Protein AF-0000000084999336 (afdb_homodimer)

Organism: Prochlorococcus marinus (strain NATL2A) (NCBI:txid59920)

Foldseek 3Di:
DADFDFAQFFAKWFQAKDKDWAAFFQQRDIKIKIKGTDLDFAEWEEEPVCLVPIGHFALVQWDDDPPWTWGHDPNAIETRQLQVLLLCQLSNHGGIYMYMYDHYDHCVQQFNQVVNVRSRVRGMDGHPHGHDDAQADPAKDKDDDVPKIKIWGAAQFEKEKFWEADQFQLQGIDIDIDRGGSVCCNVPQRVQGAEEEPVCVVVSVVVSRGNNDDVRRYWYGYRNDTPDDDGPDSNSHRSPVVSSLSSLLSNQHGHNTYMYIYNDDSVRSSVVSVVSNVSVD/DADFDFAQQFAKWFQAKDKDWAAFQQQRDIKIKIKGTDLDFAEWEEEPVCLPPIGHFALVQWDDDPPWTWGHDPNAIETRQQQVLLLCQLSRHGGIYMYMYDHYDHCVQQFNQVVNVRSRVRGMDGHPHGHDDAQADPAKDKDDDVVKIKIWGAAQFEKEKFWEADQFQLQGIDIDIDGGGSVCCNVPQRVQGAEEEPVCVVVSVVVSRGNNDDVRRYWYGYRNDTPDDDGPDSNSHRSPLVSSLSSLLSNQHGHNTYMYIYNDDSVRSSVVSVVSNVSSD

pLDDT: mean 95.52, std 4.16, range [70.25, 98.88]

Radius of gyration: 26.9 Å; Cα contacts (8 Å, |Δi|>4): 1404; chains: 2; bounding box: 49×78×59 Å

Secondary structure (DSSP, 8-state):
-----SSSSS-EEESS-EEEEEE-TTT--EEEEEEE--SSSEEEEEETTEEEEEEE--GGGEEEETTEEEEEETTEEEE--HHHHHHHHHHT--EEEEEEESSB---TTSSSHHHHHHHHHH-EEE-SSPPPPPPB-SS-EEEEETTEEEEEEE-SS-EEEEEEE-SSTTT-EEEEEEE--HHHHHHHTTTPPPEEEHHHHHHHHHTTS-TT--TTSSEEEETTEESSPPPSSTTHHHHHHHHHHHHHGGGT---BEEEEEES--HHHHHHHHHHHHHHH-/-----SSSSS-EEESS-EEEEEE-TTT--EEEEEEE--SSSEEEEEETTEEEEEEE--GGGEEEETTEEEEEETTEEEE--HHHHHHHHHHT--EEEEEEESSB---TTSSSHHHHHHHHHH-EEE-SSPPPPPPB-SS-EEEEETTEEEEEEE-SS-EEEEEEE-SSTTT-EEEEEEE--HHHHHHHTTTPPPEEEHHHHHHHHHTTS-TT--TTSSEEEETTEESSPPPSSTTHHHHHHHHHHHHHGGGT---BEEEEEES--HHHHHHHHHHHHHHH-

Sequence (562 aa):
MFSFPDDYEEGWTLQNEIKKDGIGLHTGLKCTVIIKPTELTGFHISFSSEPNKVTPIDISQVRNTPLCTTLDLNGKKVATVEHLLASLLGAGLTHAHIEITGSEIPLLDGSAIGWIEEIQNVGMINSITSPRPRPELKSPIFVSKGESVIFAIPSEKLKLVGLIDFPYKAIGQQMFSIELSPNNFVKEIAPARTFGFLDQLEELKKAGLIKGGALENALVCNGDSWVNPPLRFANEPVRHKLLDLIGDLAFVGLPKAQIFVYKGSHALHAEFAASLKKVLTMFSFPDDYEEGWTLQNEIKKDGIGLHTGLKCTVIIKPTELTGFHISFSSEPNKVTPIDISQVRNTPLCTTLDLNGKKVATVEHLLASLLGAGLTHAHIEITGSEIPLLDGSAIGWIEEIQNVGMINSITSPRPRPELKSPIFVSKGESVIFAIPSEKLKLVGLIDFPYKAIGQQMFSIELSPNNFVKEIAPARTFGFLDQLEELKKAGLIKGGALENALVCNGDSWVNPPLRFANEPVRHKLLDLIGDLAFVGLPKAQIFVYKGSHALHAEFAASLKKVLT

InterPro domains:
  IPR004463 UDP-3-O-acyl N-acetylglucosamine deacetylase [MF_00388] (9-281)
  IPR004463 UDP-3-O-acyl N-acetylglucosamine deacetylase [PF03331] (13-277)
  IPR004463 UDP-3-O-acyl N-acetylglucosamine deacetylase [PTHR33694] (13-278)
  IPR004463 UDP-3-O-acyl N-acetylglucosamine deacetylase [TIGR00325] (12-273)
  IPR011334 UDP-3-O-acyl N-acetylglucosamine deacetylase, C-terminal [G3DSA:3.30.1700.10] (136-280)
  IPR015870 UDP-3-O-acyl N-acetylglucosamine deacetylase, N-terminal [G3DSA:3.30.230.20] (10-130)
  IPR020568 Ribosomal protein uS5 domain 2-type superfamily [SSF54211] (12-125)
  IPR020568 Ribosomal protein uS5 domain 2-type superfamily [SSF54211] (140-277)

Solvent-accessible surface area (backbone atoms only — not comparable to full-atom values): 28536 Å² total; per-residue (Å²): 134,84,73,66,45,82,46,77,84,60,29,20,13,38,60,41,63,45,76,48,75,31,40,8,38,36,75,41,40,72,14,38,40,36,39,31,48,42,67,55,65,32,50,29,40,23,37,66,94,41,60,84,57,65,38,73,59,43,62,89,30,57,43,94,46,88,97,38,44,26,36,46,64,91,85,43,53,38,28,47,44,24,47,60,34,17,34,41,48,39,46,26,43,30,17,33,34,37,34,33,42,70,49,34,40,50,37,69,51,28,28,20,43,69,56,46,51,48,46,57,72,42,33,69,37,74,38,89,42,69,44,70,76,55,30,65,49,91,57,67,51,73,45,74,60,91,88,21,35,36,36,36,34,59,33,91,55,36,30,44,34,30,34,35,73,46,92,37,65,57,64,24,73,38,62,49,74,44,71,63,26,15,56,48,29,59,72,69,23,26,64,23,35,37,71,48,46,54,89,48,45,62,58,35,44,75,69,52,56,40,55,40,61,49,80,77,29,26,43,36,35,53,52,71,36,60,76,62,70,80,72,92,40,99,62,24,65,36,30,20,53,45,34,44,47,48,11,47,26,51,46,51,44,66,47,33,19,37,35,42,30,33,53,71,44,64,66,55,37,47,55,43,33,54,54,48,48,60,62,66,105,135,88,72,67,45,84,47,78,84,62,29,20,15,40,60,41,64,45,78,48,75,32,39,8,39,36,75,39,41,72,15,38,40,34,39,32,50,44,67,56,66,33,52,28,38,23,37,63,93,40,62,85,57,66,39,74,60,45,64,90,30,56,43,95,47,88,99,38,44,25,37,47,62,90,85,45,52,38,30,48,44,26,48,60,34,16,33,42,46,40,45,25,43,30,18,34,34,37,33,32,42,71,50,33,41,50,38,71,51,29,28,20,43,72,55,45,54,49,48,57,71,43,32,70,38,75,39,90,41,70,43,72,77,55,30,65,50,90,57,66,53,72,45,74,59,90,87,21,35,35,38,36,36,57,32,92,55,34,30,44,34,31,34,37,73,46,93,36,65,56,64,23,73,37,61,51,72,44,71,66,25,14,58,48,29,60,71,68,23,26,66,24,36,38,70,49,46,55,91,49,46,62,61,35,44,76,69,51,57,40,56,40,61,47,80,76,29,26,43,37,36,55,52,70,35,62,76,63,70,79,71,94,40,100,62,25,65,37,31,19,52,46,37,44,47,50,10,47,26,52,48,52,43,68,46,34,20,35,34,40,31,32,55,73,45,66,68,57,38,47,54,41,33,54,55,48,47,60,62,66,105

Nearest PDB structures (foldseek):
  6c9c-assembly1_A  TM=9.090E-01  e=6.883E-30  Pseudomonas aeruginosa UCBPP-PA14
  4mdt-assembly3_C  TM=9.390E-01  e=6.320E-29  Escherichia coli
  7cic-assembly2_B  TM=8.961E-01  e=7.320E-30  Pseudomonas aeruginosa PAO1
  6mo5-assembly1_A  TM=8.976E-01  e=2.359E-29  Pseudomonas aeruginosa PAO1
  7cie-assembly1_A  TM=9.020E-01  e=3.334E-28  Pseudomonas aeruginosa PAO1

Structure (mmCIF, N/CA/C/O backbone):
data_AF-0000000084999336-model_v1
#
loop_
_entity.id
_entity.type
_entity.pdbx_description
1 polymer 'UDP-3-O-acyl-N-acetylglucosamine deacetylase'
#
loop_
_atom_site.group_PDB
_atom_site.id
_atom_site.type_symbol
_atom_site.label_atom_id
_atom_site.label_alt_id
_atom_site.label_comp_id
_atom_site.label_asym_id
_atom_site.label_entity_id
_atom_site.label_seq_id
_atom_site.pdbx_PDB_ins_code
_atom_site.Cartn_x
_atom_site.Cartn_y
_atom_site.Cartn_z
_atom_site.occupancy
_atom_site.B_iso_or_equiv
_atom_site.auth_seq_id
_atom_site.auth_comp_id
_atom_site.auth_asym_id
_atom_site.auth_atom_id
_atom_site.pdbx_PDB_model_num
ATOM 1 N N . MET A 1 1 ? 25.688 -30.375 -12.758 1 76.38 1 MET A N 1
ATOM 2 C CA . MET A 1 1 ? 24.719 -29.891 -11.789 1 76.38 1 MET A CA 1
ATOM 3 C C . MET A 1 1 ? 23.672 -29 -12.461 1 76.38 1 MET A C 1
ATOM 5 O O . MET A 1 1 ? 24.016 -28.172 -13.305 1 76.38 1 MET A O 1
ATOM 9 N N . PHE A 1 2 ? 22.344 -29.188 -12.336 1 91.5 2 PHE A N 1
ATOM 10 C CA . PHE A 1 2 ? 21.266 -28.453 -12.977 1 91.5 2 PHE A CA 1
ATOM 11 C C . PHE A 1 2 ? 21.188 -27.031 -12.445 1 91.5 2 PHE A C 1
ATOM 13 O O . PHE A 1 2 ? 21.359 -26.797 -11.242 1 91.5 2 PHE A O 1
ATOM 20 N N . SER A 1 3 ? 21.125 -26.141 -13.383 1 94.12 3 SER A N 1
ATOM 21 C CA . SER A 1 3 ? 20.891 -24.75 -13 1 94.12 3 SER A CA 1
ATOM 22 C C . SER A 1 3 ? 19.797 -24.109 -13.844 1 94.12 3 SER A C 1
ATOM 24 O O . SER A 1 3 ? 19.719 -24.328 -15.055 1 94.12 3 SER A O 1
ATOM 26 N N . PHE A 1 4 ? 18.984 -23.453 -13.18 1 97.5 4 PHE A N 1
ATOM 27 C CA . PHE A 1 4 ? 17.969 -22.672 -13.891 1 97.5 4 PHE A CA 1
ATOM 28 C C . PHE A 1 4 ? 18.594 -21.469 -14.578 1 97.5 4 PHE A C 1
ATOM 30 O O . PHE A 1 4 ? 19.688 -21.031 -14.203 1 97.5 4 PHE A O 1
ATOM 37 N N . PRO A 1 5 ? 17.906 -20.938 -15.57 1 97.44 5 PRO A N 1
ATOM 38 C CA . PRO A 1 5 ? 18.422 -19.734 -16.234 1 97.44 5 PRO A CA 1
ATOM 39 C C . PRO A 1 5 ? 18.547 -18.547 -15.273 1 97.44 5 PRO A C 1
ATOM 41 O O . PRO A 1 5 ? 17.844 -18.484 -14.273 1 97.44 5 PRO A O 1
ATOM 44 N N . ASP A 1 6 ? 19.422 -17.609 -15.648 1 96.31 6 ASP A N 1
ATOM 45 C CA . ASP A 1 6 ? 19.656 -16.453 -14.805 1 96.31 6 ASP A CA 1
ATOM 46 C C . ASP A 1 6 ? 18.516 -15.445 -14.906 1 96.31 6 ASP A C 1
ATOM 48 O O . ASP A 1 6 ? 18.266 -14.68 -13.977 1 96.31 6 ASP A O 1
ATOM 52 N N . ASP A 1 7 ? 17.953 -15.406 -16.078 1 96.56 7 ASP A N 1
ATOM 53 C CA . ASP A 1 7 ? 16.875 -14.461 -16.359 1 96.56 7 ASP A CA 1
ATOM 54 C C . ASP A 1 7 ? 15.914 -15.023 -17.406 1 96.56 7 ASP A C 1
ATOM 56 O O . ASP A 1 7 ? 15.945 -16.219 -17.703 1 96.56 7 ASP A O 1
ATOM 60 N N . TYR A 1 8 ? 15.039 -14.227 -17.891 1 96.94 8 TYR A N 1
ATOM 61 C CA . TYR A 1 8 ? 13.984 -14.688 -18.797 1 96.94 8 TYR A CA 1
ATOM 62 C C . TYR A 1 8 ? 14.258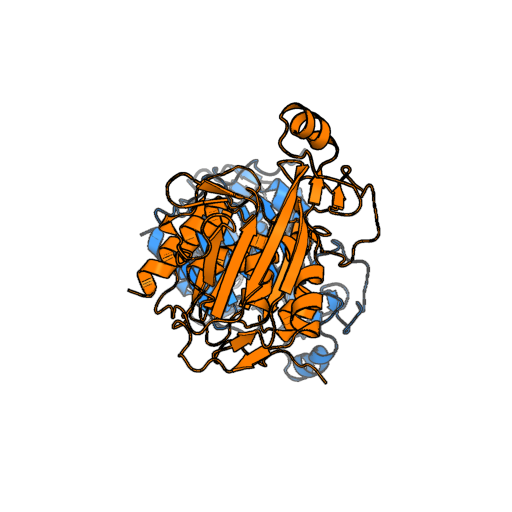 -14.227 -20.219 1 96.94 8 TYR A C 1
ATOM 64 O O . TYR A 1 8 ? 13.328 -14.078 -21.016 1 96.94 8 TYR A O 1
ATOM 72 N N . GLU A 1 9 ? 15.539 -14.023 -20.594 1 94.88 9 GLU A N 1
ATOM 73 C CA . GLU A 1 9 ? 15.852 -13.359 -21.859 1 94.88 9 GLU A CA 1
ATOM 74 C C . GLU A 1 9 ? 16.109 -14.375 -22.953 1 94.88 9 GLU A C 1
ATOM 76 O O . GLU A 1 9 ? 16 -14.062 -24.141 1 94.88 9 GLU A O 1
ATOM 81 N N . GLU A 1 10 ? 16.453 -15.578 -22.625 1 96.25 10 GLU A N 1
ATOM 82 C CA . GLU A 1 10 ? 16.812 -16.578 -23.625 1 96.25 10 GLU A CA 1
ATOM 83 C C . GLU A 1 10 ? 15.703 -17.609 -23.797 1 96.25 10 GLU A C 1
ATOM 85 O O . GLU A 1 10 ? 14.781 -17.688 -22.984 1 96.25 10 GLU A O 1
ATOM 90 N N . GLY A 1 11 ? 15.781 -18.312 -24.922 1 97.5 11 GLY A N 1
ATOM 91 C CA . GLY A 1 11 ? 14.828 -19.375 -25.203 1 97.5 11 GLY A CA 1
ATOM 92 C C . GLY A 1 11 ? 15.234 -20.719 -24.594 1 97.5 11 GLY A C 1
ATOM 93 O O . GLY A 1 11 ? 16.391 -21.125 -24.719 1 97.5 11 GLY A O 1
ATOM 94 N N . TRP A 1 12 ? 14.297 -21.375 -23.922 1 98.31 12 TRP A N 1
ATOM 95 C CA . TRP A 1 12 ? 14.562 -22.641 -23.266 1 98.31 12 TRP A CA 1
ATOM 96 C C . TRP A 1 12 ? 13.43 -23.641 -23.5 1 98.31 12 TRP A C 1
ATOM 98 O O . TRP A 1 12 ? 12.258 -23.25 -23.516 1 98.31 12 TRP A O 1
ATOM 108 N N . THR A 1 13 ? 13.703 -24.844 -23.719 1 98.62 13 THR A N 1
ATOM 109 C CA . THR A 1 13 ? 12.781 -25.969 -23.734 1 98.62 13 THR A CA 1
ATOM 110 C C . THR A 1 13 ? 13.297 -27.094 -22.828 1 98.62 13 THR A C 1
ATOM 112 O O . THR A 1 13 ? 14.375 -26.984 -22.25 1 98.62 13 THR A O 1
ATOM 115 N N . LEU A 1 14 ? 12.516 -28.125 -22.625 1 98.62 14 LEU A N 1
ATOM 116 C CA . LEU A 1 14 ? 12.922 -29.266 -21.812 1 98.62 14 LEU A CA 1
ATOM 117 C C . LEU A 1 14 ? 13.961 -30.109 -22.547 1 98.62 14 LEU A C 1
ATOM 119 O O . LEU A 1 14 ? 13.922 -30.219 -23.766 1 98.62 14 LEU A O 1
ATOM 123 N N . GLN A 1 15 ? 14.844 -30.641 -21.812 1 98.44 15 GLN A N 1
ATOM 124 C CA . GLN A 1 15 ? 15.789 -31.594 -22.375 1 98.44 15 GLN A CA 1
ATOM 125 C C . GLN A 1 15 ? 15.125 -32.938 -22.641 1 98.44 15 GLN A C 1
ATOM 127 O O . GLN A 1 15 ? 15.367 -33.562 -23.672 1 98.44 15 GLN A O 1
ATOM 132 N N . ASN A 1 16 ? 14.352 -33.406 -21.672 1 98.31 16 ASN A N 1
ATOM 133 C CA . ASN A 1 16 ? 13.562 -34.625 -21.797 1 98.31 16 ASN A CA 1
ATOM 134 C C . ASN A 1 16 ? 12.109 -34.406 -21.375 1 98.31 16 ASN A C 1
ATOM 136 O O . ASN A 1 16 ? 11.789 -33.375 -20.766 1 98.31 16 ASN A O 1
ATOM 140 N N . GLU A 1 17 ? 11.266 -35.281 -21.734 1 98.31 17 GLU A N 1
ATOM 141 C CA . GLU A 1 17 ? 9.844 -35.125 -21.422 1 98.31 17 GLU A CA 1
ATOM 142 C C . GLU A 1 17 ? 9.57 -35.344 -19.953 1 98.31 17 GLU A C 1
ATOM 144 O O . GLU A 1 17 ? 10.328 -36.062 -19.281 1 98.31 17 GLU A O 1
ATOM 149 N N . ILE A 1 18 ? 8.555 -34.781 -19.422 1 98.5 18 ILE A N 1
ATOM 150 C CA . ILE A 1 18 ? 8.008 -35 -18.094 1 98.5 18 ILE A CA 1
ATOM 151 C C . ILE A 1 18 ? 6.66 -35.688 -18.188 1 98.5 18 ILE A C 1
ATOM 153 O O . ILE A 1 18 ? 5.828 -35.344 -19.031 1 98.5 18 ILE A O 1
ATOM 157 N N . LYS A 1 19 ? 6.508 -36.656 -17.406 1 97.94 19 LYS A N 1
ATOM 158 C CA . LYS A 1 19 ? 5.207 -37.312 -17.266 1 97.94 19 LYS A CA 1
ATOM 159 C C . LYS A 1 19 ? 4.754 -37.312 -15.805 1 97.94 19 LYS A C 1
ATOM 161 O O . LYS A 1 19 ? 5.488 -37.75 -14.914 1 97.94 19 LYS A O 1
ATOM 166 N N . LYS A 1 20 ? 3.605 -36.812 -15.578 1 97.44 20 LYS A N 1
ATOM 167 C CA . LYS A 1 20 ? 3.08 -36.719 -14.219 1 97.44 20 LYS A CA 1
ATOM 168 C C . LYS A 1 20 ? 1.61 -37.125 -14.172 1 97.44 20 LYS A C 1
ATOM 170 O O . LYS A 1 20 ? 0.804 -36.656 -14.977 1 97.44 20 LYS A O 1
ATOM 175 N N . ASP A 1 21 ? 1.362 -37.969 -13.305 1 97 21 ASP A N 1
ATOM 176 C CA . ASP A 1 21 ? -0.008 -38.344 -12.961 1 97 21 ASP A CA 1
ATOM 177 C C . ASP A 1 21 ? -0.455 -37.656 -11.672 1 97 21 ASP A C 1
ATOM 179 O O . ASP A 1 21 ? 0.364 -37.375 -10.789 1 97 21 ASP A O 1
ATOM 183 N N . GLY A 1 22 ? -1.739 -37.406 -11.633 1 96.38 22 GLY A N 1
ATOM 184 C CA . GLY A 1 22 ? -2.277 -36.875 -10.406 1 96.38 22 GLY A CA 1
ATOM 185 C C . GLY A 1 22 ? -3.785 -36.688 -10.43 1 96.38 22 GLY A C 1
ATOM 186 O O . GLY A 1 22 ? -4.465 -37.312 -11.242 1 96.38 22 GLY A O 1
ATOM 187 N N . ILE A 1 23 ? -4.219 -35.969 -9.453 1 96.31 23 ILE A N 1
ATOM 188 C CA . ILE A 1 23 ? -5.652 -35.75 -9.289 1 96.31 23 ILE A CA 1
ATOM 189 C C . ILE A 1 23 ? -5.965 -34.25 -9.438 1 96.31 23 ILE A C 1
ATOM 191 O O . ILE A 1 23 ? -5.227 -33.406 -8.93 1 96.31 23 ILE A O 1
ATOM 195 N N . GLY A 1 24 ? -7.059 -34 -10.188 1 95.94 24 GLY A N 1
ATOM 196 C CA . GLY A 1 24 ? -7.512 -32.625 -10.273 1 95.94 24 GLY A CA 1
ATOM 197 C C . GLY A 1 24 ? -8.133 -32.125 -8.984 1 95.94 24 GLY A C 1
ATOM 198 O O . GLY A 1 24 ? -8.883 -32.844 -8.32 1 95.94 24 GLY A O 1
ATOM 199 N N . LEU A 1 25 ? -7.875 -30.953 -8.648 1 94.94 25 LEU A N 1
ATOM 200 C CA . LEU A 1 25 ? -8.391 -30.344 -7.422 1 94.94 25 LEU A CA 1
ATOM 201 C C . LEU A 1 25 ? -9.914 -30.297 -7.438 1 94.94 25 LEU A C 1
ATOM 203 O O . LEU A 1 25 ? -10.555 -30.672 -6.461 1 94.94 25 LEU A O 1
ATOM 207 N N . HIS A 1 26 ? -10.5 -29.844 -8.555 1 93.94 26 HIS A N 1
ATOM 208 C CA . HIS A 1 26 ? -11.93 -29.562 -8.602 1 93.94 26 HIS A CA 1
ATOM 209 C C . HIS A 1 26 ? -12.719 -30.797 -9.016 1 93.94 26 HIS A C 1
ATOM 211 O O . HIS A 1 26 ? -13.742 -31.125 -8.398 1 93.94 26 HIS A O 1
ATOM 217 N N . THR A 1 27 ? -12.203 -31.547 -9.969 1 92.44 27 THR A N 1
ATOM 218 C CA . THR A 1 27 ? -12.93 -32.688 -10.508 1 92.44 27 THR A CA 1
ATOM 219 C C . THR A 1 27 ? -12.727 -33.906 -9.633 1 92.44 27 THR A C 1
ATOM 221 O O . THR A 1 27 ? -13.578 -34.812 -9.602 1 92.44 27 THR A O 1
ATOM 224 N N . GLY A 1 28 ? -11.531 -33.938 -9.016 1 95.19 28 GLY A N 1
ATOM 225 C CA . GLY A 1 28 ? -11.18 -35.156 -8.273 1 95.19 28 GLY A CA 1
ATOM 226 C C . GLY A 1 28 ? -10.844 -36.344 -9.156 1 95.19 28 GLY A C 1
ATOM 227 O O . GLY A 1 28 ? -10.719 -37.469 -8.68 1 95.19 28 GLY A O 1
ATOM 228 N N . LEU A 1 29 ? -10.711 -36.062 -10.367 1 95.44 29 LEU A N 1
ATOM 229 C CA . LEU A 1 29 ? -10.461 -37.125 -11.32 1 95.44 29 LEU A CA 1
ATOM 230 C C . LEU A 1 29 ? -8.961 -37.281 -11.586 1 95.44 29 LEU A C 1
ATOM 232 O O . LEU A 1 29 ? -8.211 -36.312 -11.508 1 95.44 29 LEU A O 1
ATOM 236 N N . LYS A 1 30 ? -8.656 -38.438 -11.914 1 95.62 30 LYS A N 1
ATOM 237 C CA . LYS A 1 30 ? -7.281 -38.688 -12.328 1 95.62 30 LYS A CA 1
ATOM 238 C C . LYS A 1 30 ? -6.969 -38.031 -13.656 1 95.62 30 LYS A C 1
ATOM 240 O O . LYS A 1 30 ? -7.805 -38 -14.562 1 95.62 30 LYS A O 1
ATOM 245 N N . CYS A 1 31 ? -5.828 -37.531 -13.734 1 95.31 31 CYS A N 1
ATOM 246 C CA . CYS A 1 31 ? -5.348 -36.875 -14.945 1 95.31 31 CYS A CA 1
ATOM 247 C C . CYS A 1 31 ? -3.848 -37.094 -15.125 1 95.31 31 CYS A C 1
ATOM 249 O O . CYS A 1 31 ? -3.131 -37.312 -14.148 1 95.31 31 CYS A O 1
ATOM 251 N N . THR A 1 32 ? -3.471 -37.094 -16.344 1 97.5 32 THR A N 1
ATOM 252 C CA . THR A 1 32 ? -2.066 -37.25 -16.703 1 97.5 32 THR A CA 1
ATOM 253 C C . THR A 1 32 ? -1.606 -36.125 -17.609 1 97.5 32 THR A C 1
ATOM 255 O O . THR A 1 32 ? -2.326 -35.719 -18.531 1 97.5 32 THR A O 1
ATOM 258 N N . VAL A 1 33 ? -0.427 -35.656 -17.359 1 98.25 33 VAL A N 1
ATOM 259 C CA . VAL A 1 33 ? 0.171 -34.625 -18.188 1 98.25 33 VAL A CA 1
ATOM 260 C C . VAL A 1 33 ? 1.559 -35.062 -18.656 1 98.25 33 VAL A C 1
ATOM 262 O O . VAL A 1 33 ? 2.342 -35.594 -17.859 1 98.25 33 VAL A O 1
ATOM 265 N N . ILE A 1 34 ? 1.757 -34.938 -19.875 1 98.56 34 ILE A N 1
ATOM 266 C CA . ILE A 1 34 ? 3.084 -35.125 -20.469 1 98.56 34 ILE A CA 1
ATOM 267 C C . ILE A 1 34 ? 3.564 -33.781 -21.031 1 98.56 34 ILE A C 1
ATOM 269 O O . ILE A 1 34 ? 2.865 -33.156 -21.828 1 98.56 34 ILE A O 1
ATOM 273 N N . ILE A 1 35 ? 4.668 -33.344 -20.578 1 98.81 35 ILE A N 1
ATOM 274 C CA . ILE A 1 35 ? 5.273 -32.125 -21.094 1 98.81 35 ILE A CA 1
ATOM 275 C C . ILE A 1 35 ? 6.48 -32.469 -21.969 1 98.81 35 ILE A C 1
ATOM 277 O O . ILE A 1 35 ? 7.426 -33.125 -21.5 1 98.81 35 ILE A O 1
ATOM 281 N N . LYS A 1 36 ? 6.453 -32.031 -23.172 1 98.38 36 LYS A N 1
ATOM 282 C CA . LYS A 1 36 ? 7.457 -32.438 -24.156 1 98.38 36 LYS A CA 1
ATOM 283 C C . LYS A 1 36 ? 8.273 -31.234 -24.609 1 98.38 36 LYS A C 1
ATOM 285 O O . LYS A 1 36 ? 7.758 -30.109 -24.703 1 98.38 36 LYS A O 1
ATOM 290 N N . PRO A 1 37 ? 9.508 -31.516 -24.828 1 98.31 37 PRO A N 1
ATOM 291 C CA . PRO A 1 37 ? 10.242 -30.484 -25.547 1 98.31 37 PRO A CA 1
ATOM 292 C C . PRO A 1 37 ? 9.625 -30.156 -26.906 1 98.31 37 PRO A C 1
ATOM 294 O O . PRO A 1 37 ? 8.961 -31 -27.5 1 98.31 37 PRO A O 1
ATOM 297 N N . THR A 1 38 ? 9.82 -28.984 -27.375 1 97.69 38 THR A N 1
ATOM 298 C CA . THR A 1 38 ? 9.312 -28.562 -28.672 1 97.69 38 THR A CA 1
ATOM 299 C C . THR A 1 38 ? 10.102 -27.375 -29.203 1 97.69 38 THR A C 1
ATOM 301 O O . THR A 1 38 ? 10.797 -26.688 -28.438 1 97.69 38 THR A O 1
ATOM 304 N N . GLU A 1 39 ? 9.992 -27.156 -30.469 1 96.38 39 GLU A N 1
ATOM 305 C CA . GLU A 1 39 ? 10.586 -25.984 -31.109 1 96.38 39 GLU A CA 1
ATOM 306 C C . GLU A 1 39 ? 9.531 -24.906 -31.344 1 96.38 39 GLU A C 1
ATOM 308 O O . GLU A 1 39 ? 9.867 -23.797 -31.766 1 96.38 39 GLU A O 1
ATOM 313 N N . LEU A 1 40 ? 8.297 -25.25 -31.078 1 97.06 40 LEU A N 1
ATOM 314 C CA . LEU A 1 40 ? 7.238 -24.25 -31.219 1 97.06 40 LEU A CA 1
ATOM 315 C C . LEU A 1 40 ? 7.332 -23.203 -30.109 1 97.06 40 LEU A C 1
ATOM 317 O O . LEU A 1 40 ? 7.355 -23.547 -28.922 1 97.06 40 LEU A O 1
ATOM 321 N N . THR A 1 41 ? 7.426 -22 -30.531 1 96.88 41 THR A N 1
ATOM 322 C CA . THR A 1 41 ? 7.539 -20.891 -29.578 1 96.88 41 THR A CA 1
ATOM 323 C C . THR A 1 41 ? 6.285 -20.781 -28.719 1 96.88 41 THR A C 1
ATOM 325 O O . THR A 1 41 ? 5.164 -20.844 -29.234 1 96.88 41 THR A O 1
ATOM 328 N N . GLY A 1 42 ? 6.523 -20.672 -27.453 1 97.5 42 GLY A N 1
ATOM 329 C CA . GLY A 1 42 ? 5.414 -20.562 -26.516 1 97.5 42 GLY A CA 1
ATOM 330 C C . GLY A 1 42 ? 4.973 -21.891 -25.938 1 97.5 42 GLY A C 1
ATOM 331 O O . GLY A 1 42 ? 5.703 -22.891 -26.031 1 97.5 42 GLY A O 1
ATOM 332 N N . PHE A 1 43 ? 3.883 -21.891 -25.25 1 98.31 43 PHE A N 1
ATOM 333 C CA . PHE A 1 43 ? 3.301 -23.094 -24.672 1 98.31 43 PHE A CA 1
ATOM 334 C C . PHE A 1 43 ? 2.119 -23.578 -25.5 1 98.31 43 PHE A C 1
ATOM 336 O O . PHE A 1 43 ? 1.302 -22.781 -25.953 1 98.31 43 PHE A O 1
ATOM 343 N N . HIS A 1 44 ? 2.113 -24.828 -25.75 1 98.44 44 HIS A N 1
ATOM 344 C CA . HIS A 1 44 ? 1.103 -25.484 -26.578 1 98.44 44 HIS A CA 1
ATOM 345 C C . HIS A 1 44 ? 0.442 -26.641 -25.828 1 98.44 44 HIS A C 1
ATOM 347 O O . HIS A 1 44 ? 1.028 -27.203 -24.891 1 98.44 44 HIS A O 1
ATOM 353 N N . ILE A 1 45 ? -0.771 -26.969 -26.281 1 98.44 45 ILE A N 1
ATOM 354 C CA . ILE A 1 45 ? -1.496 -28.016 -25.562 1 98.44 45 ILE A CA 1
ATOM 355 C C . ILE A 1 45 ? -2.201 -28.938 -26.562 1 98.44 45 ILE A C 1
ATOM 357 O O . ILE A 1 45 ? -2.66 -28.484 -27.609 1 98.44 45 ILE A O 1
ATOM 361 N N . SER A 1 46 ? -2.184 -30.156 -26.344 1 97.88 46 SER A N 1
ATOM 362 C CA . SER A 1 46 ? -2.953 -31.172 -27.062 1 97.88 46 SER A CA 1
ATOM 363 C C . SER A 1 46 ? -3.549 -32.188 -26.109 1 97.88 46 SER A C 1
ATOM 365 O O . SER A 1 46 ? -3.176 -32.25 -24.938 1 97.88 46 SER A O 1
ATOM 367 N N . PHE A 1 47 ? -4.484 -32.906 -26.547 1 97.62 47 PHE A N 1
ATOM 368 C CA . PHE A 1 47 ? -5.055 -34 -25.812 1 97.62 47 PHE A CA 1
ATOM 369 C C . PHE A 1 47 ? -4.422 -35.344 -26.25 1 97.62 47 PHE A C 1
ATOM 371 O O . PHE A 1 47 ? -4.121 -35.531 -27.438 1 97.62 47 PHE A O 1
ATOM 378 N N . SER A 1 48 ? -4.277 -36.188 -25.344 1 95.94 48 SER A N 1
ATOM 379 C CA . SER A 1 48 ? -3.674 -37.5 -25.656 1 95.94 48 SER A CA 1
ATOM 380 C C . SER A 1 48 ? -4.484 -38.25 -26.703 1 95.94 48 SER A C 1
ATOM 382 O O . SER A 1 48 ? -3.93 -39.031 -27.469 1 95.94 48 SER A O 1
ATOM 384 N N . SER A 1 49 ? -5.75 -38.031 -26.75 1 93.94 49 SER A N 1
ATOM 385 C CA . SER A 1 49 ? -6.613 -38.625 -27.75 1 93.94 49 SER A CA 1
ATOM 386 C C . SER A 1 49 ? -6.379 -38.031 -29.125 1 93.94 49 SER A C 1
ATOM 388 O O . SER A 1 49 ? -6.742 -38.656 -30.141 1 93.94 49 SER A O 1
ATOM 390 N N . GLU A 1 50 ? -5.867 -36.844 -29.172 1 94.25 50 GLU A N 1
ATOM 391 C CA . GLU A 1 50 ? -5.52 -36.188 -30.406 1 94.25 50 GLU A CA 1
ATOM 392 C C . GLU A 1 50 ? -4.168 -35.469 -30.297 1 94.25 50 GLU A C 1
ATOM 394 O O . GLU A 1 50 ? -4.078 -34.25 -30.422 1 94.25 50 GLU A O 1
ATOM 399 N N . PRO A 1 51 ? -3.211 -36.188 -30.188 1 89.62 51 PRO A N 1
ATOM 400 C CA . PRO A 1 51 ? -1.897 -35.594 -29.859 1 89.62 51 PRO A CA 1
ATOM 401 C C . PRO A 1 51 ? -1.347 -34.719 -30.984 1 89.62 51 PRO A C 1
ATOM 403 O O . PRO A 1 51 ? -0.471 -33.906 -30.75 1 89.62 51 PRO A O 1
ATOM 406 N N . ASN A 1 52 ? -1.82 -34.938 -32.219 1 92.44 52 ASN A N 1
ATOM 407 C CA . ASN A 1 52 ? -1.311 -34.156 -33.344 1 92.44 52 ASN A CA 1
ATOM 408 C C . ASN A 1 52 ? -2.031 -32.812 -33.5 1 92.44 52 ASN A C 1
ATOM 410 O O . ASN A 1 52 ? -1.592 -31.953 -34.25 1 92.44 52 ASN A O 1
ATOM 414 N N . LYS A 1 53 ? -3.076 -32.688 -32.781 1 95.31 53 LYS A N 1
ATOM 415 C CA . LYS A 1 53 ? -3.777 -31.422 -32.75 1 95.31 53 LYS A CA 1
ATOM 416 C C . LYS A 1 53 ? -3.217 -30.5 -31.672 1 95.31 53 LYS A C 1
ATOM 418 O O . LYS A 1 53 ? -3.818 -30.344 -30.609 1 95.31 53 LYS A O 1
ATOM 423 N N . VAL A 1 54 ? -2.137 -29.922 -31.984 1 96 54 VAL A N 1
ATOM 424 C CA . VAL A 1 54 ? -1.4 -29.062 -31.062 1 96 54 VAL A CA 1
ATOM 425 C C . VAL A 1 54 ? -1.884 -27.609 -31.203 1 96 54 VAL A C 1
ATOM 427 O O . VAL A 1 54 ? -1.894 -27.062 -32.312 1 96 54 VAL A O 1
ATOM 430 N N . THR A 1 55 ? -2.332 -27.031 -30.141 1 96.94 55 THR A N 1
ATOM 431 C CA . THR A 1 55 ? -2.891 -25.688 -30.141 1 96.94 55 THR A CA 1
ATOM 432 C C . THR A 1 55 ? -2.07 -24.766 -29.234 1 96.94 55 THR A C 1
ATOM 434 O O . THR A 1 55 ? -1.753 -25.125 -28.094 1 96.94 55 THR A O 1
ATOM 437 N N . PRO A 1 56 ? -1.695 -23.609 -29.766 1 97 56 PRO A N 1
ATOM 438 C CA . PRO A 1 56 ? -1.05 -22.641 -28.875 1 97 56 PRO A CA 1
ATOM 439 C C . PRO A 1 56 ? -1.993 -22.109 -27.797 1 97 56 PRO A C 1
ATOM 441 O O . PRO A 1 56 ? -3.172 -21.875 -28.062 1 97 56 PRO A O 1
ATOM 444 N N . ILE A 1 57 ? -1.449 -22.016 -26.578 1 96.19 57 ILE A N 1
ATOM 445 C CA . ILE A 1 57 ? -2.252 -21.438 -25.516 1 96.19 57 ILE A CA 1
ATOM 446 C C . ILE A 1 57 ? -2.346 -19.922 -25.703 1 96.19 57 ILE A C 1
ATOM 448 O O . ILE A 1 57 ? -1.337 -19.266 -25.953 1 96.19 57 ILE A O 1
ATOM 452 N N . ASP A 1 58 ? -3.572 -19.453 -25.547 1 95.38 58 ASP A N 1
ATOM 453 C CA . ASP A 1 58 ? -3.834 -18.047 -25.797 1 95.38 58 ASP A CA 1
ATOM 454 C C . ASP A 1 58 ? -4.883 -17.5 -24.828 1 95.38 58 ASP A C 1
ATOM 456 O O . ASP A 1 58 ? -5.773 -18.234 -24.391 1 95.38 58 ASP A O 1
ATOM 460 N N . ILE A 1 59 ? -4.754 -16.219 -24.625 1 95.56 59 ILE A N 1
ATOM 461 C CA . ILE A 1 59 ? -5.645 -15.562 -23.672 1 95.56 59 ILE A CA 1
ATOM 462 C C . ILE A 1 59 ? -7.086 -15.656 -24.156 1 95.56 59 ILE A C 1
ATOM 464 O O . ILE A 1 59 ? -8.023 -15.672 -23.359 1 95.56 59 ILE A O 1
ATOM 468 N N . SER A 1 60 ? -7.32 -15.734 -25.484 1 94.88 60 SER A N 1
ATOM 469 C CA . SER A 1 60 ? -8.656 -15.812 -26.047 1 94.88 60 SER A CA 1
ATOM 470 C C . SER A 1 60 ? -9.367 -17.094 -25.641 1 94.88 60 SER A C 1
ATOM 472 O O . SER A 1 60 ? -10.586 -17.203 -25.766 1 94.88 60 SER A O 1
ATOM 474 N N . GLN A 1 61 ? -8.641 -18.078 -25.156 1 96.81 61 GLN A N 1
ATOM 475 C CA . GLN A 1 61 ? -9.195 -19.375 -24.797 1 96.81 61 GLN A CA 1
ATOM 476 C C . GLN A 1 61 ? -9.609 -19.422 -23.328 1 96.81 61 GLN A C 1
ATOM 478 O O . GLN A 1 61 ? -10.219 -20.391 -22.875 1 96.81 61 GLN A O 1
ATOM 483 N N . VAL A 1 62 ? -9.188 -18.359 -22.531 1 95.94 62 VAL A N 1
ATOM 484 C CA . VAL A 1 62 ? -9.422 -18.344 -21.094 1 95.94 62 VAL A CA 1
ATOM 485 C C . VAL A 1 62 ? -10.898 -18.062 -20.812 1 95.94 62 VAL A C 1
ATOM 487 O O . VAL A 1 62 ? -11.492 -17.156 -21.406 1 95.94 62 VAL A O 1
ATOM 490 N N . ARG A 1 63 ? -11.438 -18.938 -19.984 1 90.75 63 ARG A N 1
ATOM 491 C CA . ARG A 1 63 ? -12.828 -18.766 -19.562 1 90.75 63 ARG A CA 1
ATOM 492 C C . ARG A 1 63 ? -12.922 -18.484 -18.078 1 90.75 63 ARG A C 1
ATOM 494 O O . ARG A 1 63 ? -12.117 -18.984 -17.281 1 90.75 63 ARG A O 1
ATOM 501 N N . ASN A 1 64 ? -13.852 -17.594 -17.797 1 75.69 64 ASN A N 1
ATOM 502 C CA . ASN A 1 64 ? -14.078 -17.234 -16.406 1 75.69 64 ASN A CA 1
ATOM 503 C C . ASN A 1 64 ? -14.664 -18.391 -15.609 1 75.69 64 ASN A C 1
ATOM 505 O O . ASN A 1 64 ? -15.766 -18.859 -15.906 1 75.69 64 ASN A O 1
ATOM 509 N N . THR A 1 65 ? -13.891 -19.109 -14.883 1 74.5 65 THR A N 1
ATOM 510 C CA . THR A 1 65 ? -14.352 -20.125 -13.938 1 74.5 65 THR A CA 1
ATOM 511 C C . THR A 1 65 ? -13.953 -19.75 -12.516 1 74.5 65 THR A C 1
ATOM 513 O O . THR A 1 65 ? -12.938 -19.078 -12.305 1 74.5 65 THR A O 1
ATOM 516 N N . PRO A 1 66 ? -14.914 -20.094 -11.68 1 78.56 66 PRO A N 1
ATOM 517 C CA . PRO A 1 66 ? -14.555 -19.797 -10.289 1 78.56 66 PRO A CA 1
ATOM 518 C C . PRO A 1 66 ? -13.32 -20.562 -9.828 1 78.56 66 PRO A C 1
ATOM 520 O O . PRO A 1 66 ? -13.141 -21.719 -10.188 1 78.56 66 PRO A O 1
ATOM 523 N N . LEU A 1 67 ? -12.375 -20.016 -9.203 1 87.38 67 LEU A N 1
ATOM 524 C CA . LEU A 1 67 ? -11.375 -20.609 -8.32 1 87.38 67 LEU A CA 1
ATOM 525 C C . LEU A 1 67 ? -10.125 -20.984 -9.094 1 87.38 67 LEU A C 1
ATOM 527 O O . LEU A 1 67 ? -9.094 -21.312 -8.5 1 87.38 67 LEU A O 1
ATOM 531 N N . CYS A 1 68 ? -10.289 -21.078 -10.461 1 94.44 68 CYS A N 1
ATOM 532 C CA . CYS A 1 68 ? -9.109 -21.469 -11.227 1 94.44 68 CYS A CA 1
ATOM 533 C C . CYS A 1 68 ? -9.156 -20.875 -12.633 1 94.44 68 CYS A C 1
ATOM 535 O O . CYS A 1 68 ? -10.18 -20.328 -13.047 1 94.44 68 CYS A O 1
ATOM 537 N N . THR A 1 69 ? -8.109 -21.016 -13.344 1 97 69 THR A N 1
ATOM 538 C CA . THR A 1 69 ? -8.062 -20.656 -14.758 1 97 69 THR A CA 1
ATOM 539 C C . THR A 1 69 ? -8.344 -21.875 -15.633 1 97 69 THR A C 1
ATOM 541 O O . THR A 1 69 ? -7.711 -22.922 -15.469 1 97 69 THR A O 1
ATOM 544 N N . THR A 1 70 ? -9.312 -21.719 -16.484 1 97 70 THR A N 1
ATOM 545 C CA . THR A 1 70 ? -9.742 -22.797 -17.359 1 97 70 THR A CA 1
ATOM 546 C C . THR A 1 70 ? -9.609 -22.375 -18.828 1 97 70 THR A C 1
ATOM 548 O O . THR A 1 70 ? -9.961 -21.25 -19.188 1 97 70 THR A O 1
ATOM 551 N N . LEU A 1 71 ? -9.07 -23.297 -19.641 1 97.12 71 LEU A N 1
ATOM 552 C CA . LEU A 1 71 ? -8.977 -23.109 -21.078 1 97.12 71 LEU A CA 1
ATOM 553 C C . LEU A 1 71 ? -10.141 -23.781 -21.797 1 97.12 71 LEU A C 1
ATOM 555 O O . LEU A 1 71 ? -10.523 -24.906 -21.438 1 97.12 71 LEU A O 1
ATOM 559 N N . ASP A 1 72 ? -10.648 -23.125 -22.703 1 96.12 72 ASP A N 1
ATOM 560 C CA . ASP A 1 72 ? -11.586 -23.719 -23.656 1 96.12 72 ASP A CA 1
ATOM 561 C C . ASP A 1 72 ? -10.93 -23.938 -25.016 1 96.12 72 ASP A C 1
ATOM 563 O O . ASP A 1 72 ? -10.617 -22.969 -25.719 1 96.12 72 ASP A O 1
ATOM 567 N N . LEU A 1 73 ? -10.68 -25.156 -25.375 1 95.31 73 LEU A N 1
ATOM 568 C CA . LEU A 1 73 ? -10.016 -25.562 -26.609 1 95.31 73 LEU A CA 1
ATOM 569 C C . LEU A 1 73 ? -11.008 -26.219 -27.562 1 95.31 73 LEU A C 1
ATOM 571 O O . LEU A 1 73 ? -11.039 -27.438 -27.703 1 95.31 73 LEU A O 1
ATOM 575 N N . ASN A 1 74 ? -11.836 -25.312 -28.266 1 91.25 74 ASN A N 1
ATOM 576 C CA . ASN A 1 74 ? -12.852 -25.75 -29.219 1 91.25 74 ASN A CA 1
ATOM 577 C C . ASN A 1 74 ? -13.828 -26.734 -28.578 1 91.25 74 ASN A C 1
ATOM 579 O O . ASN A 1 74 ? -14.07 -27.812 -29.109 1 91.25 74 ASN A O 1
ATOM 583 N N . GLY A 1 75 ? -14.281 -26.375 -27.375 1 91.19 75 GLY A N 1
ATOM 584 C CA . GLY A 1 75 ? -15.312 -27.156 -26.719 1 91.19 75 GLY A CA 1
ATOM 585 C C . GLY A 1 75 ? -14.766 -28.062 -25.625 1 91.19 75 GLY A C 1
ATOM 586 O O . GLY A 1 75 ? -15.516 -28.547 -24.781 1 91.19 75 GLY A O 1
ATOM 587 N N . LYS A 1 76 ? -13.477 -28.391 -25.672 1 94.62 76 LYS A N 1
ATOM 588 C CA . LYS A 1 76 ? -12.844 -29.141 -24.594 1 94.62 76 LYS A CA 1
ATOM 589 C C . LYS A 1 76 ? -12.227 -28.203 -23.547 1 94.62 76 LYS A C 1
ATOM 591 O O . LYS A 1 76 ? -11.57 -27.219 -23.906 1 94.62 76 LYS A O 1
ATOM 596 N N . LYS A 1 77 ? -12.422 -28.609 -22.328 1 94.25 77 LYS A N 1
ATOM 597 C CA . LYS A 1 77 ? -11.953 -27.719 -21.266 1 94.25 77 LYS A CA 1
ATOM 598 C C . LYS A 1 77 ? -10.781 -28.344 -20.5 1 94.25 77 LYS A C 1
ATOM 600 O O . LYS A 1 77 ? -10.773 -29.547 -20.266 1 94.25 77 LYS A O 1
ATOM 605 N N . VAL A 1 78 ? -9.867 -27.547 -20.172 1 97 78 VAL A N 1
ATOM 606 C CA . VAL A 1 78 ? -8.758 -27.922 -19.297 1 97 78 VAL A CA 1
ATOM 607 C C . VAL A 1 78 ? -8.664 -26.922 -18.141 1 97 78 VAL A C 1
ATOM 609 O O . VAL A 1 78 ? -8.289 -25.766 -18.344 1 97 78 VAL A O 1
ATOM 612 N N . ALA A 1 79 ? -8.922 -27.453 -16.938 1 96.44 79 ALA A N 1
ATOM 613 C CA . ALA A 1 79 ? -9.016 -26.578 -15.773 1 96.44 79 ALA A CA 1
ATOM 614 C C . ALA A 1 79 ? -7.711 -26.578 -14.977 1 96.44 79 ALA A C 1
ATOM 616 O O . ALA A 1 79 ? -6.887 -27.484 -15.125 1 96.44 79 ALA A O 1
ATOM 617 N N . THR A 1 80 ? -7.496 -25.547 -14.141 1 97.25 80 THR A N 1
ATOM 618 C CA . THR A 1 80 ? -6.445 -25.406 -13.141 1 97.25 80 THR A CA 1
ATOM 619 C C . THR A 1 80 ? -5.066 -25.438 -13.797 1 97.25 80 THR A C 1
ATOM 621 O O . THR A 1 80 ? -4.16 -26.109 -13.312 1 97.25 80 THR A O 1
ATOM 624 N N . VAL A 1 81 ? -4.945 -24.641 -14.844 1 98.06 81 VAL A N 1
ATOM 625 C CA . VAL A 1 81 ? -3.711 -24.672 -15.625 1 98.06 81 VAL A CA 1
ATOM 626 C C . VAL A 1 81 ? -2.668 -23.766 -14.984 1 98.06 81 VAL A C 1
ATOM 628 O O . VAL A 1 81 ? -1.481 -23.844 -15.312 1 98.06 81 VAL A O 1
ATOM 631 N N . GLU A 1 82 ? -3.008 -22.953 -14.008 1 97.81 82 GLU A N 1
ATOM 632 C CA . GLU A 1 82 ? -2.191 -21.828 -13.562 1 97.81 82 GLU A CA 1
ATOM 633 C C . GLU A 1 82 ? -0.923 -22.312 -12.867 1 97.81 82 GLU A C 1
ATOM 635 O O . GLU A 1 82 ? 0.146 -21.719 -13.031 1 97.81 82 GLU A O 1
ATOM 640 N N . HIS A 1 83 ? -0.966 -23.375 -12.055 1 98.44 83 HIS A N 1
ATOM 641 C CA . HIS A 1 83 ? 0.228 -23.812 -11.336 1 98.44 83 HIS A CA 1
ATOM 642 C C . HIS A 1 83 ? 1.269 -24.391 -12.289 1 98.44 83 HIS A C 1
ATOM 644 O O . HIS A 1 83 ? 2.461 -24.109 -12.156 1 98.44 83 HIS A O 1
ATOM 650 N N . LEU A 1 84 ? 0.809 -25.203 -13.195 1 98.75 84 LEU A N 1
ATOM 651 C CA . LEU A 1 84 ? 1.724 -25.75 -14.188 1 98.75 84 LEU A CA 1
ATOM 652 C C . LEU A 1 84 ? 2.338 -24.641 -15.039 1 98.75 84 LEU A C 1
ATOM 654 O O . LEU A 1 84 ? 3.557 -24.594 -15.219 1 98.75 84 LEU A O 1
ATOM 658 N N . LEU A 1 85 ? 1.46 -23.75 -15.516 1 98.75 85 LEU A N 1
ATOM 659 C CA . LEU A 1 85 ? 1.95 -22.688 -16.375 1 98.75 85 LEU A CA 1
ATOM 660 C C . LEU A 1 85 ? 2.914 -21.781 -15.609 1 98.75 85 LEU A C 1
ATOM 662 O O . LEU A 1 85 ? 3.902 -21.297 -16.172 1 98.75 85 LEU A O 1
ATOM 666 N N . ALA A 1 86 ? 2.611 -21.547 -14.336 1 98.88 86 ALA A N 1
ATOM 667 C CA . ALA A 1 86 ? 3.531 -20.766 -13.5 1 98.88 86 ALA A CA 1
ATOM 668 C C . ALA A 1 86 ? 4.891 -21.469 -13.406 1 98.88 86 ALA A C 1
ATOM 670 O O . ALA A 1 86 ? 5.93 -20.812 -13.438 1 98.88 86 ALA A O 1
ATOM 671 N N . SER A 1 87 ? 4.898 -22.781 -13.234 1 98.88 87 SER A N 1
ATOM 672 C CA . SER A 1 87 ? 6.133 -23.547 -13.109 1 98.88 87 SER A CA 1
ATOM 673 C C . SER A 1 87 ? 6.984 -23.438 -14.367 1 98.88 87 SER A C 1
ATOM 675 O O . SER A 1 87 ? 8.195 -23.203 -14.289 1 98.88 87 SER A O 1
ATOM 677 N N . LEU A 1 88 ? 6.332 -23.578 -15.5 1 98.81 88 LEU A N 1
ATOM 678 C CA . LEU A 1 88 ? 7.055 -23.5 -16.766 1 98.81 88 LEU A CA 1
ATOM 679 C C . LEU A 1 88 ? 7.613 -22.094 -16.984 1 98.81 88 LEU A C 1
ATOM 681 O O . LEU A 1 88 ? 8.82 -21.922 -17.156 1 98.81 88 LEU A O 1
ATOM 685 N N . LEU A 1 89 ? 6.719 -21.156 -16.906 1 98.69 89 LEU A N 1
ATOM 686 C CA . LEU A 1 89 ? 7.102 -19.766 -17.172 1 98.69 89 LEU A CA 1
ATOM 687 C C . LEU A 1 89 ? 8.086 -19.266 -16.109 1 98.69 89 LEU A C 1
ATOM 689 O O . LEU A 1 89 ? 9.109 -18.672 -16.453 1 98.69 89 LEU A O 1
ATOM 693 N N . GLY A 1 90 ? 7.816 -19.531 -14.867 1 98.69 90 GLY A N 1
ATOM 694 C CA . GLY A 1 90 ? 8.648 -19.078 -13.766 1 98.69 90 GLY A CA 1
ATOM 695 C C . GLY A 1 90 ? 10.047 -19.672 -13.789 1 98.69 90 GLY A C 1
ATOM 696 O O . GLY A 1 90 ? 11.008 -19.016 -13.367 1 98.69 90 GLY A O 1
ATOM 697 N N . ALA A 1 91 ? 10.164 -20.922 -14.258 1 98.62 91 ALA A N 1
ATOM 698 C CA . ALA A 1 91 ? 11.453 -21.609 -14.32 1 98.62 91 ALA A CA 1
ATOM 699 C C . ALA A 1 91 ? 12.289 -21.125 -15.5 1 98.62 91 ALA A C 1
ATOM 701 O O . ALA A 1 91 ? 13.477 -21.438 -15.609 1 98.62 91 ALA A O 1
ATOM 702 N N . GLY A 1 92 ? 11.625 -20.406 -16.406 1 98.38 92 GLY A N 1
ATOM 703 C CA . GLY A 1 92 ? 12.359 -19.812 -17.516 1 98.38 92 GLY A CA 1
ATOM 704 C C . GLY A 1 92 ? 12.086 -20.5 -18.844 1 98.38 92 GLY A C 1
ATOM 705 O O . GLY A 1 92 ? 12.641 -20.125 -19.875 1 98.38 92 GLY A O 1
ATOM 706 N N . LEU A 1 93 ? 11.258 -21.516 -18.859 1 98.75 93 LEU A N 1
ATOM 707 C CA . LEU A 1 93 ? 10.93 -22.156 -20.125 1 98.75 93 LEU A CA 1
ATOM 708 C C . LEU A 1 93 ? 10.156 -21.219 -21.047 1 98.75 93 LEU A C 1
ATOM 710 O O . LEU A 1 93 ? 9.328 -20.438 -20.562 1 98.75 93 LEU A O 1
ATOM 714 N N . THR A 1 94 ? 10.406 -21.328 -22.328 1 98.38 94 THR A N 1
ATOM 715 C CA . THR A 1 94 ? 9.742 -20.5 -23.344 1 98.38 94 THR A CA 1
ATOM 716 C C . THR A 1 94 ? 9.039 -21.375 -24.375 1 98.38 94 THR A C 1
ATOM 718 O O . THR A 1 94 ? 8.219 -20.891 -25.156 1 98.38 94 THR A O 1
ATOM 721 N N . HIS A 1 95 ? 9.438 -22.656 -24.422 1 98.5 95 HIS A N 1
ATOM 722 C CA . HIS A 1 95 ? 8.914 -23.656 -25.344 1 98.5 95 HIS A CA 1
ATOM 723 C C . HIS A 1 95 ? 8.516 -24.938 -24.609 1 98.5 95 HIS A C 1
ATOM 725 O O . HIS A 1 95 ? 9.359 -25.578 -23.984 1 98.5 95 HIS A O 1
ATOM 731 N N . ALA A 1 96 ? 7.242 -25.297 -24.703 1 98.56 96 ALA A N 1
ATOM 732 C CA . ALA A 1 96 ? 6.793 -26.562 -24.125 1 98.56 96 ALA A CA 1
ATOM 733 C C . ALA A 1 96 ? 5.484 -27.016 -24.766 1 98.56 96 ALA A C 1
ATOM 735 O O . ALA A 1 96 ? 4.629 -26.188 -25.109 1 98.56 96 ALA A O 1
ATOM 736 N N . HIS A 1 97 ? 5.383 -28.203 -25 1 98.62 97 HIS A N 1
ATOM 737 C CA . HIS A 1 97 ? 4.152 -28.844 -25.453 1 98.62 97 HIS A CA 1
ATOM 738 C C . HIS A 1 97 ? 3.527 -29.703 -24.359 1 98.62 97 HIS A C 1
ATOM 740 O O . HIS A 1 97 ? 4.129 -30.672 -23.906 1 98.62 97 HIS A O 1
ATOM 746 N N . ILE A 1 98 ? 2.387 -29.328 -23.938 1 98.69 98 ILE A N 1
ATOM 747 C CA . ILE A 1 98 ? 1.661 -30 -22.875 1 98.69 98 ILE A CA 1
ATOM 748 C C . ILE A 1 98 ? 0.623 -30.938 -23.469 1 98.69 98 ILE A C 1
ATOM 750 O O . ILE A 1 98 ? -0.297 -30.516 -24.156 1 98.69 98 ILE A O 1
ATOM 754 N N . GLU A 1 99 ? 0.759 -32.156 -23.297 1 98.38 99 GLU A N 1
ATOM 755 C CA . GLU A 1 99 ? -0.234 -33.156 -23.672 1 98.38 99 GLU A CA 1
ATOM 756 C C . GLU A 1 99 ? -1.009 -33.656 -22.453 1 98.38 99 GLU A C 1
ATOM 758 O O . GLU A 1 99 ? -0.412 -34.094 -21.469 1 98.38 99 GLU A O 1
ATOM 763 N N . ILE A 1 100 ? -2.281 -33.625 -22.516 1 97.81 100 ILE A N 1
ATOM 764 C CA . ILE A 1 100 ? -3.049 -33.906 -21.312 1 97.81 100 ILE A CA 1
ATOM 765 C C . ILE A 1 100 ? -4.047 -35.031 -21.578 1 97.81 100 ILE A C 1
ATOM 767 O O . ILE A 1 100 ? -4.613 -35.125 -22.672 1 97.81 100 ILE A O 1
ATOM 771 N N . THR A 1 101 ? -4.223 -35.906 -20.625 1 96.56 101 THR A N 1
ATOM 772 C CA . THR A 1 101 ? -5.348 -36.812 -20.484 1 96.56 101 THR A CA 1
ATOM 773 C C . THR A 1 101 ? -6.266 -36.375 -19.344 1 96.56 101 THR A C 1
ATOM 775 O O . THR A 1 101 ? -5.848 -36.344 -18.188 1 96.56 101 THR A O 1
ATOM 778 N N . GLY A 1 102 ? -7.508 -36.031 -19.734 1 94.56 102 GLY A N 1
ATOM 779 C CA . GLY A 1 102 ? -8.438 -35.531 -18.734 1 94.56 102 GLY A CA 1
ATOM 780 C C . GLY A 1 102 ? -8.789 -34.062 -18.969 1 94.56 102 GLY A C 1
ATOM 781 O O . GLY A 1 102 ? -8.523 -33.5 -20.031 1 94.56 102 GLY A O 1
ATOM 782 N N . SER A 1 103 ? -9.453 -33.469 -17.938 1 95.31 103 SER A N 1
ATOM 783 C CA . SER A 1 103 ? -10 -32.125 -18.141 1 95.31 103 SER A CA 1
ATOM 784 C C . SER A 1 103 ? -9.438 -31.141 -17.109 1 95.31 103 SER A C 1
ATOM 786 O O . SER A 1 103 ? -9.914 -30.016 -17.016 1 95.31 103 SER A O 1
ATOM 788 N N . GLU A 1 104 ? -8.43 -31.609 -16.375 1 96.5 104 GLU A N 1
ATOM 789 C CA . GLU A 1 104 ? -7.816 -30.766 -15.352 1 96.5 104 GLU A CA 1
ATOM 790 C C . GLU A 1 104 ? -6.344 -31.125 -15.156 1 96.5 104 GLU A C 1
ATOM 792 O O . GLU A 1 104 ? -5.969 -32.281 -15.266 1 96.5 104 GLU A O 1
ATOM 797 N N . ILE A 1 105 ? -5.551 -30.141 -14.883 1 97.88 105 ILE A N 1
ATOM 798 C CA . ILE A 1 105 ? -4.141 -30.375 -14.602 1 97.88 105 ILE A CA 1
ATOM 799 C C . ILE A 1 105 ? -3.99 -30.953 -13.188 1 97.88 105 ILE A C 1
ATOM 801 O O . ILE A 1 105 ? -4.641 -30.484 -12.25 1 97.88 105 ILE A O 1
ATOM 805 N N . PRO A 1 106 ? -3.115 -31.984 -13.062 1 97.69 106 PRO A N 1
ATOM 806 C CA . PRO A 1 106 ? -2.891 -32.469 -11.703 1 97.69 106 PRO A CA 1
ATOM 807 C C . PRO A 1 106 ? -2.479 -31.375 -10.734 1 97.69 106 PRO A C 1
ATOM 809 O O . PRO A 1 106 ? -1.604 -30.562 -11.047 1 97.69 106 PRO A O 1
ATOM 812 N N . LEU A 1 107 ? -3.045 -31.406 -9.562 1 97.06 107 LEU A N 1
ATOM 813 C CA . LEU A 1 107 ? -2.77 -30.375 -8.586 1 97.06 107 LEU A CA 1
ATOM 814 C C . LEU A 1 107 ? -1.434 -30.609 -7.887 1 97.06 107 LEU A C 1
ATOM 816 O O . LEU A 1 107 ? -0.769 -29.672 -7.461 1 97.06 107 LEU A O 1
ATOM 820 N N . LEU A 1 108 ? -1.064 -31.953 -7.785 1 97.31 108 LEU A N 1
ATOM 821 C CA . LEU A 1 108 ? 0.115 -32.375 -7.035 1 97.31 108 LEU A CA 1
ATOM 822 C C . LEU A 1 108 ? 0.023 -31.906 -5.582 1 97.31 108 LEU A C 1
ATOM 824 O O . LEU A 1 108 ? -0.913 -32.281 -4.871 1 97.31 108 LEU A O 1
ATOM 828 N N . ASP A 1 109 ? 0.881 -31.156 -5.066 1 97.62 109 ASP A N 1
ATOM 829 C CA . ASP A 1 109 ? 0.776 -30.812 -3.652 1 97.62 109 ASP A CA 1
ATOM 830 C C . ASP A 1 109 ? 0.152 -29.422 -3.48 1 97.62 109 ASP A C 1
ATOM 832 O O . ASP A 1 109 ? 0.191 -28.844 -2.391 1 97.62 109 ASP A O 1
ATOM 836 N N . GLY A 1 110 ? -0.32 -28.828 -4.551 1 98.06 110 GLY A N 1
ATOM 837 C CA . GLY A 1 110 ? -0.994 -27.547 -4.492 1 98.06 110 GLY A CA 1
ATOM 838 C C . GLY A 1 110 ? -0.063 -26.375 -4.734 1 98.06 110 GLY A C 1
ATOM 839 O O . GLY A 1 110 ? -0.506 -25.219 -4.797 1 98.06 110 GLY A O 1
ATOM 840 N N . SER A 1 111 ? 1.232 -26.625 -4.867 1 98.62 111 SER A N 1
ATOM 841 C CA . SER A 1 111 ? 2.248 -25.641 -5.211 1 98.62 111 SER A CA 1
ATOM 842 C C . SER A 1 111 ? 2.859 -25.922 -6.578 1 98.62 111 SER A C 1
ATOM 844 O O . SER A 1 111 ? 2.273 -26.641 -7.387 1 98.62 111 SER A O 1
ATOM 846 N N . ALA A 1 112 ? 3.963 -25.281 -6.895 1 98.62 112 ALA A N 1
ATOM 847 C CA . ALA A 1 112 ? 4.66 -25.516 -8.164 1 98.62 112 ALA A CA 1
ATOM 848 C C . ALA A 1 112 ? 5.867 -26.422 -7.969 1 98.62 112 ALA A C 1
ATOM 850 O O . ALA A 1 112 ? 6.531 -26.797 -8.938 1 98.62 112 ALA A O 1
ATOM 851 N N . ILE A 1 113 ? 6.109 -26.891 -6.734 1 98.38 113 ILE A N 1
ATOM 852 C CA . ILE A 1 113 ? 7.355 -27.578 -6.418 1 98.38 113 ILE A CA 1
ATOM 853 C C . ILE A 1 113 ? 7.43 -28.891 -7.188 1 98.38 113 ILE A C 1
ATOM 855 O O . ILE A 1 113 ? 8.5 -29.281 -7.656 1 98.38 113 ILE A O 1
ATOM 859 N N . GLY A 1 114 ? 6.379 -29.609 -7.223 1 98 114 GLY A N 1
ATOM 860 C CA . GLY A 1 114 ? 6.387 -30.875 -7.938 1 98 114 GLY A CA 1
ATOM 861 C C . GLY A 1 114 ? 6.809 -30.75 -9.383 1 98 114 GLY A C 1
ATOM 862 O O . GLY A 1 114 ? 7.562 -31.578 -9.898 1 98 114 GLY A O 1
ATOM 863 N N . TRP A 1 115 ? 6.328 -29.719 -10.039 1 98.5 115 TRP A N 1
ATOM 864 C CA . TRP A 1 115 ? 6.699 -29.469 -11.43 1 98.5 115 TRP A CA 1
ATOM 865 C C . TRP A 1 115 ? 8.156 -29.016 -11.523 1 98.5 115 TRP A C 1
ATOM 867 O O . TRP A 1 115 ? 8.875 -29.438 -12.438 1 98.5 115 TRP A O 1
ATOM 877 N N . ILE A 1 116 ? 8.594 -28.188 -10.586 1 98.75 116 ILE A N 1
ATOM 878 C CA . ILE A 1 116 ? 9.961 -27.688 -10.57 1 98.75 116 ILE A CA 1
ATOM 879 C C . ILE A 1 116 ? 10.938 -28.859 -10.43 1 98.75 116 ILE A C 1
ATOM 881 O O . ILE A 1 116 ? 11.953 -28.906 -11.125 1 98.75 116 ILE A O 1
ATOM 885 N N . GLU A 1 117 ? 10.609 -29.75 -9.539 1 98.44 117 GLU A N 1
ATOM 886 C CA . GLU A 1 117 ? 11.445 -30.938 -9.344 1 98.44 117 GLU A CA 1
ATOM 887 C C . GLU A 1 117 ? 11.555 -31.75 -10.625 1 98.44 117 GLU A C 1
ATOM 889 O O . GLU A 1 117 ? 12.633 -32.25 -10.961 1 98.44 117 GLU A O 1
ATOM 894 N N . GLU A 1 118 ? 10.477 -31.922 -11.297 1 98.38 118 GLU A N 1
ATOM 895 C CA . GLU A 1 118 ? 10.492 -32.656 -12.555 1 98.38 118 GLU A CA 1
ATOM 896 C C . GLU A 1 118 ? 11.359 -31.938 -13.594 1 98.38 118 GLU A C 1
ATOM 898 O O . GLU A 1 118 ? 12.117 -32.594 -14.32 1 98.38 118 GLU A O 1
ATOM 903 N N . ILE A 1 119 ? 11.195 -30.641 -13.703 1 98.56 119 ILE A N 1
ATOM 904 C CA . ILE A 1 119 ? 11.992 -29.859 -14.641 1 98.56 119 ILE A CA 1
ATOM 905 C C . ILE A 1 119 ? 13.477 -30.031 -14.328 1 98.56 119 ILE A C 1
ATOM 907 O O . ILE A 1 119 ? 14.289 -30.234 -15.234 1 98.56 119 ILE A O 1
ATOM 911 N N . GLN A 1 120 ? 13.789 -29.969 -13.078 1 98.31 120 GLN A N 1
ATOM 912 C CA . GLN A 1 120 ? 15.172 -30.172 -12.648 1 98.31 120 GLN A CA 1
ATOM 913 C C . GLN A 1 120 ? 15.672 -31.562 -13.039 1 98.31 120 GLN A C 1
ATOM 915 O O . GLN A 1 120 ? 16.812 -31.719 -13.469 1 98.31 120 GLN A O 1
ATOM 920 N N . ASN A 1 121 ? 14.883 -32.531 -12.805 1 98.06 121 ASN A N 1
ATOM 921 C CA . ASN A 1 121 ? 15.25 -33.938 -13.07 1 98.06 121 ASN A CA 1
ATOM 922 C C . ASN A 1 121 ? 15.516 -34.156 -14.555 1 98.06 121 ASN A C 1
ATOM 924 O O . ASN A 1 121 ? 16.453 -34.844 -14.922 1 98.06 121 ASN A O 1
ATOM 928 N N . VAL A 1 122 ? 14.68 -33.625 -15.438 1 98.12 122 VAL A N 1
ATOM 929 C CA . VAL A 1 122 ? 14.773 -33.938 -16.859 1 98.12 122 VAL A CA 1
ATOM 930 C C . VAL A 1 122 ? 15.742 -32.969 -17.547 1 98.12 122 VAL A C 1
ATOM 932 O O . VAL A 1 122 ? 16.25 -33.25 -18.625 1 98.12 122 VAL A O 1
ATOM 935 N N . GLY A 1 123 ? 15.781 -31.734 -16.984 1 98.31 123 GLY A N 1
ATOM 936 C CA . GLY A 1 123 ? 16.734 -30.781 -17.5 1 98.31 123 GLY A CA 1
ATOM 937 C C . GLY A 1 123 ? 16.125 -29.812 -18.5 1 98.31 123 GLY A C 1
ATOM 938 O O . GLY A 1 123 ? 15.008 -30.031 -18.984 1 98.31 123 GLY A O 1
ATOM 939 N N . MET A 1 124 ? 16.859 -28.781 -18.828 1 98 124 MET A N 1
ATOM 940 C CA . MET A 1 124 ? 16.516 -27.75 -19.812 1 98 124 MET A CA 1
ATOM 941 C C . MET A 1 124 ? 17.656 -27.562 -20.812 1 98 124 MET A C 1
ATOM 943 O O . MET A 1 124 ? 18.828 -27.734 -20.484 1 98 124 MET A O 1
ATOM 947 N N . ILE A 1 125 ? 17.297 -27.219 -22 1 98.06 125 ILE A N 1
ATOM 948 C CA . ILE A 1 125 ? 18.281 -26.891 -23.031 1 98.06 125 ILE A CA 1
ATOM 949 C C . ILE A 1 125 ? 17.844 -25.656 -23.797 1 98.06 125 ILE A C 1
ATOM 951 O O . ILE A 1 125 ? 16.656 -25.328 -23.844 1 98.06 125 ILE A O 1
ATOM 955 N N . ASN A 1 126 ? 18.719 -24.953 -24.375 1 97.5 126 ASN A N 1
ATOM 956 C CA . ASN A 1 126 ? 18.375 -23.797 -25.203 1 97.5 126 ASN A CA 1
ATOM 957 C C . ASN A 1 126 ? 17.516 -24.219 -26.406 1 97.5 126 ASN A C 1
ATOM 959 O O . ASN A 1 126 ? 17.766 -25.25 -27.031 1 97.5 126 ASN A O 1
ATOM 963 N N . SER A 1 127 ? 16.516 -23.484 -26.641 1 95.12 127 SER A N 1
ATOM 964 C CA . SER A 1 127 ? 15.695 -23.719 -27.828 1 95.12 127 SER A CA 1
ATOM 965 C C . SER A 1 127 ? 16.375 -23.172 -29.078 1 95.12 127 SER A C 1
ATOM 967 O O . SER A 1 127 ? 17.078 -22.172 -29.031 1 95.12 127 SER A O 1
ATOM 969 N N . ILE A 1 128 ? 16.062 -23.766 -30.125 1 94.38 128 ILE A N 1
ATOM 970 C CA . ILE A 1 128 ? 16.641 -23.344 -31.406 1 94.38 128 ILE A CA 1
ATOM 971 C C . ILE A 1 128 ? 15.852 -22.156 -31.953 1 94.38 128 ILE A C 1
ATOM 973 O O . ILE A 1 128 ? 16.391 -21.344 -32.688 1 94.38 128 ILE A O 1
ATOM 977 N N . THR A 1 129 ? 14.602 -22.094 -31.578 1 96 129 THR A N 1
ATOM 978 C CA . THR A 1 129 ? 13.758 -20.984 -32.031 1 96 129 THR A CA 1
ATOM 979 C C . THR A 1 129 ? 13.688 -19.891 -30.953 1 96 129 THR A C 1
ATOM 981 O O . THR A 1 129 ? 13.844 -20.188 -29.766 1 96 129 THR A O 1
ATOM 984 N N . SER A 1 130 ? 13.508 -18.719 -31.422 1 94.88 130 SER A N 1
ATOM 985 C CA . SER A 1 130 ? 13.469 -17.578 -30.5 1 94.88 130 SER A CA 1
ATOM 986 C C . SER A 1 130 ? 12.211 -17.609 -29.641 1 94.88 130 SER A C 1
ATOM 988 O O . SER A 1 130 ? 11.141 -17.984 -30.109 1 94.88 130 SER A O 1
ATOM 990 N N . PRO A 1 131 ? 12.375 -17.219 -28.391 1 94.19 131 PRO A N 1
ATOM 991 C CA . PRO A 1 131 ? 11.172 -17.078 -27.562 1 94.19 131 PRO A CA 1
ATOM 992 C C . PRO A 1 131 ? 10.289 -15.906 -28 1 94.19 131 PRO A C 1
ATOM 994 O O . PRO A 1 131 ? 10.727 -15.062 -28.781 1 94.19 131 PRO A O 1
ATOM 997 N N . ARG A 1 132 ? 9.062 -16 -27.469 1 91.12 132 ARG A N 1
ATOM 998 C CA . ARG A 1 132 ? 8.195 -14.852 -27.688 1 91.12 132 ARG A CA 1
ATOM 999 C C . ARG A 1 132 ? 8.781 -13.586 -27.078 1 91.12 132 ARG A C 1
ATOM 1001 O O . ARG A 1 132 ? 9.359 -13.633 -25.984 1 91.12 132 ARG A O 1
ATOM 1008 N N . PRO A 1 133 ? 8.641 -12.445 -27.844 1 90.5 133 PRO A N 1
ATOM 1009 C CA . PRO A 1 133 ? 9.055 -11.195 -27.203 1 90.5 133 PRO A CA 1
ATOM 1010 C C . PRO A 1 133 ? 8.266 -10.891 -25.938 1 90.5 133 PRO A C 1
ATOM 1012 O O . PRO A 1 133 ? 7.066 -11.164 -25.859 1 90.5 133 PRO A O 1
ATOM 1015 N N . ARG A 1 134 ? 8.953 -10.359 -24.938 1 92.25 134 ARG A N 1
ATOM 1016 C CA . ARG A 1 134 ? 8.281 -9.93 -23.703 1 92.25 134 ARG A CA 1
ATOM 1017 C C . ARG A 1 134 ? 7.598 -8.586 -23.891 1 92.25 134 ARG A C 1
ATOM 1019 O O . ARG A 1 134 ? 8.148 -7.688 -24.547 1 92.25 134 ARG A O 1
ATOM 1026 N N . PRO A 1 135 ? 6.383 -8.508 -23.344 1 92.12 135 PRO A N 1
ATOM 1027 C CA . PRO A 1 135 ? 5.73 -7.203 -23.453 1 92.12 135 PRO A CA 1
ATOM 1028 C C . PRO A 1 135 ? 6.562 -6.078 -22.844 1 92.12 135 PRO A C 1
ATOM 1030 O O . PRO A 1 135 ? 7.051 -6.203 -21.719 1 92.12 135 PRO A O 1
ATOM 1033 N N . GLU A 1 136 ? 6.754 -5.055 -23.609 1 91.88 136 GLU A N 1
ATOM 1034 C CA . GLU A 1 136 ? 7.449 -3.861 -23.141 1 91.88 136 GLU A CA 1
ATOM 1035 C C . GLU A 1 136 ? 6.5 -2.67 -23.047 1 91.88 136 GLU A C 1
ATOM 1037 O O . GLU A 1 136 ? 5.977 -2.199 -24.062 1 91.88 136 GLU A O 1
ATOM 1042 N N . LEU A 1 137 ? 6.379 -2.188 -21.859 1 91.62 137 LEU A N 1
ATOM 1043 C CA . LEU A 1 137 ? 5.438 -1.099 -21.609 1 91.62 137 LEU A CA 1
ATOM 1044 C C . LEU A 1 137 ? 6.09 0.253 -21.891 1 91.62 137 LEU A C 1
ATOM 1046 O O . LEU A 1 137 ? 7.215 0.502 -21.453 1 91.62 137 LEU A O 1
ATOM 1050 N N . LYS A 1 138 ? 5.391 1.083 -22.672 1 88.75 138 LYS A N 1
ATOM 1051 C CA . LYS A 1 138 ? 5.812 2.469 -22.844 1 88.75 138 LYS A CA 1
ATOM 1052 C C . LYS A 1 138 ? 5.176 3.383 -21.812 1 88.75 138 LYS A C 1
ATOM 1054 O O . LYS A 1 138 ? 5.734 4.43 -21.469 1 88.75 138 LYS A O 1
ATOM 1059 N N . SER A 1 139 ? 4.051 3.002 -21.328 1 87.12 139 SER A N 1
ATOM 1060 C CA . SER A 1 139 ? 3.295 3.721 -20.312 1 87.12 139 SER A CA 1
ATOM 1061 C C . SER A 1 139 ? 2.605 2.756 -19.359 1 87.12 139 SER A C 1
ATOM 1063 O O . SER A 1 139 ? 2.451 1.571 -19.656 1 87.12 139 SER A O 1
ATOM 1065 N N . PRO A 1 140 ? 2.262 3.234 -18.203 1 87.75 140 PRO A N 1
ATOM 1066 C CA . PRO A 1 140 ? 1.597 2.357 -17.234 1 87.75 140 PRO A CA 1
ATOM 1067 C C . PRO A 1 140 ? 0.253 1.836 -17.734 1 87.75 140 PRO A C 1
ATOM 1069 O O . PRO A 1 140 ? -0.423 2.512 -18.516 1 87.75 140 PRO A O 1
ATOM 1072 N N . ILE A 1 141 ? -0.128 0.625 -17.344 1 91.06 141 ILE A N 1
ATOM 1073 C CA . ILE A 1 141 ? -1.46 0.081 -17.594 1 91.06 141 ILE A CA 1
ATOM 1074 C C . ILE A 1 141 ? -2.055 -0.432 -16.281 1 91.06 141 ILE A C 1
ATOM 1076 O O . ILE A 1 141 ? -1.321 -0.791 -15.352 1 91.06 141 ILE A O 1
ATOM 1080 N N . PHE A 1 142 ? -3.354 -0.377 -16.141 1 88.75 142 PHE A N 1
ATOM 1081 C CA . PHE A 1 142 ? -3.992 -0.906 -14.945 1 88.75 142 PHE A CA 1
ATOM 1082 C C . PHE A 1 142 ? -5.363 -1.485 -15.273 1 88.75 142 PHE A C 1
ATOM 1084 O O . PHE A 1 142 ? -5.977 -1.112 -16.281 1 88.75 142 PHE A O 1
ATOM 1091 N N . VAL A 1 143 ? -5.742 -2.457 -14.531 1 93.44 143 VAL A N 1
ATOM 1092 C CA . VAL A 1 143 ? -7.074 -3.059 -14.531 1 93.44 143 VAL A CA 1
ATOM 1093 C C . VAL A 1 143 ? -7.625 -3.094 -13.109 1 93.44 143 VAL A C 1
ATOM 1095 O O . VAL A 1 143 ? -6.902 -3.404 -12.164 1 93.44 143 VAL A O 1
ATOM 1098 N N . SER A 1 144 ? -8.859 -2.643 -12.914 1 90.62 144 SER A N 1
ATOM 1099 C CA . SER A 1 144 ? -9.492 -2.689 -11.602 1 90.62 144 SER A CA 1
ATOM 1100 C C . SER A 1 144 ? -10.859 -3.363 -11.664 1 90.62 144 SER A C 1
ATOM 1102 O O . SER A 1 144 ? -11.57 -3.236 -12.664 1 90.62 144 SER A O 1
ATOM 1104 N N . LYS A 1 145 ? -11.148 -4.172 -10.711 1 89.19 145 LYS A N 1
ATOM 1105 C CA . LYS A 1 145 ? -12.445 -4.797 -10.461 1 89.19 145 LYS A CA 1
ATOM 1106 C C . LYS A 1 145 ? -12.836 -4.684 -8.984 1 89.19 145 LYS A C 1
ATOM 1108 O O . LYS A 1 145 ? -12.391 -5.484 -8.156 1 89.19 145 LYS A O 1
ATOM 1113 N N . GLY A 1 146 ? -13.805 -3.729 -8.68 1 85.19 146 GLY A N 1
ATOM 1114 C CA . GLY A 1 146 ? -14.07 -3.453 -7.277 1 85.19 146 GLY A CA 1
ATOM 1115 C C . GLY A 1 146 ? -12.867 -2.908 -6.535 1 85.19 146 GLY A C 1
ATOM 1116 O O . GLY A 1 146 ? -12.281 -1.897 -6.938 1 85.19 146 GLY A O 1
ATOM 1117 N N . GLU A 1 147 ? -12.484 -3.723 -5.508 1 87.12 147 GLU A N 1
ATOM 1118 C CA . GLU A 1 147 ? -11.328 -3.307 -4.719 1 87.12 147 GLU A CA 1
ATOM 1119 C C . GLU A 1 147 ? -10.039 -3.902 -5.27 1 87.12 147 GLU A C 1
ATOM 1121 O O . GLU A 1 147 ? -8.938 -3.488 -4.887 1 87.12 147 GLU A O 1
ATOM 1126 N N . SER A 1 148 ? -10.172 -4.832 -6.141 1 93.38 148 SER A N 1
ATOM 1127 C CA . SER A 1 148 ? -9.008 -5.5 -6.711 1 93.38 148 SER A CA 1
ATOM 1128 C C . SER A 1 148 ? -8.375 -4.66 -7.82 1 93.38 148 SER A C 1
ATOM 1130 O O . SER A 1 148 ? -9.086 -4.043 -8.617 1 93.38 148 SER A O 1
ATOM 1132 N N . VAL A 1 149 ? -7.09 -4.699 -7.781 1 92.75 149 VAL A N 1
ATOM 1133 C CA . VAL A 1 149 ? -6.406 -3.869 -8.766 1 92.75 149 VAL A CA 1
ATOM 1134 C C . VAL A 1 149 ? -5.082 -4.523 -9.156 1 92.75 149 VAL A C 1
ATOM 1136 O O . VAL A 1 149 ? -4.406 -5.125 -8.32 1 92.75 149 VAL A O 1
ATOM 1139 N N . ILE A 1 150 ? -4.766 -4.375 -10.367 1 96.19 150 ILE A N 1
ATOM 1140 C CA . ILE A 1 150 ? -3.436 -4.715 -10.859 1 96.19 150 ILE A CA 1
ATOM 1141 C C . ILE A 1 150 ? -2.912 -3.586 -11.75 1 96.19 150 ILE A C 1
ATOM 1143 O O . ILE A 1 150 ? -3.646 -3.059 -12.586 1 96.19 150 ILE A O 1
ATOM 1147 N N . PHE A 1 151 ? -1.736 -3.236 -11.539 1 92.19 151 PHE A N 1
ATOM 1148 C CA . PHE A 1 151 ? -1.15 -2.189 -12.359 1 92.19 151 PHE A CA 1
ATOM 1149 C C . PHE A 1 151 ? 0.325 -2.467 -12.625 1 92.19 151 PHE A C 1
ATOM 1151 O O . PHE A 1 151 ? 1.012 -3.047 -11.781 1 92.19 151 PHE A O 1
ATOM 1158 N N . ALA A 1 152 ? 0.79 -2.039 -13.734 1 94.5 152 ALA A N 1
ATOM 1159 C CA . ALA A 1 152 ? 2.164 -2.248 -14.18 1 94.5 152 ALA A CA 1
ATOM 1160 C C . ALA A 1 152 ? 2.781 -0.946 -14.68 1 94.5 152 ALA A C 1
ATOM 1162 O O . ALA A 1 152 ? 2.135 -0.185 -15.406 1 94.5 152 ALA A O 1
ATOM 1163 N N . ILE A 1 153 ? 3.986 -0.74 -14.344 1 91.56 153 ILE A N 1
ATOM 1164 C CA . ILE A 1 153 ? 4.742 0.407 -14.836 1 91.56 153 ILE A CA 1
ATOM 1165 C C . ILE A 1 153 ? 6.016 -0.072 -15.531 1 91.56 153 ILE A C 1
ATOM 1167 O O . ILE A 1 153 ? 6.574 -1.111 -15.164 1 91.56 153 ILE A O 1
ATOM 1171 N N . PRO A 1 154 ? 6.441 0.732 -16.516 1 91.75 154 PRO A N 1
ATOM 1172 C CA . PRO A 1 154 ? 7.672 0.328 -17.188 1 91.75 154 PRO A CA 1
ATOM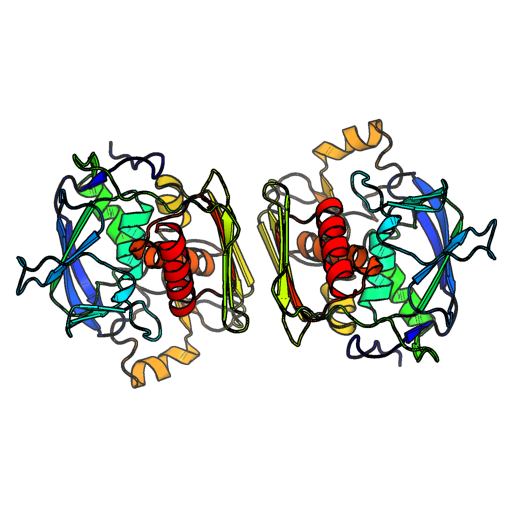 1173 C C . PRO A 1 154 ? 8.859 0.194 -16.234 1 91.75 154 PRO A C 1
ATOM 1175 O O . PRO A 1 154 ? 9.023 1.015 -15.336 1 91.75 154 PRO A O 1
ATOM 1178 N N . SER A 1 155 ? 9.547 -0.83 -16.422 1 91.56 155 SER A N 1
ATOM 1179 C CA . SER A 1 155 ? 10.75 -1.087 -15.633 1 91.56 155 SER A CA 1
ATOM 1180 C C . SER A 1 155 ? 11.719 -2 -16.375 1 91.56 155 SER A C 1
ATOM 1182 O O . SER A 1 155 ? 11.297 -2.857 -17.156 1 91.56 155 SER A O 1
ATOM 1184 N N . GLU A 1 156 ? 13.008 -1.806 -16.109 1 87.62 156 GLU A N 1
ATOM 1185 C CA . GLU A 1 156 ? 14.008 -2.676 -16.719 1 87.62 156 GLU A CA 1
ATOM 1186 C C . GLU A 1 156 ? 13.945 -4.082 -16.141 1 87.62 156 GLU A C 1
ATOM 1188 O O . GLU A 1 156 ? 14.102 -5.07 -16.859 1 87.62 156 GLU A O 1
ATOM 1193 N N . LYS A 1 157 ? 13.688 -4.082 -14.844 1 90.75 157 LYS A N 1
ATOM 1194 C CA . LYS A 1 157 ? 13.586 -5.367 -14.156 1 90.75 157 LYS A CA 1
ATOM 1195 C C . LYS A 1 157 ? 12.133 -5.73 -13.883 1 90.75 157 LYS A C 1
ATOM 1197 O O . LYS A 1 157 ? 11.297 -4.852 -13.672 1 90.75 157 LYS A O 1
ATOM 1202 N N . LEU A 1 158 ? 11.883 -7 -13.945 1 96.19 158 LEU A N 1
ATOM 1203 C CA . LEU A 1 158 ? 10.547 -7.477 -13.609 1 96.19 158 LEU A CA 1
ATOM 1204 C C . LEU A 1 158 ? 10.391 -7.609 -12.094 1 96.19 158 LEU A C 1
ATOM 1206 O O . LEU A 1 158 ? 11.039 -8.445 -11.469 1 96.19 158 LEU A O 1
ATOM 1210 N N . LYS A 1 159 ? 9.648 -6.836 -11.594 1 96.81 159 LYS A N 1
ATOM 1211 C CA . LYS A 1 159 ? 9.352 -6.875 -10.164 1 96.81 159 LYS A CA 1
ATOM 1212 C C . LYS A 1 159 ? 7.863 -7.102 -9.914 1 96.81 159 LYS A C 1
ATOM 1214 O O . LYS A 1 159 ? 7.02 -6.473 -10.562 1 96.81 159 LYS A O 1
ATOM 1219 N N . LEU A 1 160 ? 7.562 -7.992 -9.062 1 98.19 160 LEU A N 1
ATOM 1220 C CA . LEU A 1 160 ? 6.188 -8.273 -8.664 1 98.19 160 LEU A CA 1
ATOM 1221 C C . LEU A 1 160 ? 5.949 -7.879 -7.211 1 98.19 160 LEU A C 1
ATOM 1223 O O . LEU A 1 160 ? 6.77 -8.18 -6.34 1 98.19 160 LEU A O 1
ATOM 1227 N N . VAL A 1 161 ? 4.887 -7.223 -6.977 1 97.5 161 VAL A N 1
ATOM 1228 C CA . VAL A 1 161 ? 4.434 -6.902 -5.625 1 97.5 161 VAL A CA 1
ATOM 1229 C C . VAL A 1 161 ? 2.996 -7.379 -5.434 1 97.5 161 VAL A C 1
ATOM 1231 O O . VAL A 1 161 ? 2.072 -6.852 -6.059 1 97.5 161 VAL A O 1
ATOM 1234 N N . GLY A 1 162 ? 2.869 -8.352 -4.609 1 98.12 162 GLY A N 1
ATOM 1235 C CA . GLY A 1 162 ? 1.551 -8.883 -4.305 1 98.12 162 GLY A CA 1
ATOM 1236 C C . GLY A 1 162 ? 1.021 -8.438 -2.957 1 98.12 162 GLY A C 1
ATOM 1237 O O . GLY A 1 162 ? 1.771 -8.359 -1.982 1 98.12 162 GLY A O 1
ATOM 1238 N N . LEU A 1 163 ? -0.225 -8.094 -2.932 1 97.56 163 LEU A N 1
ATOM 1239 C CA . LEU A 1 163 ? -0.929 -7.695 -1.72 1 97.56 163 LEU A CA 1
ATOM 1240 C C . LEU A 1 163 ? -2.236 -8.461 -1.568 1 97.56 163 LEU A C 1
ATOM 1242 O O . LEU A 1 163 ? -3.029 -8.539 -2.51 1 97.56 163 LEU A O 1
ATOM 1246 N N . ILE A 1 164 ? -2.396 -8.992 -0.442 1 97.94 164 ILE A N 1
ATOM 1247 C CA . ILE A 1 164 ? -3.666 -9.664 -0.181 1 97.94 164 ILE A CA 1
ATOM 1248 C C . ILE A 1 164 ? -4.258 -9.156 1.132 1 97.94 164 ILE A C 1
ATOM 1250 O O . ILE A 1 164 ? -3.539 -8.617 1.977 1 97.94 164 ILE A O 1
ATOM 1254 N N . ASP A 1 165 ? -5.488 -9.266 1.296 1 96.38 165 ASP A N 1
ATOM 1255 C CA . ASP A 1 165 ? -6.27 -8.852 2.457 1 96.38 165 ASP A CA 1
ATOM 1256 C C . ASP A 1 165 ? -7.461 -9.781 2.676 1 96.38 165 ASP A C 1
ATOM 1258 O O . ASP A 1 165 ? -8.516 -9.594 2.068 1 96.38 165 ASP A O 1
ATOM 1262 N N . PHE A 1 166 ? -7.266 -10.781 3.465 1 96.75 166 PHE A N 1
ATOM 1263 C CA . PHE A 1 166 ? -8.328 -11.734 3.785 1 96.75 166 PHE A CA 1
ATOM 1264 C C . PHE A 1 166 ? -8.883 -11.469 5.176 1 96.75 166 PHE A C 1
ATOM 1266 O O . PHE A 1 166 ? -8.148 -11.086 6.086 1 96.75 166 PHE A O 1
ATOM 1273 N N . PRO A 1 167 ? -10.109 -11.711 5.312 1 95.12 167 PRO A N 1
ATOM 1274 C CA . PRO A 1 167 ? -10.711 -11.438 6.621 1 95.12 167 PRO A CA 1
ATOM 1275 C C . PRO A 1 167 ? -10.289 -12.445 7.688 1 95.12 167 PRO A C 1
ATOM 1277 O O . PRO A 1 167 ? -10.523 -12.219 8.875 1 95.12 167 PRO A O 1
ATOM 1280 N N . TYR A 1 168 ? -9.672 -13.578 7.324 1 96.62 168 TYR A N 1
ATOM 1281 C CA . TYR A 1 168 ? -9.188 -14.562 8.281 1 96.62 168 TYR A CA 1
ATOM 1282 C C . TYR A 1 168 ? -7.891 -14.094 8.938 1 96.62 168 TYR A C 1
ATOM 1284 O O . TYR A 1 168 ? -6.898 -13.836 8.25 1 96.62 168 TYR A O 1
ATOM 1292 N N . LYS A 1 169 ? -7.797 -14.016 10.195 1 95.94 169 LYS A N 1
ATOM 1293 C CA . LYS A 1 169 ? -6.676 -13.469 10.953 1 95.94 169 LYS A CA 1
ATOM 1294 C C . LYS A 1 169 ? -5.391 -14.25 10.672 1 95.94 169 LYS A C 1
ATOM 1296 O O . LYS A 1 169 ? -4.301 -13.68 10.672 1 95.94 169 LYS A O 1
ATOM 1301 N N . ALA A 1 170 ? -5.523 -15.648 10.391 1 96.81 170 ALA A N 1
ATOM 1302 C CA . ALA A 1 170 ? -4.359 -16.484 10.094 1 96.81 170 ALA A CA 1
ATOM 1303 C C . ALA A 1 170 ? -3.629 -15.984 8.852 1 96.81 170 ALA A C 1
ATOM 1305 O O . ALA A 1 170 ? -2.424 -16.203 8.703 1 96.81 170 ALA A O 1
ATOM 1306 N N . ILE A 1 171 ? -4.355 -15.258 7.941 1 97.5 171 ILE A N 1
ATOM 1307 C CA . ILE A 1 171 ? -3.775 -14.719 6.719 1 97.5 171 ILE A CA 1
ATOM 1308 C C . ILE A 1 171 ? -3.641 -13.203 6.836 1 97.5 171 ILE A C 1
ATOM 1310 O O . ILE A 1 171 ? -2.537 -12.656 6.738 1 97.5 171 ILE A O 1
ATOM 1314 N N . GLY A 1 172 ? -4.816 -12.602 7.145 1 96.06 172 GLY A N 1
ATOM 1315 C CA . GLY A 1 172 ? -4.824 -11.156 7.281 1 96.06 172 GLY A CA 1
ATOM 1316 C C . GLY A 1 172 ? -4.285 -10.438 6.055 1 96.06 172 GLY A C 1
ATOM 1317 O O . GLY A 1 172 ? -4.559 -10.836 4.922 1 96.06 172 GLY A O 1
ATOM 1318 N N . GLN A 1 173 ? -3.609 -9.227 6.336 1 96.31 173 GLN A N 1
ATOM 1319 C CA . GLN A 1 173 ? -2.951 -8.469 5.277 1 96.31 173 GLN A CA 1
ATOM 1320 C C . GLN A 1 173 ? -1.508 -8.922 5.086 1 96.31 173 GLN A C 1
ATOM 1322 O O . GLN A 1 173 ? -0.752 -9.031 6.055 1 96.31 173 GLN A O 1
ATOM 1327 N N . GLN A 1 174 ? -1.175 -9.305 3.84 1 97 174 GLN A N 1
ATOM 1328 C CA . GLN A 1 174 ? 0.188 -9.719 3.523 1 97 174 GLN A CA 1
ATOM 1329 C C . GLN A 1 174 ? 0.698 -9.016 2.268 1 97 174 GLN A C 1
ATOM 1331 O O . GLN A 1 174 ? -0.086 -8.672 1.379 1 97 174 GLN A O 1
ATOM 1336 N N . MET A 1 175 ? 1.965 -8.82 2.256 1 97.12 175 MET A N 1
ATOM 1337 C CA . MET A 1 175 ? 2.648 -8.344 1.058 1 97.12 175 MET A CA 1
ATOM 1338 C C . MET A 1 175 ? 3.91 -9.156 0.79 1 97.12 175 MET A C 1
ATOM 1340 O O . MET A 1 175 ? 4.516 -9.695 1.719 1 97.12 175 MET A O 1
ATOM 1344 N N . PHE A 1 176 ? 4.199 -9.375 -0.392 1 97.94 176 PHE A N 1
ATOM 1345 C CA . PHE A 1 176 ? 5.469 -9.961 -0.81 1 97.94 176 PHE A CA 1
ATOM 1346 C C . PHE A 1 176 ? 5.961 -9.32 -2.102 1 97.94 176 PHE A C 1
ATOM 1348 O O . PHE A 1 176 ? 5.199 -9.18 -3.061 1 97.94 176 PHE A O 1
ATOM 1355 N N . SER A 1 177 ? 7.133 -8.75 -2.107 1 96.75 177 SER A N 1
ATOM 1356 C CA . SER A 1 177 ? 7.785 -8.133 -3.262 1 96.75 177 SER A CA 1
ATOM 1357 C C . SER A 1 177 ? 9.016 -8.93 -3.691 1 96.75 177 SER A C 1
ATOM 1359 O O . SER A 1 177 ? 9.82 -9.336 -2.852 1 96.75 177 SER A O 1
ATOM 1361 N N . ILE A 1 178 ? 9.133 -9.156 -4.996 1 97.5 178 ILE A N 1
ATOM 1362 C CA . ILE A 1 178 ? 10.234 -9.992 -5.469 1 97.5 178 ILE A CA 1
ATOM 1363 C C . ILE A 1 178 ? 10.703 -9.492 -6.836 1 97.5 178 ILE A C 1
ATOM 1365 O O . ILE A 1 178 ? 9.891 -9.156 -7.695 1 97.5 178 ILE A O 1
ATOM 1369 N N . GLU A 1 179 ? 12.008 -9.289 -7.031 1 97.25 179 GLU A N 1
ATOM 1370 C CA . GLU A 1 179 ? 12.562 -9.25 -8.383 1 97.25 179 GLU A CA 1
ATOM 1371 C C . GLU A 1 179 ? 12.57 -10.633 -9.016 1 97.25 179 GLU A C 1
ATOM 1373 O O . GLU A 1 179 ? 13.359 -11.5 -8.625 1 97.25 179 GLU A O 1
ATOM 1378 N N . LEU A 1 180 ? 11.742 -10.836 -9.969 1 98.44 180 LEU A N 1
ATOM 1379 C CA . LEU A 1 180 ? 11.477 -12.18 -10.461 1 98.44 180 LEU A CA 1
ATOM 1380 C C . LEU A 1 180 ? 12.594 -12.648 -11.383 1 98.44 180 LEU A C 1
ATOM 1382 O O . LEU A 1 180 ? 13 -11.93 -12.297 1 98.44 180 LEU A O 1
ATOM 1386 N N . SER A 1 181 ? 13.156 -13.703 -11.148 1 98.44 181 SER A N 1
ATOM 1387 C CA . SER A 1 181 ? 14.07 -14.539 -11.93 1 98.44 181 SER A CA 1
ATOM 1388 C C . SER A 1 181 ? 13.742 -16.016 -11.766 1 98.44 181 SER A C 1
ATOM 1390 O O . SER A 1 181 ? 13.039 -16.406 -10.828 1 98.44 181 SER A O 1
ATOM 1392 N N . PRO A 1 182 ? 14.211 -16.781 -12.641 1 98.75 182 PRO A N 1
ATOM 1393 C CA . PRO A 1 182 ? 13.922 -18.203 -12.461 1 98.75 182 PRO A CA 1
ATOM 1394 C C . PRO A 1 182 ? 14.383 -18.734 -11.102 1 98.75 182 PRO A C 1
ATOM 1396 O O . PRO A 1 182 ? 13.641 -19.453 -10.438 1 98.75 182 PRO A O 1
ATOM 1399 N N . ASN A 1 183 ? 15.539 -18.312 -10.672 1 98.56 183 ASN A N 1
ATOM 1400 C CA . ASN A 1 183 ? 16.047 -18.766 -9.383 1 98.56 183 ASN A CA 1
ATOM 1401 C C . ASN A 1 183 ? 15.195 -18.266 -8.227 1 98.56 183 ASN A C 1
ATOM 1403 O O . ASN A 1 183 ? 14.867 -19.016 -7.309 1 98.56 183 ASN A O 1
ATOM 1407 N N . ASN A 1 184 ? 14.836 -16.984 -8.266 1 98.69 184 ASN A N 1
ATOM 1408 C CA . ASN A 1 184 ? 14 -16.422 -7.207 1 98.69 184 ASN A CA 1
ATOM 1409 C C . ASN A 1 184 ? 12.617 -17.062 -7.199 1 98.69 184 ASN A C 1
ATOM 1411 O O . ASN A 1 184 ? 12.023 -17.25 -6.133 1 98.69 184 ASN A O 1
ATOM 1415 N N . PHE A 1 185 ? 12.094 -17.328 -8.438 1 98.88 185 PHE A N 1
ATOM 1416 C CA . PHE A 1 185 ? 10.805 -18 -8.516 1 98.88 185 PHE A CA 1
ATOM 1417 C C . PHE A 1 185 ? 10.859 -19.359 -7.812 1 98.88 185 PHE A C 1
ATOM 1419 O O . PHE A 1 185 ? 10.008 -19.656 -6.969 1 98.88 185 PHE A O 1
ATOM 1426 N N . VAL A 1 186 ? 11.836 -20.141 -8.102 1 98.81 186 VAL A N 1
ATOM 1427 C CA . VAL A 1 186 ? 11.961 -21.5 -7.605 1 98.81 186 VAL A CA 1
ATOM 1428 C C . VAL A 1 186 ? 12.117 -21.5 -6.086 1 98.81 186 VAL A C 1
ATOM 1430 O O . VAL A 1 186 ? 11.516 -22.312 -5.391 1 98.81 186 VAL A O 1
ATOM 1433 N N . LYS A 1 187 ? 12.805 -20.531 -5.645 1 98.62 187 LYS A N 1
ATOM 1434 C CA . LYS A 1 187 ? 13.148 -20.516 -4.223 1 98.62 187 LYS A CA 1
ATOM 1435 C C . LYS A 1 187 ? 12.047 -19.859 -3.398 1 98.62 187 LYS A C 1
ATOM 1437 O O . LYS A 1 187 ? 11.734 -20.312 -2.297 1 98.62 187 LYS A O 1
ATOM 1442 N N . GLU A 1 188 ? 11.406 -18.828 -3.965 1 98.75 188 GLU A N 1
ATOM 1443 C CA . GLU A 1 188 ? 10.641 -17.922 -3.111 1 98.75 188 GLU A CA 1
ATOM 1444 C C . GLU A 1 188 ? 9.148 -18.016 -3.416 1 98.75 188 GLU A C 1
ATOM 1446 O O . GLU A 1 188 ? 8.32 -17.516 -2.652 1 98.75 188 GLU A O 1
ATOM 1451 N N . ILE A 1 189 ? 8.734 -18.672 -4.539 1 98.88 189 ILE A N 1
ATOM 1452 C CA . ILE A 1 189 ? 7.328 -18.656 -4.941 1 98.88 189 ILE A CA 1
ATOM 1453 C C . ILE A 1 189 ? 6.848 -20.078 -5.18 1 98.88 189 ILE A C 1
ATOM 1455 O O . ILE A 1 189 ? 5.809 -20.484 -4.648 1 98.88 189 ILE A O 1
ATOM 1459 N N . ALA A 1 190 ? 7.613 -20.906 -5.805 1 98.88 190 ALA A N 1
ATOM 1460 C CA . ALA A 1 190 ? 7.207 -22.219 -6.281 1 98.88 190 ALA A CA 1
ATOM 1461 C C . ALA A 1 190 ? 6.727 -23.094 -5.129 1 98.88 190 ALA A C 1
ATOM 1463 O O . ALA A 1 190 ? 5.77 -23.859 -5.277 1 98.88 190 ALA A O 1
ATOM 1464 N N . PRO A 1 191 ? 7.262 -22.953 -3.934 1 98.81 191 PRO A N 1
ATOM 1465 C CA . PRO A 1 191 ? 6.844 -23.859 -2.861 1 98.81 191 PRO A CA 1
ATOM 1466 C C . PRO A 1 191 ? 5.504 -23.453 -2.246 1 98.81 191 PRO A C 1
ATOM 1468 O O . PRO A 1 191 ? 4.934 -24.219 -1.458 1 98.81 191 PRO A O 1
ATOM 1471 N N . ALA A 1 192 ? 5.008 -22.297 -2.576 1 98.81 192 ALA A N 1
ATOM 1472 C CA . ALA A 1 192 ? 3.809 -21.797 -1.913 1 98.81 192 ALA A CA 1
ATOM 1473 C C . ALA A 1 192 ? 2.572 -22.562 -2.352 1 98.81 192 ALA A C 1
ATOM 1475 O O . ALA A 1 192 ? 2.213 -22.562 -3.533 1 98.81 192 ALA A O 1
ATOM 1476 N N . ARG A 1 193 ? 1.88 -23.266 -1.471 1 98.75 193 ARG A N 1
ATOM 1477 C CA . ARG A 1 193 ? 0.712 -24.094 -1.739 1 98.75 193 ARG A CA 1
ATOM 1478 C C . ARG A 1 193 ? -0.546 -23.25 -1.879 1 98.75 193 ARG A C 1
ATOM 1480 O O . ARG A 1 193 ? -0.641 -22.172 -1.288 1 98.75 193 ARG A O 1
ATOM 1487 N N . THR A 1 194 ? -1.49 -23.781 -2.627 1 98.38 194 THR A N 1
ATOM 1488 C CA . THR A 1 194 ? -2.822 -23.188 -2.643 1 98.38 194 THR A CA 1
ATOM 1489 C C . THR A 1 194 ? -3.488 -23.312 -1.276 1 98.38 194 THR A C 1
ATOM 1491 O O . THR A 1 194 ? -2.99 -24.031 -0.403 1 98.38 194 THR A O 1
ATOM 1494 N N . PHE A 1 195 ? -4.629 -22.516 -1.027 1 97.56 195 PHE A N 1
ATOM 1495 C CA . PHE A 1 195 ? -5.25 -22.547 0.292 1 97.56 195 PHE A CA 1
ATOM 1496 C C . PHE A 1 195 ? -6.75 -22.297 0.188 1 97.56 195 PHE A C 1
ATOM 1498 O O . PHE A 1 195 ? -7.227 -21.766 -0.818 1 97.56 195 PHE A O 1
ATOM 1505 N N . GLY A 1 196 ? -7.418 -22.812 1.08 1 96 196 GLY A N 1
ATOM 1506 C CA . GLY A 1 196 ? -8.852 -22.625 1.22 1 96 196 GLY A CA 1
ATOM 1507 C C . GLY A 1 196 ? -9.281 -22.359 2.65 1 96 196 GLY A C 1
ATOM 1508 O O . GLY A 1 196 ? -8.445 -22.297 3.553 1 96 196 GLY A O 1
ATOM 1509 N N . PHE A 1 197 ? -10.57 -22.203 2.816 1 96.62 197 PHE A N 1
ATOM 1510 C CA . PHE A 1 197 ? -11.141 -21.828 4.105 1 96.62 197 PHE A CA 1
ATOM 1511 C C . PHE A 1 197 ? -12.055 -22.922 4.629 1 96.62 197 PHE A C 1
ATOM 1513 O O . PHE A 1 197 ? -12.984 -23.344 3.941 1 96.62 197 PHE A O 1
ATOM 1520 N N . LEU A 1 198 ? -11.812 -23.297 5.816 1 96.25 198 LEU A N 1
ATOM 1521 C CA . LEU A 1 198 ? -12.516 -24.422 6.414 1 96.25 198 LEU A CA 1
ATOM 1522 C C . LEU A 1 198 ? -14.023 -24.219 6.375 1 96.25 198 LEU A C 1
ATOM 1524 O O . LEU A 1 198 ? -14.773 -25.141 6.07 1 96.25 198 LEU A O 1
ATOM 1528 N N . ASP A 1 199 ? -14.438 -23.047 6.629 1 95.44 199 ASP A N 1
ATOM 1529 C CA . ASP A 1 199 ? -15.867 -22.75 6.734 1 95.44 199 ASP A CA 1
ATOM 1530 C C . ASP A 1 199 ? -16.531 -22.766 5.355 1 95.44 199 ASP A C 1
ATOM 1532 O O . ASP A 1 199 ? -17.766 -22.781 5.254 1 95.44 199 ASP A O 1
ATOM 1536 N N . GLN A 1 200 ? -15.727 -22.734 4.344 1 92.38 200 GLN A N 1
ATOM 1537 C CA . GLN A 1 200 ? -16.281 -22.75 2.99 1 92.38 200 GLN A CA 1
ATOM 1538 C C . GLN A 1 200 ? -16.188 -24.141 2.373 1 92.38 200 GLN A C 1
ATOM 1540 O O . GLN A 1 200 ? -16.812 -24.422 1.346 1 92.38 200 GLN A O 1
ATOM 1545 N N . LEU A 1 201 ? -15.469 -25.031 3.014 1 90.25 201 LEU A N 1
ATOM 1546 C CA . LEU A 1 201 ? -15.133 -26.328 2.424 1 90.25 201 LEU A CA 1
ATOM 1547 C C . LEU A 1 201 ? -16.391 -27.172 2.242 1 90.25 201 LEU A C 1
ATOM 1549 O O . LEU A 1 201 ? -16.547 -27.844 1.221 1 90.25 201 LEU A O 1
ATOM 1553 N N . GLU A 1 202 ? -17.266 -27.109 3.236 1 87.81 202 GLU A N 1
ATOM 1554 C CA . GLU A 1 202 ? -18.484 -27.922 3.156 1 87.81 202 GLU A CA 1
ATOM 1555 C C . GLU A 1 202 ? -19.328 -27.516 1.958 1 87.81 202 GLU A C 1
ATOM 1557 O O . GLU A 1 202 ? -19.797 -28.359 1.2 1 87.81 202 GLU A O 1
ATOM 1562 N N . GLU A 1 203 ? -19.484 -26.266 1.824 1 90.88 203 GLU A N 1
ATOM 1563 C CA . GLU A 1 203 ? -20.266 -25.766 0.707 1 90.88 203 GLU A CA 1
ATOM 1564 C C . GLU A 1 203 ? -19.609 -26.094 -0.63 1 90.88 203 GLU A C 1
ATOM 1566 O O . GLU A 1 203 ? -20.297 -26.484 -1.583 1 90.88 203 GLU A O 1
ATOM 1571 N N . LEU A 1 204 ? -18.359 -25.969 -0.72 1 89.88 204 LEU A N 1
ATOM 1572 C CA . LEU A 1 204 ? -17.625 -26.266 -1.945 1 89.88 204 LEU A CA 1
ATOM 1573 C C . LEU A 1 204 ? -17.688 -27.75 -2.275 1 89.88 204 LEU A C 1
ATOM 1575 O O . LEU A 1 204 ? -17.812 -28.125 -3.443 1 89.88 204 LEU A O 1
ATOM 1579 N N . LYS A 1 205 ? -17.641 -28.5 -1.254 1 88.19 205 LYS A N 1
ATOM 1580 C CA . LYS A 1 205 ? -17.75 -29.953 -1.438 1 88.19 205 LYS A CA 1
ATOM 1581 C C . LYS A 1 205 ? -19.125 -30.344 -1.948 1 88.19 205 LYS A C 1
ATOM 1583 O O . LYS A 1 205 ? -19.25 -31.141 -2.883 1 88.19 205 LYS A O 1
ATOM 1588 N N . LYS A 1 206 ? -20.141 -29.766 -1.382 1 90.75 206 LYS A N 1
ATOM 1589 C CA . LYS A 1 206 ? -21.516 -30.047 -1.79 1 90.75 206 LYS A CA 1
ATOM 1590 C C . LYS A 1 206 ? -21.75 -29.641 -3.242 1 90.75 206 LYS A C 1
ATOM 1592 O O . LYS A 1 206 ? -22.453 -30.328 -3.977 1 90.75 206 LYS A O 1
ATOM 1597 N N . ALA A 1 207 ? -21.078 -28.609 -3.566 1 90.19 207 ALA A N 1
ATOM 1598 C CA . ALA A 1 207 ? -21.219 -28.109 -4.93 1 90.19 207 ALA A CA 1
ATOM 1599 C C . ALA A 1 207 ? -20.328 -28.859 -5.898 1 90.19 207 ALA A C 1
ATOM 1601 O O . ALA A 1 207 ? -20.375 -28.641 -7.109 1 90.19 207 ALA A O 1
ATOM 1602 N N . GLY A 1 208 ? -19.516 -29.781 -5.395 1 88.06 208 GLY A N 1
ATOM 1603 C CA . GLY A 1 208 ? -18.625 -30.594 -6.215 1 88.06 208 GLY A CA 1
ATOM 1604 C C . GLY A 1 208 ? -17.453 -29.812 -6.789 1 88.06 208 GLY A C 1
ATOM 1605 O O . GLY A 1 208 ? -16.922 -30.156 -7.844 1 88.06 208 GLY A O 1
ATOM 1606 N N . LEU A 1 209 ? -17.016 -28.719 -6.113 1 88.31 209 LEU A N 1
ATOM 1607 C CA . LEU A 1 209 ? -16.016 -27.797 -6.664 1 88.31 209 LEU A CA 1
ATOM 1608 C C . LEU A 1 209 ? -14.633 -28.109 -6.098 1 88.31 209 LEU A C 1
ATOM 1610 O O . LEU A 1 209 ? -13.633 -27.562 -6.574 1 88.31 209 LEU A O 1
ATOM 1614 N N . ILE A 1 210 ? -14.539 -29 -5.125 1 91.75 210 ILE A N 1
ATOM 1615 C CA . ILE A 1 210 ? -13.25 -29.344 -4.531 1 91.75 210 ILE A CA 1
ATOM 1616 C C . ILE A 1 210 ? -13.188 -30.844 -4.262 1 91.75 210 ILE A C 1
ATOM 1618 O O . ILE A 1 210 ? -12.844 -31.266 -3.154 1 91.75 210 ILE A O 1
ATOM 1622 N N . LYS A 1 211 ? -13.375 -31.609 -5.27 1 92.56 211 LYS A N 1
ATOM 1623 C CA . LYS A 1 211 ? -13.477 -33.062 -5.125 1 92.56 211 LYS A CA 1
ATOM 1624 C C . LYS A 1 211 ? -12.102 -33.688 -4.902 1 92.56 211 LYS A C 1
ATOM 1626 O O . LYS A 1 211 ? -12 -34.781 -4.316 1 92.56 211 LYS A O 1
ATOM 1631 N N . GLY A 1 212 ? -11.117 -33 -5.32 1 93.75 212 GLY A N 1
ATOM 1632 C CA . GLY A 1 212 ? -9.773 -33.562 -5.191 1 93.75 212 GLY A CA 1
ATOM 1633 C C . GLY A 1 212 ? -8.953 -32.875 -4.113 1 93.75 212 GLY A C 1
ATOM 1634 O O . GLY A 1 212 ? -7.766 -33.188 -3.957 1 93.75 212 GLY A O 1
ATOM 1635 N N . GLY A 1 213 ? -9.57 -32.031 -3.373 1 93 213 GLY A N 1
ATOM 1636 C CA . GLY A 1 213 ? -8.875 -31.328 -2.314 1 93 213 GLY A CA 1
ATOM 1637 C C . GLY A 1 213 ? -8.609 -32.188 -1.091 1 93 213 GLY A C 1
ATOM 1638 O O . GLY A 1 213 ? -9.445 -33 -0.705 1 93 213 GLY A O 1
ATOM 1639 N N . ALA A 1 214 ? -7.406 -31.969 -0.515 1 92.12 214 ALA A N 1
ATOM 1640 C CA . ALA A 1 214 ? -6.996 -32.656 0.705 1 92.12 214 ALA A CA 1
ATOM 1641 C C . ALA A 1 214 ? -5.996 -31.828 1.5 1 92.12 214 ALA A C 1
ATOM 1643 O O . ALA A 1 214 ? -5.453 -30.844 0.987 1 92.12 214 ALA A O 1
ATOM 1644 N N . LEU A 1 215 ? -5.66 -32.219 2.715 1 94.12 215 LEU A N 1
ATOM 1645 C CA . LEU A 1 215 ? -4.75 -31.469 3.584 1 94.12 215 LEU A CA 1
ATOM 1646 C C . LEU A 1 215 ? -3.312 -31.594 3.086 1 94.12 215 LEU A C 1
ATOM 1648 O O . LEU A 1 215 ? -2.455 -30.781 3.459 1 94.12 215 LEU A O 1
ATOM 1652 N N . GLU A 1 216 ? -3.092 -32.531 2.193 1 94.19 216 GLU A N 1
ATOM 1653 C CA . GLU A 1 216 ? -1.751 -32.75 1.653 1 94.19 216 GLU A CA 1
ATOM 1654 C C . GLU A 1 216 ? -1.488 -31.828 0.462 1 94.19 216 GLU A C 1
ATOM 1656 O O . GLU A 1 216 ? -0.336 -31.609 0.083 1 94.19 216 GLU A O 1
ATOM 1661 N N . ASN A 1 217 ? -2.611 -31.297 -0.057 1 96.44 217 ASN A N 1
ATOM 1662 C CA . ASN A 1 217 ? -2.375 -30.578 -1.301 1 96.44 217 ASN A CA 1
ATOM 1663 C C . ASN A 1 217 ? -2.93 -29.156 -1.235 1 96.44 217 ASN A C 1
ATOM 1665 O O . ASN A 1 217 ? -3.088 -28.5 -2.266 1 96.44 217 ASN A O 1
ATOM 1669 N N . ALA A 1 218 ? -3.238 -28.734 -0.091 1 97.06 218 ALA A N 1
ATOM 1670 C CA . ALA A 1 218 ? -3.682 -27.359 0.122 1 97.06 218 ALA A CA 1
ATOM 1671 C C . ALA A 1 218 ? -3.59 -26.969 1.596 1 97.06 218 ALA A C 1
ATOM 1673 O O . ALA A 1 218 ? -3.814 -27.812 2.477 1 97.06 218 ALA A O 1
ATOM 1674 N N . LEU A 1 219 ? -3.307 -25.703 1.848 1 97.88 219 LEU A N 1
ATOM 1675 C CA . LEU A 1 219 ? -3.465 -25.156 3.193 1 97.88 219 LEU A CA 1
ATOM 1676 C C . LEU A 1 219 ? -4.93 -24.859 3.492 1 97.88 219 LEU A C 1
ATOM 1678 O O . LEU A 1 219 ? -5.648 -24.344 2.637 1 97.88 219 LEU A O 1
ATOM 1682 N N . VAL A 1 220 ? -5.285 -25.25 4.699 1 97.81 220 VAL A N 1
ATOM 1683 C CA . VAL A 1 220 ? -6.66 -24.969 5.102 1 97.81 220 VAL A CA 1
ATOM 1684 C C . VAL A 1 220 ? -6.668 -24.016 6.289 1 97.81 220 VAL A C 1
ATOM 1686 O O . VAL A 1 220 ? -6.125 -24.328 7.352 1 97.81 220 VAL A O 1
ATOM 1689 N N . CYS A 1 221 ? -7.277 -22.859 6.047 1 97.94 221 CYS A N 1
ATOM 1690 C CA . CYS A 1 221 ? -7.352 -21.812 7.062 1 97.94 221 CYS A CA 1
ATOM 1691 C C . CYS A 1 221 ? -8.594 -21.984 7.926 1 97.94 221 CYS A C 1
ATOM 1693 O O . CYS A 1 221 ? -9.695 -22.203 7.406 1 97.94 221 CYS A O 1
ATOM 1695 N N . ASN A 1 222 ? -8.453 -21.922 9.227 1 96.88 222 ASN A N 1
ATOM 1696 C CA . ASN A 1 222 ? -9.547 -21.984 10.188 1 96.88 222 ASN A CA 1
ATOM 1697 C C . ASN A 1 222 ? -9.602 -20.734 11.062 1 96.88 222 ASN A C 1
ATOM 1699 O O . ASN A 1 222 ? -9.352 -20.797 12.266 1 96.88 222 ASN A O 1
ATOM 1703 N N . GLY A 1 223 ? -10.016 -19.641 10.383 1 95.81 223 GLY A N 1
ATOM 1704 C CA . GLY A 1 223 ? -10.148 -18.375 11.094 1 95.81 223 GLY A CA 1
ATOM 1705 C C . GLY A 1 223 ? -8.812 -17.797 11.523 1 95.81 223 GLY A C 1
ATOM 1706 O O . GLY A 1 223 ? -8.117 -17.172 10.727 1 95.81 223 GLY A O 1
ATOM 1707 N N . ASP A 1 224 ? -8.391 -18.062 12.797 1 96.25 224 ASP A N 1
ATOM 1708 C CA . ASP A 1 224 ? -7.191 -17.438 13.352 1 96.25 224 ASP A CA 1
ATOM 1709 C C . ASP A 1 224 ? -6 -18.391 13.281 1 96.25 224 ASP A C 1
ATOM 1711 O O . ASP A 1 224 ? -4.891 -18.047 13.688 1 96.25 224 ASP A O 1
ATOM 1715 N N . SER A 1 225 ? -6.297 -19.578 12.719 1 97.62 225 SER A N 1
ATOM 1716 C CA . SER A 1 225 ? -5.254 -20.594 12.703 1 97.62 225 SER A CA 1
ATOM 1717 C C . SER A 1 225 ? -5.301 -21.422 11.422 1 97.62 225 SER A C 1
ATOM 1719 O O . SER A 1 225 ? -6.148 -21.188 10.562 1 97.62 225 SER A O 1
ATOM 1721 N N . TRP A 1 226 ? -4.348 -22.25 11.273 1 97.88 226 TRP A N 1
ATOM 1722 C CA . TRP A 1 226 ? -4.289 -23.203 10.172 1 97.88 226 TRP A CA 1
ATOM 1723 C C . TRP A 1 226 ? -4.633 -24.609 10.641 1 97.88 226 TRP A C 1
ATOM 1725 O O . TRP A 1 226 ? -4.207 -25.031 11.719 1 97.88 226 TRP A O 1
ATOM 1735 N N . VAL A 1 227 ? -5.316 -25.359 9.844 1 97.69 227 VAL A N 1
ATOM 1736 C CA . VAL A 1 227 ? -5.68 -26.734 10.156 1 97.69 227 VAL A CA 1
ATOM 1737 C C . VAL A 1 227 ? -4.457 -27.641 10.039 1 97.69 227 VAL A C 1
ATOM 1739 O O . VAL A 1 227 ? -4.285 -28.578 10.828 1 97.69 227 VAL A O 1
ATOM 1742 N N . ASN A 1 228 ? -3.562 -27.312 9.086 1 97.19 228 ASN A N 1
ATOM 1743 C CA . ASN A 1 228 ? -2.449 -28.219 8.82 1 97.19 228 ASN A CA 1
ATOM 1744 C C . ASN A 1 228 ? -1.128 -27.469 8.703 1 97.19 228 ASN A C 1
ATOM 1746 O O . ASN A 1 228 ? -0.482 -27.5 7.656 1 97.19 228 ASN A O 1
ATOM 1750 N N . PRO A 1 229 ? -0.672 -26.828 9.758 1 95.62 229 PRO A N 1
ATOM 1751 C CA . PRO A 1 229 ? 0.68 -26.266 9.789 1 95.62 229 PRO A CA 1
ATOM 1752 C C . PRO A 1 229 ? 1.767 -27.344 9.727 1 95.62 229 PRO A C 1
ATOM 1754 O O . PRO A 1 229 ? 1.478 -28.531 9.898 1 95.62 229 PRO A O 1
ATOM 1757 N N . PRO A 1 230 ? 3.061 -27.047 9.391 1 97.5 230 PRO A N 1
ATOM 1758 C CA . PRO A 1 230 ? 3.586 -25.688 9.258 1 97.5 230 PRO A CA 1
ATOM 1759 C C . PRO A 1 230 ? 3.447 -25.141 7.844 1 97.5 230 PRO A C 1
ATOM 1761 O O . PRO A 1 230 ? 3.316 -25.906 6.887 1 97.5 230 PRO A O 1
ATOM 1764 N N . LEU A 1 231 ? 3.441 -23.828 7.742 1 98.19 231 LEU A N 1
ATOM 1765 C CA . LEU A 1 231 ? 3.584 -23.156 6.453 1 98.19 231 LEU A CA 1
ATOM 1766 C C . LEU A 1 231 ? 5.02 -23.25 5.949 1 98.19 231 LEU A C 1
ATOM 1768 O O . LEU A 1 231 ? 5.953 -23.406 6.742 1 98.19 231 LEU A O 1
ATOM 1772 N N . ARG A 1 232 ? 5.121 -23.25 4.684 1 98.31 232 ARG A N 1
ATOM 1773 C CA . ARG A 1 232 ? 6.457 -23.266 4.094 1 98.31 232 ARG A CA 1
ATOM 1774 C C . ARG A 1 232 ? 7.07 -21.875 4.09 1 98.31 232 ARG A C 1
ATOM 1776 O O . ARG A 1 232 ? 8.289 -21.719 4.012 1 98.31 232 ARG A O 1
ATOM 1783 N N . PHE A 1 233 ? 6.27 -20.781 4.059 1 98.12 233 PHE A N 1
ATOM 1784 C CA . PHE A 1 233 ? 6.59 -19.375 4.277 1 98.12 233 PHE A CA 1
ATOM 1785 C C . PHE A 1 233 ? 5.625 -18.766 5.281 1 98.12 233 PHE A C 1
ATOM 1787 O O . PHE A 1 233 ? 4.445 -19.109 5.312 1 98.12 233 PHE A O 1
ATOM 1794 N N . ALA A 1 234 ? 6.109 -17.844 6.086 1 95.38 234 ALA A N 1
ATOM 1795 C CA . ALA A 1 234 ? 5.211 -17.141 7 1 95.38 234 ALA A CA 1
ATOM 1796 C C . ALA A 1 234 ? 4.078 -16.469 6.238 1 95.38 234 ALA A C 1
ATOM 1798 O O . ALA A 1 234 ? 2.938 -16.438 6.707 1 95.38 234 ALA A O 1
ATOM 1799 N N . ASN A 1 235 ? 4.418 -15.969 5.051 1 97.69 235 ASN A N 1
ATOM 1800 C CA . ASN A 1 235 ? 3.426 -15.328 4.199 1 97.69 235 ASN A CA 1
ATOM 1801 C C . ASN A 1 235 ? 3.137 -16.156 2.951 1 97.69 235 ASN A C 1
ATOM 1803 O O . ASN A 1 235 ? 3.092 -15.625 1.841 1 97.69 235 ASN A O 1
ATOM 1807 N N . GLU A 1 236 ? 2.949 -17.484 3.121 1 98.75 236 GLU A N 1
ATOM 1808 C CA . GLU A 1 236 ? 2.768 -18.453 2.041 1 98.75 236 GLU A CA 1
ATOM 1809 C C . GLU A 1 236 ? 1.568 -18.078 1.17 1 98.75 236 GLU A C 1
ATOM 1811 O O . GLU A 1 236 ? 1.631 -18.188 -0.057 1 98.75 236 GLU A O 1
ATOM 1816 N N . PRO A 1 237 ? 0.433 -17.5 1.733 1 98.75 237 PRO A N 1
ATOM 1817 C CA . PRO A 1 237 ? -0.74 -17.219 0.904 1 98.75 237 PRO A CA 1
ATOM 1818 C C . PRO A 1 237 ? -0.466 -16.156 -0.162 1 98.75 237 PRO A C 1
ATOM 1820 O O . PRO A 1 237 ? -0.86 -16.328 -1.318 1 98.75 237 PRO A O 1
ATOM 1823 N N . VAL A 1 238 ? 0.245 -15.109 0.183 1 98.75 238 VAL A N 1
ATOM 1824 C CA . VAL A 1 238 ? 0.48 -14.055 -0.804 1 98.75 238 VAL A CA 1
ATOM 1825 C C . VAL A 1 238 ? 1.468 -14.555 -1.858 1 98.75 238 VAL A C 1
ATOM 1827 O O . VAL A 1 238 ? 1.365 -14.188 -3.033 1 98.75 238 VAL A O 1
ATOM 1830 N N . ARG A 1 239 ? 2.438 -15.383 -1.486 1 98.88 239 ARG A N 1
ATOM 1831 C CA . ARG A 1 239 ? 3.361 -15.969 -2.449 1 98.88 239 ARG A CA 1
ATOM 1832 C C . ARG A 1 239 ? 2.623 -16.859 -3.441 1 98.88 239 ARG A C 1
ATOM 1834 O O . ARG A 1 239 ? 2.932 -16.859 -4.633 1 98.88 239 ARG A O 1
ATOM 1841 N N . HIS A 1 240 ? 1.612 -17.578 -2.936 1 98.88 240 HIS A N 1
ATOM 1842 C CA . HIS A 1 240 ? 0.822 -18.406 -3.83 1 98.88 240 HIS A CA 1
ATOM 1843 C C . HIS A 1 240 ? -0.004 -17.562 -4.793 1 98.88 240 HIS A C 1
ATOM 1845 O O . HIS A 1 240 ? -0.2 -17.953 -5.949 1 98.88 240 HIS A O 1
ATOM 1851 N N . LYS A 1 241 ? -0.526 -16.469 -4.281 1 98.75 241 LYS A N 1
ATOM 1852 C CA . LYS A 1 241 ? -1.288 -15.602 -5.18 1 98.75 241 LYS A CA 1
ATOM 1853 C C . LYS A 1 241 ? -0.398 -15.023 -6.273 1 98.75 241 LYS A C 1
ATOM 1855 O O . LYS A 1 241 ? -0.85 -14.812 -7.402 1 98.75 241 LYS A O 1
ATOM 1860 N N . LEU A 1 242 ? 0.9 -14.805 -5.969 1 98.81 242 LE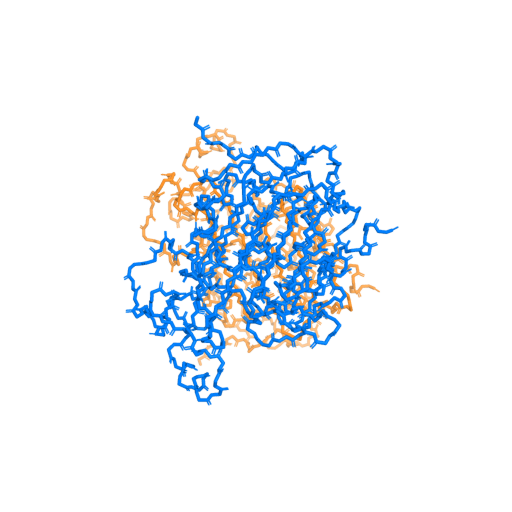U A N 1
ATOM 1861 C CA . LEU A 1 242 ? 1.837 -14.391 -7.008 1 98.81 242 LEU A CA 1
ATOM 1862 C C . LEU A 1 242 ? 2.115 -15.539 -7.969 1 98.81 242 LEU A C 1
ATOM 1864 O O . LEU A 1 242 ? 2.309 -15.32 -9.172 1 98.81 242 LEU A O 1
ATOM 1868 N N . LEU A 1 243 ? 2.148 -16.781 -7.402 1 98.88 243 LEU A N 1
ATOM 1869 C CA . LEU A 1 243 ? 2.26 -17.969 -8.25 1 98.88 243 LEU A CA 1
ATOM 1870 C C . LEU A 1 243 ? 1.127 -18 -9.273 1 98.88 243 LEU A C 1
ATOM 1872 O O . LEU A 1 243 ? 1.365 -18.219 -10.461 1 98.88 243 LEU A O 1
ATOM 1876 N N . ASP A 1 244 ? -0.096 -17.734 -8.789 1 98.5 244 ASP A N 1
ATOM 1877 C CA . ASP A 1 244 ? -1.266 -17.703 -9.656 1 98.5 244 ASP A CA 1
ATOM 1878 C C . ASP A 1 244 ? -1.111 -16.625 -10.734 1 98.5 244 ASP A C 1
ATOM 1880 O O . ASP A 1 244 ? -1.426 -16.859 -11.906 1 98.5 244 ASP A O 1
ATOM 1884 N N . LEU A 1 245 ? -0.604 -15.5 -10.359 1 98.5 245 LEU A N 1
ATOM 1885 C CA . LEU A 1 245 ? -0.418 -14.406 -11.312 1 98.5 245 LEU A CA 1
ATOM 1886 C C . LEU A 1 245 ? 0.575 -14.797 -12.398 1 98.5 245 LEU A C 1
ATOM 1888 O O . LEU A 1 245 ? 0.318 -14.578 -13.586 1 98.5 245 LEU A O 1
ATOM 1892 N N . ILE A 1 246 ? 1.682 -15.359 -11.992 1 98.75 246 ILE A N 1
ATOM 1893 C CA . ILE A 1 246 ? 2.703 -15.766 -12.945 1 98.75 246 ILE A CA 1
ATOM 1894 C C . ILE A 1 246 ? 2.117 -16.781 -13.93 1 98.75 246 ILE A C 1
ATOM 1896 O O . ILE A 1 246 ? 2.342 -16.688 -15.141 1 98.75 246 ILE A O 1
ATOM 1900 N N . GLY A 1 247 ? 1.336 -17.703 -13.43 1 98.5 247 GLY A N 1
ATOM 1901 C CA . GLY A 1 247 ? 0.675 -18.672 -14.289 1 98.5 247 GLY A CA 1
ATOM 1902 C C . GLY A 1 247 ? -0.297 -18.047 -15.266 1 98.5 247 GLY A C 1
ATOM 1903 O O . GLY A 1 247 ? -0.354 -18.438 -16.438 1 98.5 247 GLY A O 1
ATOM 1904 N N . ASP A 1 248 ? -1.007 -17.078 -14.758 1 97.56 248 ASP A N 1
ATOM 1905 C CA . ASP A 1 248 ? -2.012 -16.422 -15.594 1 97.56 248 ASP A CA 1
ATOM 1906 C C . ASP A 1 248 ? -1.358 -15.508 -16.625 1 97.56 248 ASP A C 1
ATOM 1908 O O . ASP A 1 248 ? -1.98 -15.164 -17.641 1 97.56 248 ASP A O 1
ATOM 1912 N N . LEU A 1 249 ? -0.161 -15.18 -16.469 1 97.38 249 LEU A N 1
ATOM 1913 C CA . LEU A 1 249 ? 0.539 -14.328 -17.422 1 97.38 249 LEU A CA 1
ATOM 1914 C C . LEU A 1 249 ? 1.188 -15.164 -18.516 1 97.38 249 LEU A C 1
ATOM 1916 O O . LEU A 1 249 ? 1.69 -14.625 -19.516 1 97.38 249 LEU A O 1
ATOM 1920 N N . ALA A 1 250 ? 1.13 -16.469 -18.344 1 96.94 250 ALA A N 1
ATOM 1921 C CA . ALA A 1 250 ? 1.754 -17.359 -19.312 1 96.94 250 ALA A CA 1
ATOM 1922 C C . ALA A 1 250 ? 1.117 -17.203 -20.688 1 96.94 250 ALA A C 1
ATOM 1924 O O . ALA A 1 250 ? 1.748 -17.5 -21.703 1 96.94 250 ALA A O 1
ATOM 1925 N N . PHE A 1 251 ? -0.045 -16.688 -20.766 1 95.06 251 PHE A N 1
ATOM 1926 C CA . PHE A 1 251 ? -0.778 -16.516 -22.016 1 95.06 251 PHE A CA 1
ATOM 1927 C C . PHE A 1 251 ? -0.187 -15.391 -22.844 1 95.06 251 PHE A C 1
ATOM 1929 O O . PHE A 1 251 ? -0.386 -15.336 -24.062 1 95.06 251 PHE A O 1
ATOM 1936 N N . VAL A 1 252 ? 0.536 -14.539 -22.188 1 94.88 252 VAL A N 1
ATOM 1937 C CA . VAL A 1 252 ? 1.034 -13.375 -22.906 1 94.88 252 VAL A CA 1
ATOM 1938 C C . VAL A 1 252 ? 2.525 -13.195 -22.641 1 94.88 252 VAL A C 1
ATOM 1940 O O . VAL A 1 252 ? 3.215 -12.477 -23.359 1 94.88 252 VAL A O 1
ATOM 1943 N N . GLY A 1 253 ? 3.014 -13.898 -21.641 1 95.06 253 GLY A N 1
ATOM 1944 C CA . GLY A 1 253 ? 4.414 -13.766 -21.266 1 95.06 253 GLY A CA 1
ATOM 1945 C C . GLY A 1 253 ? 4.645 -12.742 -20.172 1 95.06 253 GLY A C 1
ATOM 1946 O O . GLY A 1 253 ? 3.738 -11.977 -19.828 1 95.06 253 GLY A O 1
ATOM 1947 N N . LEU A 1 254 ? 5.844 -12.734 -19.594 1 96.69 254 LEU A N 1
ATOM 1948 C CA . LEU A 1 254 ? 6.23 -11.828 -18.531 1 96.69 254 LEU A CA 1
ATOM 1949 C C . LEU A 1 254 ? 6.688 -10.484 -19.094 1 96.69 254 LEU A C 1
ATOM 1951 O O . LEU A 1 254 ? 7.59 -10.43 -19.922 1 96.69 254 LEU A O 1
ATOM 1955 N N . PRO A 1 255 ? 6.129 -9.477 -18.672 1 95.81 255 PRO A N 1
ATOM 1956 C CA . PRO A 1 255 ? 6.516 -8.164 -19.188 1 95.81 255 PRO A CA 1
ATOM 1957 C C . PRO A 1 255 ? 7.77 -7.609 -18.516 1 95.81 255 PRO A C 1
ATOM 1959 O O . PRO A 1 255 ? 8.188 -8.109 -17.469 1 95.81 255 PRO A O 1
ATOM 1962 N N . LYS A 1 256 ? 8.406 -6.648 -19.172 1 93.81 256 LYS A N 1
ATOM 1963 C CA . LYS A 1 256 ? 9.406 -5.805 -18.531 1 93.81 256 LYS A CA 1
ATOM 1964 C C . LYS A 1 256 ? 8.75 -4.664 -17.75 1 93.81 256 LYS A C 1
ATOM 1966 O O . LYS A 1 256 ? 8.594 -3.562 -18.281 1 93.81 256 LYS A O 1
ATOM 1971 N N . ALA A 1 257 ? 8.406 -4.934 -16.5 1 95.81 257 ALA A N 1
ATOM 1972 C CA . ALA A 1 257 ? 7.59 -3.994 -15.742 1 95.81 257 ALA A CA 1
ATOM 1973 C C . ALA A 1 257 ? 7.68 -4.277 -14.242 1 95.81 257 ALA A C 1
ATOM 1975 O O . ALA A 1 257 ? 8.133 -5.352 -13.836 1 95.81 257 ALA A O 1
ATOM 1976 N N . GLN A 1 258 ? 7.402 -3.295 -13.469 1 95.38 258 GLN A N 1
ATOM 1977 C CA . GLN A 1 258 ? 7.012 -3.49 -12.078 1 95.38 258 GLN A CA 1
ATOM 1978 C C . GLN A 1 258 ? 5.496 -3.643 -11.945 1 95.38 258 GLN A C 1
ATOM 1980 O O . GLN A 1 258 ? 4.742 -2.754 -12.344 1 95.38 258 GLN A O 1
ATOM 1985 N N . ILE A 1 259 ? 5.074 -4.762 -11.461 1 97 259 ILE A N 1
ATOM 1986 C CA . ILE A 1 259 ? 3.65 -5.078 -11.406 1 97 259 ILE A CA 1
ATOM 1987 C C . ILE A 1 259 ? 3.184 -5.086 -9.953 1 97 259 ILE A C 1
ATOM 1989 O O . ILE A 1 259 ? 3.812 -5.711 -9.094 1 97 259 ILE A O 1
ATOM 1993 N N . PHE A 1 260 ? 2.111 -4.391 -9.609 1 95.94 260 PHE A N 1
ATOM 1994 C CA . PHE A 1 260 ? 1.423 -4.402 -8.328 1 95.94 260 PHE A CA 1
ATOM 1995 C C . PHE A 1 260 ? 0.056 -5.066 -8.453 1 95.94 260 PHE A C 1
ATOM 1997 O O . PHE A 1 260 ? -0.728 -4.727 -9.336 1 95.94 260 PHE A O 1
ATOM 2004 N N . VAL A 1 261 ? -0.174 -6.039 -7.648 1 97.62 261 VAL A N 1
ATOM 2005 C CA . VAL A 1 261 ? -1.477 -6.695 -7.684 1 97.62 261 VAL A CA 1
ATOM 2006 C C . VAL A 1 261 ? -2.072 -6.742 -6.277 1 97.62 261 VAL A C 1
ATOM 2008 O O . VAL A 1 261 ? -1.445 -7.258 -5.352 1 97.62 261 VAL A O 1
ATOM 2011 N N . TYR A 1 262 ? -3.188 -6.066 -6.047 1 96 262 TYR A N 1
ATOM 2012 C CA . TYR A 1 262 ? -3.955 -6.035 -4.805 1 96 262 TYR A CA 1
ATOM 2013 C C . TYR A 1 262 ? -5.223 -6.871 -4.93 1 96 262 TYR A C 1
ATOM 2015 O O . TYR A 1 262 ? -6.074 -6.594 -5.777 1 96 262 TYR A O 1
ATOM 2023 N N . LYS A 1 263 ? -5.344 -7.918 -4.035 1 96.44 263 LYS A N 1
ATOM 2024 C CA . LYS A 1 263 ? -6.508 -8.805 -4.035 1 96.44 263 LYS A CA 1
ATOM 2025 C C . LYS A 1 263 ? -6.75 -9.398 -5.418 1 96.44 263 LYS A C 1
ATOM 2027 O O . LYS A 1 263 ? -7.863 -9.328 -5.941 1 96.44 263 LYS A O 1
ATOM 2032 N N . GLY A 1 264 ? -5.668 -9.977 -5.957 1 95.62 264 GLY A N 1
ATOM 2033 C CA . GLY A 1 264 ? -5.699 -10.547 -7.293 1 95.62 264 GLY A CA 1
ATOM 2034 C C . GLY A 1 264 ? -6.652 -11.727 -7.418 1 95.62 264 GLY A C 1
ATOM 2035 O O . GLY A 1 264 ? -6.883 -12.445 -6.445 1 95.62 264 GLY A O 1
ATOM 2036 N N . SER A 1 265 ? -7.152 -11.93 -8.578 1 95.88 265 SER A N 1
ATOM 2037 C CA . SER A 1 265 ? -7.984 -13.062 -8.977 1 95.88 265 SER A CA 1
ATOM 2038 C C . SER A 1 265 ? -7.684 -13.492 -10.406 1 95.88 265 SER A C 1
ATOM 2040 O O . SER A 1 265 ? -7.109 -12.727 -11.188 1 95.88 265 SER A O 1
ATOM 2042 N N . HIS A 1 266 ? -8.047 -14.625 -10.695 1 96.69 266 HIS A N 1
ATOM 2043 C CA . HIS A 1 266 ? -7.828 -15.094 -12.062 1 96.69 266 HIS A CA 1
ATOM 2044 C C . HIS A 1 266 ? -8.555 -14.211 -13.07 1 96.69 266 HIS A C 1
ATOM 2046 O O . HIS A 1 266 ? -8.039 -13.945 -14.164 1 96.69 266 HIS A O 1
ATOM 2052 N N . ALA A 1 267 ? -9.742 -13.805 -12.68 1 95 267 ALA A N 1
ATOM 2053 C CA . ALA A 1 267 ? -10.484 -12.914 -13.578 1 95 267 ALA A CA 1
ATOM 2054 C C . ALA A 1 267 ? -9.742 -11.602 -13.781 1 95 267 ALA A C 1
ATOM 2056 O O . ALA A 1 267 ? -9.625 -11.109 -14.906 1 95 267 ALA A O 1
ATOM 2057 N N . LEU A 1 268 ? -9.25 -11.039 -12.773 1 96 268 LEU A N 1
ATOM 2058 C CA . LEU A 1 268 ? -8.461 -9.812 -12.859 1 96 268 LEU A CA 1
ATOM 2059 C C . LEU A 1 268 ? -7.199 -10.031 -13.688 1 96 268 LEU A C 1
ATOM 2061 O O . LEU A 1 268 ? -6.863 -9.211 -14.539 1 96 268 LEU A O 1
ATOM 2065 N N . HIS A 1 269 ? -6.535 -11.117 -13.438 1 96.88 269 HIS A N 1
ATOM 2066 C CA . HIS A 1 269 ? -5.312 -11.453 -14.164 1 96.88 269 HIS A CA 1
ATOM 2067 C C . HIS A 1 269 ? -5.574 -11.578 -15.656 1 96.88 269 HIS A C 1
ATOM 2069 O O . HIS A 1 269 ? -4.773 -11.109 -16.469 1 96.88 269 HIS A O 1
ATOM 2075 N N . ALA A 1 270 ? -6.676 -12.25 -15.977 1 95.81 270 ALA A N 1
ATOM 2076 C CA . ALA A 1 270 ? -7.008 -12.453 -17.391 1 95.81 270 ALA A CA 1
ATOM 2077 C C . ALA A 1 270 ? -7.211 -11.109 -18.094 1 95.81 270 ALA A C 1
ATOM 2079 O O . ALA A 1 270 ? -6.719 -10.914 -19.203 1 95.81 270 ALA A O 1
ATOM 2080 N N . GLU A 1 271 ? -7.895 -10.227 -17.469 1 95.38 271 GLU A N 1
ATOM 2081 C CA . GLU A 1 271 ? -8.109 -8.914 -18.062 1 95.38 271 GLU A CA 1
ATOM 2082 C C . GLU A 1 271 ? -6.797 -8.148 -18.203 1 95.38 271 GLU A C 1
ATOM 2084 O O . GLU A 1 271 ? -6.574 -7.465 -19.203 1 95.38 271 GLU A O 1
ATOM 2089 N N . PHE A 1 272 ? -6.035 -8.242 -17.25 1 96.31 272 PHE A N 1
ATOM 2090 C CA . PHE A 1 272 ? -4.723 -7.605 -17.297 1 96.31 272 PHE A CA 1
ATOM 2091 C C . PHE A 1 272 ? -3.881 -8.188 -18.422 1 96.31 272 PHE A C 1
ATOM 2093 O O . PHE A 1 272 ? -3.262 -7.445 -19.188 1 96.31 272 PHE A O 1
ATOM 2100 N N . ALA A 1 273 ? -3.871 -9.539 -18.5 1 96.19 273 ALA A N 1
ATOM 2101 C CA . ALA A 1 273 ? -3.141 -10.203 -19.578 1 96.19 273 ALA A CA 1
ATOM 2102 C C . ALA A 1 273 ? -3.639 -9.742 -20.938 1 96.19 273 ALA A C 1
ATOM 2104 O O . ALA A 1 273 ? -2.844 -9.523 -21.859 1 96.19 273 ALA A O 1
ATOM 2105 N N . ALA A 1 274 ? -4.914 -9.641 -21.062 1 94.44 274 ALA A N 1
ATOM 2106 C CA . ALA A 1 274 ? -5.48 -9.148 -22.312 1 94.44 274 ALA A CA 1
ATOM 2107 C C . ALA A 1 274 ? -4.988 -7.738 -22.625 1 94.44 274 ALA A C 1
ATOM 2109 O O . ALA A 1 274 ? -4.68 -7.426 -23.781 1 94.44 274 ALA A O 1
ATOM 2110 N N . SER A 1 275 ? -4.898 -6.91 -21.672 1 94.38 275 SER A N 1
ATOM 2111 C CA . SER A 1 275 ? -4.387 -5.555 -21.844 1 94.38 275 SER A CA 1
ATOM 2112 C C . SER A 1 275 ? -2.918 -5.566 -22.25 1 94.38 275 SER A C 1
ATOM 2114 O O . SER A 1 275 ? -2.496 -4.762 -23.078 1 94.38 275 SER A O 1
ATOM 2116 N N . LEU A 1 276 ? -2.168 -6.457 -21.641 1 94.62 276 LEU A N 1
ATOM 2117 C CA . LEU A 1 276 ? -0.757 -6.59 -21.984 1 94.62 276 LEU A CA 1
ATOM 2118 C C . LEU A 1 276 ? -0.593 -7.043 -23.438 1 94.62 276 LEU A C 1
ATOM 2120 O O . LEU A 1 276 ? 0.325 -6.602 -24.125 1 94.62 276 LEU A O 1
ATOM 2124 N N . LYS A 1 277 ? -1.463 -7.984 -23.828 1 93.56 277 LYS A N 1
ATOM 2125 C CA . LYS A 1 277 ? -1.406 -8.484 -25.188 1 93.56 277 LYS A CA 1
ATOM 2126 C C . LYS A 1 277 ? -1.557 -7.348 -26.203 1 93.56 277 LYS A C 1
ATOM 2128 O O . LYS A 1 277 ? -0.909 -7.352 -27.25 1 93.56 277 LYS A O 1
ATOM 2133 N N . LYS A 1 278 ? -2.367 -6.32 -25.859 1 90.38 278 LYS A N 1
ATOM 2134 C CA . LYS A 1 278 ? -2.596 -5.18 -26.734 1 90.38 278 LYS A CA 1
ATOM 2135 C C . LYS A 1 278 ? -1.327 -4.344 -26.891 1 90.38 278 LYS A C 1
ATOM 2137 O O . LYS A 1 278 ? -1.143 -3.672 -27.906 1 90.38 278 LYS A O 1
ATOM 2142 N N . VAL A 1 279 ? -0.5 -4.414 -25.938 1 84.06 279 VAL A N 1
ATOM 2143 C CA . VAL A 1 279 ? 0.75 -3.662 -25.969 1 84.06 279 VAL A CA 1
ATOM 2144 C C . VAL A 1 279 ? 1.741 -4.344 -26.906 1 84.06 279 VAL A C 1
ATOM 2146 O O . VAL A 1 279 ? 2.654 -3.701 -27.438 1 84.06 279 VAL A O 1
ATOM 2149 N N . LEU A 1 280 ? 1.729 -5.652 -27.047 1 80.38 280 LEU A N 1
ATOM 2150 C CA . LEU A 1 280 ? 2.59 -6.426 -27.938 1 80.38 280 LEU A CA 1
ATOM 2151 C C . LEU A 1 280 ? 2.248 -6.156 -29.391 1 80.38 280 LEU A C 1
ATOM 2153 O O . LEU A 1 280 ? 3.09 -6.34 -30.281 1 80.38 280 LEU A O 1
ATOM 2157 N N . THR A 1 281 ? 1.012 -5.715 -29.688 1 70.25 281 THR A N 1
ATOM 2158 C CA . THR A 1 281 ? 0.58 -5.484 -31.062 1 70.25 281 THR A CA 1
ATOM 2159 C C . THR A 1 281 ? 0.727 -4.012 -31.438 1 70.25 281 THR A C 1
ATOM 2161 O O . THR A 1 281 ? 1.081 -3.688 -32.562 1 70.25 281 THR A O 1
ATOM 2164 N N . MET B 1 1 ? -19.391 13.914 26.141 1 74.38 1 MET B N 1
ATOM 2165 C CA . MET B 1 1 ? -18.25 13.086 25.75 1 74.38 1 MET B CA 1
ATOM 2166 C C . MET B 1 1 ? -17.766 13.438 24.344 1 74.38 1 MET B C 1
ATOM 2168 O O . MET B 1 1 ? -18.578 13.633 23.438 1 74.38 1 MET B O 1
ATOM 2172 N N . PHE B 1 2 ? -16.453 13.773 24.078 1 91.88 2 PHE B N 1
ATOM 2173 C CA . PHE B 1 2 ? -15.898 14.18 22.797 1 91.88 2 PHE B CA 1
ATOM 2174 C C . PHE B 1 2 ? -15.945 13.031 21.797 1 91.88 2 PHE B C 1
ATOM 2176 O O . PHE B 1 2 ? -15.688 11.883 22.141 1 91.88 2 PHE B O 1
ATOM 2183 N N . SER B 1 3 ? -16.453 13.367 20.625 1 94.19 3 SER B N 1
ATOM 2184 C CA . SER B 1 3 ? -16.406 12.398 19.531 1 94.19 3 SER B CA 1
ATOM 2185 C C . SER B 1 3 ? -15.891 13.039 18.234 1 94.19 3 SER B C 1
ATOM 2187 O O . SER B 1 3 ? -16.25 14.172 17.922 1 94.19 3 SER B O 1
ATOM 2189 N N . PHE B 1 4 ? -15.016 12.383 17.641 1 97.75 4 PHE B N 1
ATOM 2190 C CA . PHE B 1 4 ? -14.57 12.828 16.328 1 97.75 4 PHE B CA 1
ATOM 2191 C C . PHE B 1 4 ? -15.672 12.648 15.289 1 97.75 4 PHE B C 1
ATOM 2193 O O . PHE B 1 4 ? -16.594 11.859 15.484 1 97.75 4 PHE B O 1
ATOM 2200 N N . PRO B 1 5 ? -15.578 13.383 14.211 1 97.38 5 PRO B N 1
ATOM 2201 C CA . PRO B 1 5 ? -16.562 13.211 13.141 1 97.38 5 PRO B CA 1
ATOM 2202 C C . PRO B 1 5 ? -16.578 11.789 12.578 1 97.38 5 PRO B C 1
ATOM 2204 O O . PRO B 1 5 ? -15.57 11.086 12.641 1 97.38 5 PRO B O 1
ATOM 2207 N N . ASP B 1 6 ? -17.734 11.367 11.984 1 96.25 6 ASP B N 1
ATOM 2208 C CA . ASP B 1 6 ? -17.906 10.023 11.438 1 96.25 6 ASP B CA 1
ATOM 2209 C C . ASP B 1 6 ? -17.141 9.875 10.117 1 96.25 6 ASP B C 1
ATOM 2211 O O . ASP B 1 6 ? -16.75 8.773 9.742 1 96.25 6 ASP B O 1
ATOM 2215 N N . ASP B 1 7 ? -17.094 10.984 9.383 1 96.31 7 ASP B N 1
ATOM 2216 C CA . ASP B 1 7 ? -16.453 10.992 8.07 1 96.31 7 ASP B CA 1
ATOM 2217 C C . ASP B 1 7 ? -15.867 12.367 7.758 1 96.31 7 ASP B C 1
ATOM 2219 O O . ASP B 1 7 ? -15.727 13.203 8.648 1 96.31 7 ASP B O 1
ATOM 2223 N N . TYR B 1 8 ? -15.461 12.602 6.594 1 97.06 8 TYR B N 1
ATOM 2224 C CA . TYR B 1 8 ? -14.773 13.828 6.219 1 97.06 8 TYR B CA 1
ATOM 2225 C C . TYR B 1 8 ? -15.672 14.727 5.383 1 97.06 8 TYR B C 1
ATOM 2227 O O . TYR B 1 8 ? -15.188 15.523 4.574 1 97.06 8 TYR B O 1
ATOM 2235 N N . GLU B 1 9 ? -17 14.609 5.539 1 94.69 9 GLU B N 1
ATOM 2236 C CA . GLU B 1 9 ? -17.922 15.266 4.613 1 94.69 9 GLU B CA 1
ATOM 2237 C C . GLU B 1 9 ? -18.344 16.641 5.129 1 94.69 9 GLU B C 1
ATOM 2239 O O . GLU B 1 9 ? -18.766 17.5 4.352 1 94.69 9 GLU B O 1
ATOM 2244 N N . GLU B 1 10 ? -18.25 16.906 6.398 1 96.38 10 GLU B N 1
ATOM 2245 C CA . GLU B 1 10 ? -18.719 18.156 6.988 1 96.38 10 GLU B CA 1
ATOM 2246 C C . GLU B 1 10 ? -17.547 19.078 7.348 1 96.38 10 GLU B C 1
ATOM 2248 O O . GLU B 1 10 ? -16.391 18.641 7.367 1 96.38 10 GLU B O 1
ATOM 2253 N N . GLY B 1 11 ? -17.891 20.391 7.527 1 97.56 11 GLY B N 1
ATOM 2254 C CA . GLY B 1 11 ? -16.906 21.359 7.949 1 97.56 11 GLY B CA 1
ATOM 2255 C C . GLY B 1 11 ? -16.734 21.422 9.453 1 97.56 11 GLY B C 1
ATOM 2256 O O . GLY B 1 11 ? -17.719 21.469 10.195 1 97.56 11 GLY B O 1
ATOM 2257 N N . TRP B 1 12 ? -15.477 21.406 9.914 1 98.56 12 TRP B N 1
ATOM 2258 C CA . TRP B 1 12 ? -15.172 21.422 11.344 1 98.56 12 TRP B CA 1
ATOM 2259 C C . TRP B 1 12 ? -14.023 22.391 11.641 1 98.56 12 TRP B C 1
ATOM 2261 O O . TRP B 1 12 ? -13.062 22.484 10.875 1 98.56 12 TRP B O 1
ATOM 2271 N N . THR B 1 13 ? -14.078 23.125 12.672 1 98.69 13 THR B N 1
ATOM 2272 C CA . THR B 1 13 ? -13 23.922 13.258 1 98.69 13 THR B CA 1
ATOM 2273 C C . THR B 1 13 ? -12.852 23.625 14.75 1 98.69 13 THR B C 1
ATOM 2275 O O . THR B 1 13 ? -13.617 22.828 15.305 1 98.69 13 THR B O 1
ATOM 2278 N N . LEU B 1 14 ? -11.844 24.141 15.367 1 98.69 14 LEU B N 1
ATOM 2279 C CA . LEU B 1 14 ? -11.641 23.922 16.797 1 98.69 14 LEU B CA 1
ATOM 2280 C C . LEU B 1 14 ? -12.656 24.719 17.609 1 98.69 14 LEU B C 1
ATOM 2282 O O . LEU B 1 14 ? -13.07 25.812 17.203 1 98.69 14 LEU B O 1
ATOM 2286 N N . GLN B 1 15 ? -13.023 24.172 18.703 1 98.44 15 GLN B N 1
ATOM 2287 C CA . GLN B 1 15 ? -13.867 24.891 19.641 1 98.44 15 GLN B CA 1
ATOM 2288 C C . GLN B 1 15 ? -13.062 25.953 20.391 1 98.44 15 GLN B C 1
ATOM 2290 O O . GLN B 1 15 ? -13.539 27.062 20.625 1 98.44 15 GLN B O 1
ATOM 2295 N N . ASN B 1 16 ? -11.891 25.594 20.875 1 98.56 16 ASN B N 1
ATOM 2296 C CA . ASN B 1 16 ? -10.945 26.484 21.531 1 98.56 16 ASN B CA 1
ATOM 2297 C C . ASN B 1 16 ? -9.539 26.344 20.953 1 98.56 16 ASN B C 1
ATOM 2299 O O . ASN B 1 16 ? -9.266 25.406 20.188 1 98.56 16 ASN B O 1
ATOM 2303 N N . GLU B 1 17 ? -8.703 27.312 21.25 1 98.5 17 GLU B N 1
ATOM 2304 C CA . GLU B 1 17 ? -7.352 27.312 20.688 1 98.5 17 GLU B CA 1
ATOM 2305 C C . GLU B 1 17 ? -6.484 26.25 21.359 1 98.5 17 GLU B C 1
ATOM 2307 O O . GLU B 1 17 ? -6.742 25.859 22.5 1 98.5 17 GLU B O 1
ATOM 2312 N N . ILE B 1 18 ? -5.516 25.75 20.672 1 98.62 18 ILE B N 1
ATOM 2313 C CA . ILE B 1 18 ? -4.461 24.859 21.156 1 98.62 18 ILE B CA 1
ATOM 2314 C C . ILE B 1 18 ? -3.131 25.609 21.188 1 98.62 18 ILE B C 1
ATOM 2316 O O . ILE B 1 18 ? -2.801 26.344 20.25 1 98.62 18 ILE B O 1
ATOM 2320 N N . LYS B 1 19 ? -2.447 25.484 22.266 1 98.19 19 LYS B N 1
ATOM 2321 C CA . LYS B 1 19 ? -1.075 25.984 22.375 1 98.19 19 LYS B CA 1
ATOM 2322 C C . LYS B 1 19 ? -0.115 24.859 22.75 1 98.19 19 LYS B C 1
ATOM 2324 O O . LYS B 1 19 ? -0.327 24.172 23.766 1 98.19 19 LYS B O 1
ATOM 2329 N N . LYS B 1 20 ? 0.899 24.672 21.984 1 97.62 20 LYS B N 1
ATOM 2330 C CA . LYS B 1 20 ? 1.878 23.625 22.25 1 97.62 20 LYS B CA 1
ATOM 2331 C C . LYS B 1 20 ? 3.301 24.141 22.047 1 97.62 20 LYS B C 1
ATOM 2333 O O . LYS B 1 20 ? 3.604 24.75 21.031 1 97.62 20 LYS B O 1
ATOM 2338 N N . ASP B 1 21 ? 4.062 23.906 23 1 97.19 21 ASP B N 1
ATOM 2339 C CA . ASP B 1 21 ? 5.504 24.125 22.906 1 97.19 21 ASP B CA 1
ATOM 2340 C C . ASP B 1 21 ? 6.242 22.797 22.672 1 97.19 21 ASP B C 1
ATOM 2342 O O . ASP B 1 21 ? 5.777 21.75 23.094 1 97.19 21 ASP B O 1
ATOM 2346 N N . GLY B 1 22 ? 7.379 22.922 22.016 1 96.5 22 GLY B N 1
ATOM 2347 C CA . GLY B 1 22 ? 8.203 21.734 21.828 1 96.5 22 GLY B CA 1
ATOM 2348 C C . GLY B 1 22 ? 9.5 22.031 21.094 1 96.5 22 GLY B C 1
ATOM 2349 O O . GLY B 1 22 ? 9.938 23.188 21.031 1 96.5 22 GLY B O 1
ATOM 2350 N N . ILE B 1 23 ? 10.117 20.984 20.688 1 96.75 23 ILE B N 1
ATOM 2351 C CA . ILE B 1 23 ? 11.406 21.062 20.016 1 96.75 23 ILE B CA 1
ATOM 2352 C C . ILE B 1 23 ? 11.289 20.5 18.594 1 96.75 23 ILE B C 1
ATOM 2354 O O . ILE B 1 23 ? 10.625 19.484 18.359 1 96.75 23 ILE B O 1
ATOM 2358 N N . GLY B 1 24 ? 11.945 21.234 17.656 1 96.25 24 GLY B N 1
ATOM 2359 C CA . GLY B 1 24 ? 12.008 20.719 16.297 1 96.25 24 GLY B CA 1
ATOM 2360 C C . GLY B 1 24 ? 12.945 19.531 16.141 1 96.25 24 GLY B C 1
ATOM 2361 O O . GLY B 1 24 ? 14.031 19.516 16.734 1 96.25 24 GLY B O 1
ATOM 2362 N N . LEU B 1 25 ? 12.547 18.609 15.422 1 95 25 LEU B N 1
ATOM 2363 C CA . LEU B 1 25 ? 13.344 17.406 15.211 1 95 25 LEU B CA 1
ATOM 2364 C C . LEU B 1 25 ? 14.688 17.75 14.578 1 95 25 LEU B C 1
ATOM 2366 O O . LEU B 1 25 ? 15.734 17.281 15.031 1 95 25 LEU B O 1
ATOM 2370 N N . HIS B 1 26 ? 14.695 18.562 13.523 1 93.94 26 HIS B N 1
ATOM 2371 C CA . HIS B 1 26 ? 15.891 18.797 12.719 1 93.94 26 HIS B CA 1
ATOM 2372 C C . HIS B 1 26 ? 16.719 19.938 13.289 1 93.94 26 HIS B C 1
ATOM 2374 O O . HIS B 1 26 ? 17.953 19.812 13.406 1 93.94 26 HIS B O 1
ATOM 2380 N N . THR B 1 27 ? 16.078 21 13.742 1 92.69 27 THR B N 1
ATOM 2381 C CA . THR B 1 27 ? 16.781 22.188 14.203 1 92.69 27 THR B CA 1
ATOM 2382 C C . THR B 1 27 ? 17.219 22.031 15.664 1 92.69 27 THR B C 1
ATOM 2384 O O . THR B 1 27 ? 18.188 22.641 16.094 1 92.69 27 THR B O 1
ATOM 2387 N N . GLY B 1 28 ? 16.375 21.281 16.375 1 95.19 28 GLY B N 1
ATOM 2388 C CA . GLY B 1 28 ? 16.625 21.172 17.812 1 95.19 28 GLY B CA 1
ATOM 2389 C C . GLY B 1 28 ? 16.25 22.422 18.578 1 95.19 28 GLY B C 1
ATOM 2390 O O . GLY B 1 28 ? 16.578 22.562 19.75 1 95.19 28 GLY B O 1
ATOM 2391 N N . LEU B 1 29 ? 15.609 23.281 17.922 1 95.69 29 LEU B N 1
ATOM 2392 C CA . LEU B 1 29 ? 15.258 24.562 18.531 1 95.69 29 LEU B CA 1
ATOM 2393 C C . LEU B 1 29 ? 13.852 24.5 19.125 1 95.69 29 LEU B C 1
ATOM 2395 O O . LEU B 1 29 ? 12.992 23.766 18.641 1 95.69 29 LEU B O 1
ATOM 2399 N N . LYS B 1 30 ? 13.695 25.312 20.125 1 96.25 30 LYS B N 1
ATOM 2400 C CA . LYS B 1 30 ? 12.367 25.469 20.703 1 96.25 30 LYS B CA 1
ATOM 2401 C C . LYS B 1 30 ? 11.422 26.156 19.734 1 96.25 30 LYS B C 1
ATOM 2403 O O . LYS B 1 30 ? 11.812 27.109 19.047 1 96.25 30 LYS B O 1
ATOM 2408 N N . CYS B 1 31 ? 10.25 25.719 19.656 1 96.25 31 CYS B N 1
ATOM 2409 C CA . CYS B 1 31 ? 9.195 26.281 18.828 1 96.25 31 CYS B CA 1
ATOM 2410 C C . CYS B 1 31 ? 7.84 26.188 19.516 1 96.25 31 CYS B C 1
ATOM 2412 O O . CYS B 1 31 ? 7.637 25.344 20.375 1 96.25 31 CYS B O 1
ATOM 2414 N N . THR B 1 32 ? 7.008 27.156 19.234 1 97.81 32 THR B N 1
ATOM 2415 C CA . THR B 1 32 ? 5.652 27.203 19.766 1 97.81 32 THR B CA 1
ATOM 2416 C C . THR B 1 32 ? 4.633 27.297 18.625 1 97.81 32 THR B C 1
ATOM 2418 O O . THR B 1 32 ? 4.828 28.031 17.656 1 97.81 32 THR B O 1
ATOM 2421 N N . VAL B 1 33 ? 3.562 26.562 18.75 1 98.5 33 VAL B N 1
ATOM 2422 C CA . VAL B 1 33 ? 2.471 26.594 17.781 1 98.5 33 VAL B CA 1
ATOM 2423 C C . VAL B 1 33 ? 1.153 26.875 18.5 1 98.5 33 VAL B C 1
ATOM 2425 O O . VAL B 1 33 ? 0.879 26.297 19.562 1 98.5 33 VAL B O 1
ATOM 2428 N N . ILE B 1 34 ? 0.446 27.812 18.047 1 98.69 34 ILE B N 1
ATOM 2429 C CA . ILE B 1 34 ? -0.931 28.062 18.453 1 98.69 34 ILE B CA 1
ATOM 2430 C C . ILE B 1 34 ? -1.878 27.75 17.297 1 98.69 34 ILE B C 1
ATOM 2432 O O . ILE B 1 34 ? -1.7 28.266 16.188 1 98.69 34 ILE B O 1
ATOM 2436 N N . ILE B 1 35 ? -2.781 26.891 17.5 1 98.81 35 ILE B N 1
ATOM 2437 C CA . ILE B 1 35 ? -3.809 26.578 16.516 1 98.81 35 ILE B CA 1
ATOM 2438 C C . ILE B 1 35 ? -5.137 27.188 16.938 1 98.81 35 ILE B C 1
ATOM 2440 O O . ILE B 1 35 ? -5.652 26.891 18.016 1 98.81 35 ILE B O 1
ATOM 2444 N N . LYS B 1 36 ? -5.699 27.984 16.109 1 98.56 36 LYS B N 1
ATOM 2445 C CA . LYS B 1 36 ? -6.883 28.781 16.438 1 98.56 36 LYS B CA 1
ATOM 2446 C C . LYS B 1 36 ? -8.07 28.375 15.562 1 98.56 36 LYS B C 1
ATOM 2448 O O . LYS B 1 36 ? -7.898 28.016 14.391 1 98.56 36 LYS B O 1
ATOM 2453 N N . PRO B 1 37 ? -9.242 28.391 16.203 1 98.44 37 PRO B N 1
ATOM 2454 C CA . PRO B 1 37 ? -10.422 28.312 15.344 1 98.44 37 PRO B CA 1
ATOM 2455 C C . PRO B 1 37 ? -10.469 29.422 14.297 1 98.44 37 PRO B C 1
ATOM 2457 O O . PRO B 1 37 ? -9.922 30.5 14.508 1 98.44 37 PRO B O 1
ATOM 2460 N N . THR B 1 38 ? -11.047 29.188 13.188 1 98.06 38 THR B N 1
ATOM 2461 C CA . THR B 1 38 ? -11.188 30.188 12.125 1 98.06 38 THR B CA 1
ATOM 2462 C C . THR B 1 38 ? -12.375 29.844 11.227 1 98.06 38 THR B C 1
ATOM 2464 O O . THR B 1 38 ? -12.859 28.719 11.227 1 98.06 38 THR B O 1
ATOM 2467 N N . GLU B 1 39 ? -12.844 30.828 10.523 1 96.94 39 GLU B N 1
ATOM 2468 C CA . GLU B 1 39 ? -13.883 30.641 9.516 1 96.94 39 GLU B CA 1
ATOM 2469 C C . GLU B 1 39 ? -13.289 30.547 8.117 1 96.94 39 GLU B C 1
ATOM 2471 O O . GLU B 1 39 ? -14 30.266 7.148 1 96.94 39 GLU B O 1
ATOM 2476 N N . LEU B 1 40 ? -11.961 30.781 8.047 1 97.31 40 LEU B N 1
ATOM 2477 C CA . LEU B 1 40 ? -11.289 30.641 6.754 1 97.31 40 LEU B CA 1
ATOM 2478 C C . LEU B 1 40 ? -11.188 29.172 6.352 1 97.31 40 LEU B C 1
ATOM 2480 O O . LEU B 1 40 ? -10.664 28.344 7.105 1 97.31 40 LEU B O 1
ATOM 2484 N N . THR B 1 41 ? -11.75 28.859 5.199 1 97.19 41 THR B N 1
ATOM 2485 C CA . THR B 1 41 ? -11.734 27.5 4.695 1 97.19 41 THR B CA 1
ATOM 2486 C C . THR B 1 41 ? -10.305 27.016 4.461 1 97.19 41 THR B C 1
ATOM 2488 O O . THR B 1 41 ? -9.5 27.734 3.861 1 97.19 41 THR B O 1
ATOM 2491 N N . GLY B 1 42 ? -10.016 25.828 4.953 1 97.62 42 GLY B N 1
ATOM 2492 C CA . GLY B 1 42 ? -8.695 25.25 4.793 1 97.62 42 GLY B CA 1
ATOM 2493 C C . GLY B 1 42 ? -7.77 25.531 5.961 1 97.62 42 GLY B C 1
ATOM 2494 O O . GLY B 1 42 ? -8.227 25.922 7.039 1 97.62 42 GLY B O 1
ATOM 2495 N N . PHE B 1 43 ? -6.531 25.234 5.832 1 98.56 43 PHE B N 1
ATOM 2496 C CA . PHE B 1 43 ? -5.512 25.484 6.844 1 98.56 43 PHE B CA 1
ATOM 2497 C C . PHE B 1 43 ? -4.672 26.703 6.465 1 98.56 43 PHE B C 1
ATOM 2499 O O . PHE B 1 43 ? -4.297 26.859 5.301 1 98.56 43 PHE B O 1
ATOM 2506 N N . HIS B 1 44 ? -4.453 27.562 7.426 1 98.56 44 HIS B N 1
ATOM 2507 C CA . HIS B 1 44 ? -3.715 28.797 7.262 1 98.56 44 HIS B CA 1
ATOM 2508 C C . HIS B 1 44 ? -2.574 28.906 8.266 1 98.56 44 HIS B C 1
ATOM 2510 O O . HIS B 1 44 ? -2.615 28.266 9.328 1 98.56 44 HIS B O 1
ATOM 2516 N N . ILE B 1 45 ? -1.603 29.734 7.879 1 98.56 45 ILE B N 1
ATOM 2517 C CA . ILE B 1 45 ? -0.44 29.828 8.758 1 98.56 45 ILE B CA 1
ATOM 2518 C C . ILE B 1 45 ? 0.015 31.281 8.859 1 98.56 45 ILE B C 1
ATOM 2520 O O . ILE B 1 45 ? -0.08 32.031 7.887 1 98.56 45 ILE B O 1
ATOM 2524 N N . SER B 1 46 ? 0.401 31.734 9.992 1 98.06 46 SER B N 1
ATOM 2525 C CA . SER B 1 46 ? 1.043 33.031 10.258 1 98.06 46 SER B CA 1
ATOM 2526 C C . SER B 1 46 ? 2.176 32.875 11.266 1 98.06 46 SER B C 1
ATOM 2528 O O . SER B 1 46 ? 2.301 31.844 11.922 1 98.06 46 SER B O 1
ATOM 2530 N N . PHE B 1 47 ? 3.018 33.844 11.305 1 97.62 47 PHE B N 1
ATOM 2531 C CA . PHE B 1 47 ? 4.062 33.906 12.312 1 97.62 47 PHE B CA 1
ATOM 2532 C C . PHE B 1 47 ? 3.633 34.781 13.477 1 97.62 47 PHE B C 1
ATOM 2534 O O . PHE B 1 47 ? 2.959 35.781 13.281 1 97.62 47 PHE B O 1
ATOM 2541 N N . SER B 1 48 ? 4.047 34.406 14.625 1 96.31 48 SER B N 1
ATOM 2542 C CA . SER B 1 48 ? 3.689 35.156 15.82 1 96.31 48 SER B CA 1
ATOM 2543 C C . SER B 1 48 ? 4.184 36.594 15.719 1 96.31 48 SER B C 1
ATOM 2545 O O . SER B 1 48 ? 3.58 37.5 16.297 1 96.31 48 SER B O 1
ATOM 2547 N N . SER B 1 49 ? 5.238 36.812 15.047 1 95 49 SER B N 1
ATOM 2548 C CA . SER B 1 49 ? 5.77 38.156 14.844 1 95 49 SER B CA 1
ATOM 2549 C C . SER B 1 49 ? 4.887 38.938 13.883 1 95 49 SER B C 1
ATOM 2551 O O . SER B 1 49 ? 4.961 40.188 13.844 1 95 49 SER B O 1
ATOM 2553 N N . GLU B 1 50 ? 4.129 38.281 13.078 1 95.5 50 GLU B N 1
ATOM 2554 C CA . GLU B 1 50 ? 3.182 38.875 12.148 1 95.5 50 GLU B CA 1
ATOM 2555 C C . GLU B 1 50 ? 1.855 38.125 12.141 1 95.5 50 GLU B C 1
ATOM 2557 O O . GLU B 1 50 ? 1.447 37.594 11.102 1 95.5 50 GLU B O 1
ATOM 2562 N N . PRO B 1 51 ? 1.202 38.25 13.156 1 92.06 51 PRO B N 1
ATOM 2563 C CA . PRO B 1 51 ? 0.017 37.406 13.312 1 92.06 51 PRO B CA 1
ATOM 2564 C C . PRO B 1 51 ? -1.102 37.781 12.344 1 92.06 51 PRO B C 1
ATOM 2566 O O . PRO B 1 51 ? -1.984 36.938 12.078 1 92.06 51 PRO B O 1
ATOM 2569 N N . ASN B 1 52 ? -1.075 38.969 11.773 1 93.25 52 ASN B N 1
ATOM 2570 C CA . ASN B 1 52 ? -2.139 39.406 10.875 1 93.25 52 ASN B CA 1
ATOM 2571 C C . ASN B 1 52 ? -1.856 39 9.43 1 93.25 52 ASN B C 1
ATOM 2573 O O . ASN B 1 52 ? -2.736 39.125 8.57 1 93.25 52 ASN B O 1
ATOM 2577 N N . LYS B 1 53 ? -0.696 38.562 9.234 1 95.94 53 LYS B N 1
ATOM 2578 C CA . LYS B 1 53 ? -0.352 38.094 7.906 1 95.94 53 LYS B CA 1
ATOM 2579 C C . LYS B 1 53 ? -0.652 36.594 7.781 1 95.94 53 LYS B C 1
ATOM 2581 O O . LYS B 1 53 ? 0.261 35.75 7.816 1 95.94 53 LYS B O 1
ATOM 2586 N N . VAL B 1 54 ? -1.934 36.312 7.617 1 97.12 54 VAL B N 1
ATOM 2587 C CA . VAL B 1 54 ? -2.438 34.938 7.539 1 97.12 54 VAL B CA 1
ATOM 2588 C C . VAL B 1 54 ? -2.393 34.469 6.094 1 97.12 54 VAL B C 1
ATOM 2590 O O . VAL B 1 54 ? -2.93 35.094 5.195 1 97.12 54 VAL B O 1
ATOM 2593 N N . THR B 1 55 ? -1.648 33.375 5.824 1 97.25 55 THR B N 1
ATOM 2594 C CA . THR B 1 55 ? -1.458 32.812 4.484 1 97.25 55 THR B CA 1
ATOM 2595 C C . THR B 1 55 ? -2.055 31.422 4.387 1 97.25 55 THR B C 1
ATOM 2597 O O . THR B 1 55 ? -1.816 30.578 5.25 1 97.25 55 THR B O 1
ATOM 2600 N N . PRO B 1 56 ? -2.914 31.172 3.348 1 97.06 56 PRO B N 1
ATOM 2601 C CA . PRO B 1 56 ? -3.367 29.781 3.143 1 97.06 56 PRO B CA 1
ATOM 2602 C C . PRO B 1 56 ? -2.23 28.844 2.758 1 97.06 56 PRO B C 1
ATOM 2604 O O . PRO B 1 56 ? -1.34 29.219 1.993 1 97.06 56 PRO B O 1
ATOM 2607 N N . ILE B 1 57 ? -2.205 27.656 3.352 1 96.56 57 ILE B N 1
ATOM 2608 C CA . ILE B 1 57 ? -1.206 26.672 2.973 1 96.56 57 ILE B CA 1
ATOM 2609 C C . ILE B 1 57 ? -1.548 26.094 1.601 1 96.56 57 ILE B C 1
ATOM 2611 O O . ILE B 1 57 ? -2.699 25.734 1.337 1 96.56 57 ILE B O 1
ATOM 2615 N N . ASP B 1 58 ? -0.527 26 0.796 1 95.62 58 ASP B N 1
ATOM 2616 C CA . ASP B 1 58 ? -0.714 25.547 -0.581 1 95.62 58 ASP B CA 1
ATOM 2617 C C . ASP B 1 58 ? 0.471 24.703 -1.052 1 95.62 58 ASP B C 1
ATOM 2619 O O . ASP B 1 58 ? 1.602 24.922 -0.606 1 95.62 58 ASP B O 1
ATOM 2623 N N . ILE B 1 59 ? 0.157 23.828 -1.989 1 95.5 59 ILE B N 1
ATOM 2624 C CA . ILE B 1 59 ? 1.168 22.906 -2.498 1 95.5 59 ILE B CA 1
ATOM 2625 C C . ILE B 1 59 ? 2.291 23.688 -3.17 1 95.5 59 ILE B C 1
ATOM 2627 O O . ILE B 1 59 ? 3.439 23.25 -3.197 1 95.5 59 ILE B O 1
ATOM 2631 N N . SER B 1 60 ? 2.023 24.922 -3.711 1 95.19 60 SER B N 1
ATOM 2632 C CA . SER B 1 60 ? 3.02 25.734 -4.387 1 95.19 60 SER B CA 1
ATOM 2633 C C . SER B 1 60 ? 4.102 26.203 -3.42 1 95.19 60 SER B C 1
ATOM 2635 O O . SER B 1 60 ? 5.172 26.641 -3.844 1 95.19 60 SER B O 1
ATOM 2637 N N . GLN B 1 61 ? 3.857 26.109 -2.148 1 96.94 61 GLN B N 1
ATOM 2638 C CA . GLN B 1 61 ? 4.793 26.594 -1.136 1 96.94 61 GLN B CA 1
ATOM 2639 C C . GLN B 1 61 ? 5.738 25.484 -0.688 1 96.94 61 GLN B C 1
ATOM 2641 O O . GLN B 1 61 ? 6.684 25.734 0.062 1 96.94 61 GLN B O 1
ATOM 2646 N N . VAL B 1 62 ? 5.426 24.203 -1.084 1 96.19 62 VAL B N 1
ATOM 2647 C CA . VAL B 1 62 ? 6.191 23.047 -0.615 1 96.19 62 VAL B CA 1
ATOM 2648 C C . VAL B 1 62 ? 7.551 23.016 -1.307 1 96.19 62 VAL B C 1
ATOM 2650 O O . VAL B 1 62 ? 7.641 23.203 -2.523 1 96.19 62 VAL B O 1
ATOM 2653 N N . ARG B 1 63 ? 8.578 22.844 -0.481 1 91.06 63 ARG B N 1
ATOM 2654 C CA . ARG B 1 63 ? 9.945 22.734 -0.995 1 91.06 63 ARG B CA 1
ATOM 2655 C C . ARG B 1 63 ? 10.547 21.359 -0.679 1 91.06 63 ARG B C 1
ATOM 2657 O O . ARG B 1 63 ? 10.25 20.781 0.363 1 91.06 63 ARG B O 1
ATOM 2664 N N . ASN B 1 64 ? 11.281 20.938 -1.661 1 76 64 ASN B N 1
ATOM 2665 C CA . ASN B 1 64 ? 11.938 19.641 -1.504 1 76 64 ASN B CA 1
ATOM 2666 C C . ASN B 1 64 ? 13.039 19.703 -0.454 1 76 64 ASN B C 1
ATOM 2668 O O . ASN B 1 64 ? 14.023 20.422 -0.619 1 76 64 ASN B O 1
ATOM 2672 N N . THR B 1 65 ? 12.797 19.234 0.717 1 75 65 THR B N 1
ATOM 2673 C CA . THR B 1 65 ? 13.812 19.062 1.748 1 75 65 THR B CA 1
ATOM 2674 C C . THR B 1 65 ? 13.914 17.594 2.16 1 75 65 THR B C 1
ATOM 2676 O O . THR B 1 65 ? 12.938 16.844 2.068 1 75 65 THR B O 1
ATOM 2679 N N . PRO B 1 66 ? 15.211 17.297 2.428 1 78.56 66 PRO B N 1
ATOM 2680 C CA . PRO B 1 66 ? 15.352 15.898 2.861 1 78.56 66 PRO B CA 1
ATOM 2681 C C . PRO B 1 66 ? 14.602 15.609 4.156 1 78.56 66 PRO B C 1
ATOM 2683 O O . PRO B 1 66 ? 14.555 16.453 5.055 1 78.56 66 PRO B O 1
ATOM 2686 N N . LEU B 1 67 ? 13.836 14.562 4.297 1 87.25 67 LEU B N 1
ATOM 2687 C CA . LEU B 1 67 ? 13.414 13.891 5.52 1 87.25 67 LEU B CA 1
ATOM 2688 C C . LEU B 1 67 ? 12.086 14.445 6.016 1 87.25 67 LEU B C 1
ATOM 2690 O O . LEU B 1 67 ? 11.461 13.875 6.91 1 87.25 67 LEU B O 1
ATOM 2694 N N . CYS B 1 68 ? 11.734 15.711 5.527 1 94.44 68 CYS B N 1
ATOM 2695 C CA . CYS B 1 68 ? 10.477 16.266 6 1 94.44 68 CYS B CA 1
ATOM 2696 C C . CYS B 1 68 ? 9.844 17.156 4.938 1 94.44 68 CYS B C 1
ATOM 2698 O O . CYS B 1 68 ? 10.469 17.469 3.922 1 94.44 68 CYS B O 1
ATOM 2700 N N . THR B 1 69 ? 8.648 17.578 5.109 1 97.12 69 THR B N 1
ATOM 2701 C CA . THR B 1 69 ? 7.984 18.562 4.281 1 97.12 69 THR B CA 1
ATOM 2702 C C . THR B 1 69 ? 8.18 19.969 4.855 1 97.12 69 THR B C 1
ATOM 2704 O O . THR B 1 69 ? 7.926 20.203 6.039 1 97.12 69 THR B O 1
ATOM 2707 N N . THR B 1 70 ? 8.648 20.844 4.051 1 97.12 70 THR B N 1
ATOM 2708 C CA . THR B 1 70 ? 8.945 22.219 4.434 1 97.12 70 THR B CA 1
ATOM 2709 C C . THR B 1 70 ? 8.164 23.203 3.564 1 97.12 70 THR B C 1
ATOM 2711 O O . THR B 1 70 ? 8.078 23.031 2.348 1 97.12 70 THR B O 1
ATOM 2714 N N . LEU B 1 71 ? 7.586 24.234 4.215 1 97.31 71 LEU B N 1
ATOM 2715 C CA . LEU B 1 71 ? 6.91 25.328 3.531 1 97.31 71 LEU B CA 1
ATOM 2716 C C . LEU B 1 71 ? 7.836 26.531 3.381 1 97.31 71 LEU B C 1
ATOM 2718 O O . LEU B 1 71 ? 8.578 26.859 4.305 1 97.31 71 LEU B O 1
ATOM 2722 N N . ASP B 1 72 ? 7.773 27.094 2.297 1 96.5 72 ASP B N 1
ATOM 2723 C CA . ASP B 1 72 ? 8.383 28.406 2.059 1 96.5 72 ASP B CA 1
ATOM 2724 C C . ASP B 1 72 ? 7.316 29.484 1.951 1 96.5 72 ASP B C 1
ATOM 2726 O O . ASP B 1 72 ? 6.547 29.516 0.989 1 96.5 72 ASP B O 1
ATOM 2730 N N . LEU B 1 73 ? 7.242 30.344 2.912 1 95.5 73 LEU B N 1
ATOM 2731 C CA . LEU B 1 73 ? 6.273 31.422 3.023 1 95.5 73 LEU B CA 1
ATOM 2732 C C . LEU B 1 73 ? 6.941 32.781 2.811 1 95.5 73 LEU B C 1
ATOM 2734 O O . LEU B 1 73 ? 7.188 33.531 3.77 1 95.5 73 LEU B O 1
ATOM 2738 N N . ASN B 1 74 ? 7.18 33.125 1.489 1 91.94 74 ASN B N 1
ATOM 2739 C CA . ASN B 1 74 ? 7.828 34.344 1.1 1 91.94 74 ASN B CA 1
ATOM 2740 C C . ASN B 1 74 ? 9.18 34.531 1.796 1 91.94 74 ASN B C 1
ATOM 2742 O O . ASN B 1 74 ? 9.445 35.562 2.398 1 91.94 74 ASN B O 1
ATOM 2746 N N . GLY B 1 75 ? 9.961 33.469 1.774 1 92.31 75 GLY B N 1
ATOM 2747 C CA . GLY B 1 75 ? 11.32 33.562 2.289 1 92.31 75 GLY B CA 1
ATOM 2748 C C . GLY B 1 75 ? 11.469 32.969 3.682 1 92.31 75 GLY B C 1
ATOM 2749 O O . GLY B 1 75 ? 12.578 32.656 4.121 1 92.31 75 GLY B O 1
ATOM 2750 N N . LYS B 1 76 ? 10.367 32.875 4.457 1 94.94 76 LYS B N 1
ATOM 2751 C CA . LYS B 1 76 ? 10.383 32.219 5.754 1 94.94 76 LYS B CA 1
ATOM 2752 C C . LYS B 1 76 ? 10.031 30.734 5.609 1 94.94 76 LYS B C 1
ATOM 2754 O O . LYS B 1 76 ? 9.086 30.375 4.898 1 94.94 76 LYS B O 1
ATOM 2759 N N . LYS B 1 77 ? 10.812 29.938 6.301 1 94.62 77 LYS B N 1
ATOM 2760 C CA . LYS B 1 77 ? 10.609 28.5 6.16 1 94.62 77 LYS B CA 1
ATOM 2761 C C . LYS B 1 77 ? 10 27.891 7.426 1 94.62 77 LYS B C 1
ATOM 2763 O O . LYS B 1 77 ? 10.359 28.297 8.539 1 94.62 77 LYS B O 1
ATOM 2768 N N . VAL B 1 78 ? 9.07 27.016 7.289 1 97.12 78 VAL B N 1
ATOM 2769 C CA . VAL B 1 78 ? 8.508 26.203 8.367 1 97.12 78 VAL B CA 1
ATOM 2770 C C . VAL B 1 78 ? 8.641 24.719 8.023 1 97.12 78 VAL B C 1
ATOM 2772 O O . VAL B 1 78 ? 7.961 24.234 7.121 1 97.12 78 VAL B O 1
ATOM 2775 N N . ALA B 1 79 ? 9.5 24.016 8.805 1 96.75 79 ALA B N 1
ATOM 2776 C CA . ALA B 1 79 ? 9.828 22.625 8.484 1 96.75 79 ALA B CA 1
ATOM 2777 C C . ALA B 1 79 ? 8.977 21.656 9.305 1 96.75 79 ALA B C 1
ATOM 2779 O O . ALA B 1 79 ? 8.391 22.047 10.32 1 96.75 79 ALA B O 1
ATOM 2780 N N . THR B 1 80 ? 8.836 20.391 8.859 1 97.31 80 THR B N 1
ATOM 2781 C CA . THR B 1 80 ? 8.25 19.234 9.547 1 97.31 80 THR B CA 1
ATOM 2782 C C . THR B 1 80 ? 6.777 19.484 9.852 1 97.31 80 THR B C 1
ATOM 2784 O O . THR B 1 80 ? 6.312 19.219 10.961 1 97.31 80 THR B O 1
ATOM 2787 N N . VAL B 1 81 ? 6.055 19.906 8.797 1 98.12 81 VAL B N 1
ATOM 2788 C CA . VAL B 1 81 ? 4.664 20.297 8.992 1 98.12 81 VAL B CA 1
ATOM 2789 C C . VAL B 1 81 ? 3.77 19.062 8.891 1 98.12 81 VAL B C 1
ATOM 2791 O O . VAL B 1 81 ? 2.598 19.109 9.281 1 98.12 81 VAL B O 1
ATOM 2794 N N . GLU B 1 82 ? 4.262 17.953 8.438 1 97.94 82 GLU B N 1
ATOM 2795 C CA . GLU B 1 82 ? 3.449 16.828 7.992 1 97.94 82 GLU B CA 1
ATOM 2796 C C . GLU B 1 82 ? 2.693 16.203 9.156 1 97.94 82 GLU B C 1
ATOM 2798 O O . GLU B 1 82 ? 1.542 15.789 9.008 1 97.94 82 GLU B O 1
ATOM 2803 N N . HIS B 1 83 ? 3.262 15.992 10.383 1 98.44 83 HIS B N 1
ATOM 2804 C CA . HIS B 1 83 ? 2.57 15.336 11.484 1 98.44 83 HIS B CA 1
ATOM 2805 C C . HIS B 1 83 ? 1.409 16.188 11.992 1 98.44 83 HIS B C 1
ATOM 2807 O O . HIS B 1 83 ? 0.329 15.656 12.273 1 98.44 83 HIS B O 1
ATOM 2813 N N . LEU B 1 84 ? 1.664 17.5 12.109 1 98.81 84 LEU B N 1
ATOM 2814 C CA . LEU B 1 84 ? 0.589 18.391 12.523 1 98.81 84 LEU B CA 1
ATOM 2815 C C . LEU B 1 84 ? -0.542 18.406 11.5 1 98.81 84 LEU B C 1
ATOM 2817 O O . LEU B 1 84 ? -1.711 18.25 11.867 1 98.81 84 LEU B O 1
ATOM 2821 N N . LEU B 1 85 ? -0.159 18.531 10.273 1 98.75 85 LEU B N 1
ATOM 2822 C CA . LEU B 1 85 ? -1.173 18.594 9.227 1 98.75 85 LEU B CA 1
ATOM 2823 C C . LEU B 1 85 ? -1.946 17.281 9.141 1 98.75 85 LEU B C 1
ATOM 2825 O O . LEU B 1 85 ? -3.156 17.281 8.898 1 98.75 85 LEU B O 1
ATOM 2829 N N . ALA B 1 86 ? -1.227 16.203 9.281 1 98.88 86 ALA B N 1
ATOM 2830 C CA . ALA B 1 86 ? -1.9 14.906 9.328 1 98.88 86 ALA B CA 1
ATOM 2831 C C . ALA B 1 86 ? -2.918 14.852 10.461 1 98.88 86 ALA B C 1
ATOM 2833 O O . ALA B 1 86 ? -4.012 14.305 10.305 1 98.88 86 ALA B O 1
ATOM 2834 N N . SER B 1 87 ? -2.602 15.328 11.648 1 98.88 87 SER B N 1
ATOM 2835 C CA . SER B 1 87 ? -3.482 15.32 12.812 1 98.88 87 SER B CA 1
ATOM 2836 C C . SER B 1 87 ? -4.75 16.125 12.547 1 98.88 87 SER B C 1
ATOM 2838 O O . SER B 1 87 ? -5.855 15.672 12.852 1 98.88 87 SER B O 1
ATOM 2840 N N . LEU B 1 88 ? -4.562 17.297 11.984 1 98.88 88 LEU B N 1
ATOM 2841 C CA . LEU B 1 88 ? -5.711 18.156 11.703 1 98.88 88 LEU B CA 1
ATOM 2842 C C . LEU B 1 88 ? -6.621 17.516 10.656 1 98.88 88 LEU B C 1
ATOM 2844 O O . LEU B 1 88 ? -7.809 17.297 10.914 1 98.88 88 LEU B O 1
ATOM 2848 N N . LEU B 1 89 ? -6.008 17.172 9.555 1 98.69 89 LEU B N 1
ATOM 2849 C CA . LEU B 1 89 ? -6.762 16.594 8.438 1 98.69 89 LEU B CA 1
ATOM 2850 C C . LEU B 1 89 ? -7.348 15.25 8.82 1 98.69 89 LEU B C 1
ATOM 2852 O O . LEU B 1 89 ? -8.531 14.984 8.578 1 98.69 89 LEU B O 1
ATOM 2856 N N . GLY B 1 90 ? -6.57 14.398 9.422 1 98.75 90 GLY B N 1
ATOM 2857 C CA . GLY B 1 90 ? -6.992 13.062 9.797 1 98.75 90 GLY B CA 1
ATOM 2858 C C . GLY B 1 90 ? -8.117 13.055 10.82 1 98.75 90 GLY B C 1
ATOM 2859 O O . GLY B 1 90 ? -8.961 12.156 10.812 1 98.75 90 GLY B O 1
ATOM 2860 N N . ALA B 1 91 ? -8.156 14.031 11.695 1 98.56 91 ALA B N 1
ATOM 2861 C CA . ALA B 1 91 ? -9.172 14.125 12.742 1 98.56 91 ALA B CA 1
ATOM 2862 C C . ALA B 1 91 ? -10.484 14.68 12.195 1 98.56 91 ALA B C 1
ATOM 2864 O O . ALA B 1 91 ? -11.516 14.656 12.867 1 98.56 91 ALA B O 1
ATOM 2865 N N . GLY B 1 92 ? -10.406 15.234 11.016 1 98.44 92 GLY B N 1
ATOM 2866 C CA . GLY B 1 92 ? -11.625 15.695 10.367 1 98.44 92 GLY B CA 1
ATOM 2867 C C . GLY B 1 92 ? -11.734 17.203 10.312 1 98.44 92 GLY B C 1
ATOM 2868 O O . GLY B 1 92 ? -12.719 17.75 9.805 1 98.44 92 GLY B O 1
ATOM 2869 N N . LEU B 1 93 ? -10.773 17.953 10.828 1 98.75 93 LEU B N 1
ATOM 2870 C CA . LEU B 1 93 ? -10.812 19.406 10.742 1 98.75 93 LEU B CA 1
ATOM 2871 C C . LEU B 1 93 ? -10.695 19.875 9.297 1 98.75 93 LEU B C 1
ATOM 2873 O O . LEU B 1 93 ? -9.953 19.266 8.508 1 98.75 93 LEU B O 1
ATOM 2877 N N . THR B 1 94 ? -11.391 20.969 8.977 1 98.44 94 THR B N 1
ATOM 2878 C CA . THR B 1 94 ? -11.375 21.547 7.637 1 98.44 94 THR B CA 1
ATOM 2879 C C . THR B 1 94 ? -10.945 2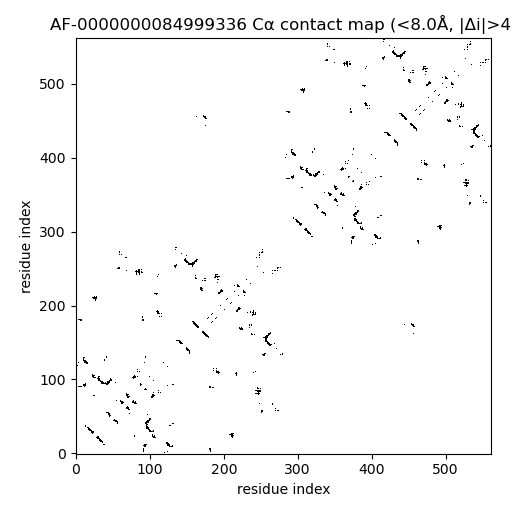3.016 7.691 1 98.44 94 THR B C 1
ATOM 2881 O O . THR B 1 94 ? -10.617 23.609 6.664 1 98.44 94 THR B O 1
ATOM 2884 N N . HIS B 1 95 ? -11.023 23.609 8.93 1 98.56 95 HIS B N 1
ATOM 2885 C CA . HIS B 1 95 ? -10.672 25.016 9.203 1 98.56 95 HIS B CA 1
ATOM 2886 C C . HIS B 1 95 ? -9.75 25.125 10.406 1 98.56 95 HIS B C 1
ATOM 2888 O O . HIS B 1 95 ? -10.109 24.719 11.516 1 98.56 95 HIS B O 1
ATOM 2894 N N . ALA B 1 96 ? -8.555 25.703 10.156 1 98.69 96 ALA B N 1
ATOM 2895 C CA . ALA B 1 96 ? -7.637 25.953 11.266 1 98.69 96 ALA B CA 1
ATOM 2896 C C . ALA B 1 96 ? -6.609 27.016 10.891 1 98.69 96 ALA B C 1
ATOM 2898 O O . ALA B 1 96 ? -6.16 27.078 9.742 1 98.69 96 ALA B O 1
ATOM 2899 N N . HIS B 1 97 ? -6.324 27.859 11.812 1 98.75 97 HIS B N 1
ATOM 2900 C CA . HIS B 1 97 ? -5.254 28.844 11.688 1 98.75 97 HIS B CA 1
ATOM 2901 C C . HIS B 1 97 ? -4.074 28.5 12.586 1 98.75 97 HIS B C 1
ATOM 2903 O O . HIS B 1 97 ? -4.215 28.469 13.812 1 98.75 97 HIS B O 1
ATOM 2909 N N . ILE B 1 98 ? -2.979 28.219 11.969 1 98.81 98 ILE B N 1
ATOM 2910 C CA . ILE B 1 98 ? -1.764 27.828 12.68 1 98.81 98 ILE B CA 1
ATOM 2911 C C . ILE B 1 98 ? -0.848 29.047 12.828 1 98.81 98 ILE B C 1
ATOM 2913 O O . ILE B 1 98 ? -0.385 29.609 11.836 1 98.81 98 ILE B O 1
ATOM 2917 N N . GLU B 1 99 ? -0.62 29.5 13.992 1 98.62 99 GLU B N 1
ATOM 2918 C CA . GLU B 1 99 ? 0.358 30.547 14.305 1 98.62 99 GLU B CA 1
ATOM 2919 C C . GLU B 1 99 ? 1.631 29.938 14.891 1 98.62 99 GLU B C 1
ATOM 2921 O O . GLU B 1 99 ? 1.577 29.203 15.883 1 98.62 99 GLU B O 1
ATOM 2926 N N . ILE B 1 100 ? 2.75 30.312 14.375 1 98.06 100 ILE B N 1
ATOM 2927 C CA . ILE B 1 100 ? 3.965 29.609 14.781 1 98.06 100 ILE B CA 1
ATOM 2928 C C . ILE B 1 100 ? 5.016 30.625 15.227 1 98.06 100 ILE B C 1
ATOM 2930 O O . ILE B 1 100 ? 5.121 31.703 14.656 1 98.06 100 ILE B O 1
ATOM 2934 N N . THR B 1 101 ? 5.762 30.312 16.219 1 96.88 101 THR B N 1
ATOM 2935 C CA . THR B 1 101 ? 7.035 30.891 16.609 1 96.88 101 THR B CA 1
ATOM 2936 C C . THR B 1 101 ? 8.188 29.938 16.344 1 96.88 101 THR B C 1
ATOM 2938 O O . THR B 1 101 ? 8.258 28.859 16.938 1 96.88 101 THR B O 1
ATOM 2941 N N . GLY B 1 102 ? 9.109 30.344 15.461 1 94.94 102 GLY B N 1
ATOM 2942 C CA . GLY B 1 102 ? 10.195 29.469 15.062 1 94.94 102 GLY B CA 1
ATOM 2943 C C . GLY B 1 102 ? 10.094 29.016 13.617 1 94.94 102 GLY B C 1
ATOM 2944 O O . GLY B 1 102 ? 9.328 29.594 12.836 1 94.94 102 GLY B O 1
ATOM 2945 N N . SER B 1 103 ? 10.953 28 13.25 1 95.56 103 SER B N 1
ATOM 2946 C CA . SER B 1 103 ? 11.062 27.625 11.844 1 95.56 103 SER B CA 1
ATOM 2947 C C . SER B 1 103 ? 10.727 26.156 11.641 1 95.56 103 SER B C 1
ATOM 2949 O O . SER B 1 103 ? 10.953 25.609 10.555 1 95.56 103 SER B O 1
ATOM 2951 N N . GLU B 1 104 ? 10.242 25.516 12.688 1 96.88 104 GLU B N 1
ATOM 2952 C CA . GLU B 1 104 ? 9.883 24.109 12.625 1 96.88 104 GLU B CA 1
ATOM 2953 C C . GLU B 1 104 ? 8.727 23.781 13.57 1 96.88 104 GLU B C 1
ATOM 2955 O O . GLU B 1 104 ? 8.609 24.391 14.641 1 96.88 104 GLU B O 1
ATOM 2960 N N . ILE B 1 105 ? 7.824 22.875 13.164 1 98.19 105 ILE B N 1
ATOM 2961 C CA . ILE B 1 105 ? 6.73 22.438 14.023 1 98.19 105 ILE B CA 1
ATOM 2962 C C . ILE B 1 105 ? 7.273 21.516 15.109 1 98.19 105 ILE B C 1
ATOM 2964 O O . ILE B 1 105 ? 8.117 20.656 14.844 1 98.19 105 ILE B O 1
ATOM 2968 N N . PRO B 1 106 ? 6.805 21.688 16.344 1 97.75 106 PRO B N 1
ATOM 2969 C CA . PRO B 1 106 ? 7.238 20.766 17.391 1 97.75 106 PRO B CA 1
ATOM 2970 C C . PRO B 1 106 ? 6.992 19.297 17 1 97.75 106 PRO B C 1
ATOM 2972 O O . PRO B 1 106 ? 5.906 18.953 16.531 1 97.75 106 PRO B O 1
ATOM 2975 N N . LEU B 1 107 ? 7.988 18.469 17.25 1 97.38 107 LEU B N 1
ATOM 2976 C CA . LEU B 1 107 ? 7.883 17.062 16.875 1 97.38 107 LEU B CA 1
ATOM 2977 C C . LEU B 1 107 ? 7.012 16.297 17.859 1 97.38 107 LEU B C 1
ATOM 2979 O O . LEU B 1 107 ? 6.371 15.312 17.484 1 97.38 107 LEU B O 1
ATOM 2983 N N . LEU B 1 108 ? 6.992 16.781 19.188 1 97.44 108 LEU B N 1
ATOM 2984 C CA . LEU B 1 108 ? 6.324 16.094 20.281 1 97.44 108 LEU B CA 1
ATOM 2985 C C . LEU B 1 108 ? 6.867 14.672 20.438 1 97.44 108 LEU B C 1
ATOM 2987 O O . LEU B 1 108 ? 8.062 14.484 20.672 1 97.44 108 LEU B O 1
ATOM 2991 N N . ASP B 1 109 ? 6.148 13.625 20.328 1 97.69 109 ASP B N 1
ATOM 2992 C CA . ASP B 1 109 ? 6.707 12.297 20.547 1 97.69 109 ASP B CA 1
ATOM 2993 C C . ASP B 1 109 ? 7.012 11.602 19.219 1 97.69 109 ASP B C 1
ATOM 2995 O O . ASP B 1 109 ? 7.262 10.398 19.188 1 97.69 109 ASP B O 1
ATOM 2999 N N . GLY B 1 110 ? 6.879 12.312 18.094 1 98.06 110 GLY B N 1
ATO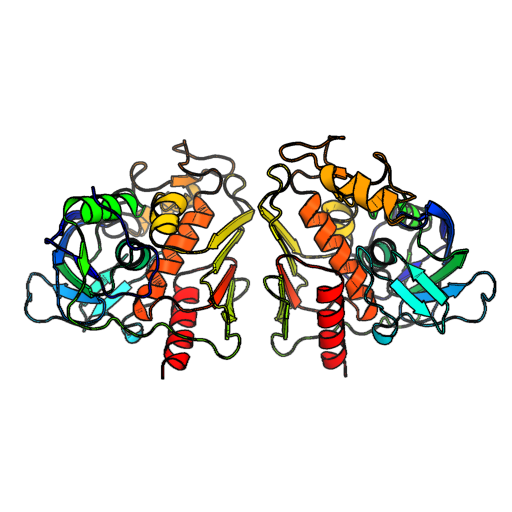M 3000 C CA . GLY B 1 110 ? 7.203 11.773 16.797 1 98.06 110 GLY B CA 1
ATOM 3001 C C . GLY B 1 110 ? 6.004 11.18 16.078 1 98.06 110 GLY B C 1
ATOM 3002 O O . GLY B 1 110 ? 6.105 10.766 14.922 1 98.06 110 GLY B O 1
ATOM 3003 N N . SER B 1 111 ? 4.84 11.102 16.75 1 98.69 111 SER B N 1
ATOM 3004 C CA . SER B 1 111 ? 3.568 10.664 16.188 1 98.69 111 SER B CA 1
ATOM 3005 C C . SER B 1 111 ? 2.562 11.805 16.125 1 98.69 111 SER B C 1
ATOM 3007 O O . SER B 1 111 ? 2.941 12.977 16.188 1 98.69 111 SER B O 1
ATOM 3009 N N . ALA B 1 112 ? 1.309 11.5 15.859 1 98.62 112 ALA B N 1
ATOM 3010 C CA . ALA B 1 112 ? 0.251 12.508 15.812 1 98.62 112 ALA B CA 1
ATOM 3011 C C . ALA B 1 112 ? -0.542 12.523 17.125 1 98.62 112 ALA B C 1
ATOM 3013 O O . ALA B 1 112 ? -1.434 13.359 17.297 1 98.62 112 ALA B O 1
ATOM 3014 N N . ILE B 1 113 ? -0.211 11.648 18.094 1 98.38 113 ILE B N 1
ATOM 3015 C CA . ILE B 1 113 ? -1.047 11.445 19.266 1 98.38 113 ILE B CA 1
ATOM 3016 C C . ILE B 1 113 ? -1.107 12.734 20.094 1 98.38 113 ILE B C 1
ATOM 3018 O O . ILE B 1 113 ? -2.154 13.078 20.641 1 98.38 113 ILE B O 1
ATOM 3022 N N . GLY B 1 114 ? 0.004 13.43 20.281 1 98.12 114 GLY B N 1
ATOM 3023 C CA . GLY B 1 114 ? 0.013 14.656 21.062 1 98.12 114 GLY B CA 1
ATOM 3024 C C . GLY B 1 114 ? -0.962 15.695 20.547 1 98.12 114 GLY B C 1
ATOM 3025 O O . GLY B 1 114 ? -1.644 16.359 21.328 1 98.12 114 GLY B O 1
ATOM 3026 N N . TRP B 1 115 ? -0.998 15.82 19.281 1 98.62 115 TRP B N 1
ATOM 3027 C CA . TRP B 1 115 ? -1.927 16.75 18.656 1 98.62 115 TRP B CA 1
ATOM 3028 C C . TRP B 1 115 ? -3.367 16.281 18.812 1 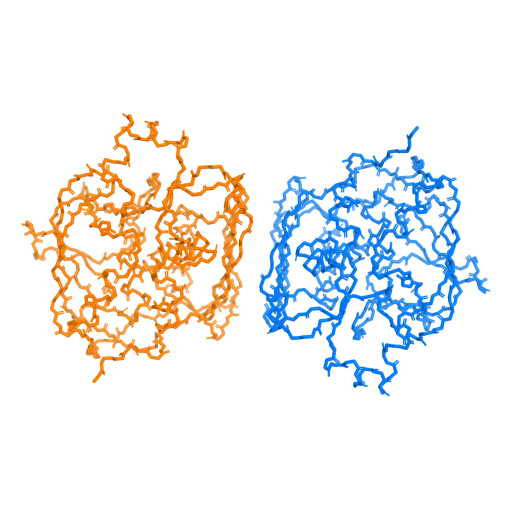98.62 115 TRP B C 1
ATOM 3030 O O . TRP B 1 115 ? -4.27 17.078 19.078 1 98.62 115 TRP B O 1
ATOM 3040 N N . ILE B 1 116 ? -3.639 14.977 18.578 1 98.81 116 ILE B N 1
ATOM 3041 C CA . ILE B 1 116 ? -4.969 14.391 18.703 1 98.81 116 ILE B CA 1
ATOM 3042 C C . ILE B 1 116 ? -5.516 14.641 20.109 1 98.81 116 ILE B C 1
ATOM 3044 O O . ILE B 1 116 ? -6.68 15.016 20.281 1 98.81 116 ILE B O 1
ATOM 3048 N N . GLU B 1 117 ? -4.672 14.375 21.141 1 98.44 117 GLU B N 1
ATOM 3049 C CA . GLU B 1 117 ? -5.074 14.617 22.516 1 98.44 117 GLU B CA 1
ATOM 3050 C C . GLU B 1 117 ? -5.48 16.062 22.734 1 98.44 117 GLU B C 1
ATOM 3052 O O . GLU B 1 117 ? -6.461 16.344 23.438 1 98.44 117 GLU B O 1
ATOM 3057 N N . GLU B 1 118 ? -4.734 17.047 22.188 1 98.5 118 GLU B N 1
ATOM 3058 C CA . GLU B 1 118 ? -5.07 18.453 22.312 1 98.5 118 GLU B CA 1
ATOM 3059 C C . GLU B 1 118 ? -6.406 18.766 21.656 1 98.5 118 GLU B C 1
ATOM 3061 O O . GLU B 1 118 ? -7.219 19.516 22.188 1 98.5 118 GLU B O 1
ATOM 3066 N N . ILE B 1 119 ? -6.617 18.234 20.438 1 98.75 119 ILE B N 1
ATOM 3067 C CA . ILE B 1 119 ? -7.875 18.438 19.734 1 98.75 119 ILE B CA 1
ATOM 3068 C C . ILE B 1 119 ? -9.039 17.922 20.578 1 98.75 119 ILE B C 1
ATOM 3070 O O . ILE B 1 119 ? -10.062 18.594 20.703 1 98.75 119 ILE B O 1
ATOM 3074 N N . GLN B 1 120 ? -8.844 16.734 21.156 1 98.38 120 GLN B N 1
ATOM 3075 C CA . GLN B 1 120 ? -9.867 16.156 22.016 1 98.38 120 GLN B CA 1
ATOM 3076 C C . GLN B 1 120 ? -10.141 17.062 23.219 1 98.38 120 GLN B C 1
ATOM 3078 O O . GLN B 1 120 ? -11.297 17.234 23.625 1 98.38 120 GLN B O 1
ATOM 3083 N N . ASN B 1 121 ? -9.156 17.547 23.797 1 98 121 ASN B N 1
ATOM 3084 C CA . ASN B 1 121 ? -9.266 18.375 24.984 1 98 121 ASN B CA 1
ATOM 3085 C C . ASN B 1 121 ? -10.016 19.672 24.703 1 98 121 ASN B C 1
ATOM 3087 O O . ASN B 1 121 ? -10.844 20.109 25.516 1 98 121 ASN B O 1
ATOM 3091 N N . VAL B 1 122 ? -9.719 20.391 23.625 1 98.19 122 VAL B N 1
ATOM 3092 C CA . VAL B 1 122 ? -10.273 21.703 23.359 1 98.19 122 VAL B CA 1
ATOM 3093 C C . VAL B 1 122 ? -11.625 21.562 22.656 1 98.19 122 VAL B C 1
ATOM 3095 O O . VAL B 1 122 ? -12.438 22.5 22.656 1 98.19 122 VAL B O 1
ATOM 3098 N N . GLY B 1 123 ? -11.75 20.453 21.859 1 98.38 123 GLY B N 1
ATOM 3099 C CA . GLY B 1 123 ? -13.023 20.188 21.219 1 98.38 123 GLY B CA 1
ATOM 3100 C C . GLY B 1 123 ? -13.094 20.688 19.797 1 98.38 123 GLY B C 1
ATOM 3101 O O . GLY B 1 123 ? -12.227 21.438 19.359 1 98.38 123 GLY B O 1
ATOM 3102 N N . MET B 1 124 ? -14.094 20.297 19.078 1 98.31 124 MET B N 1
ATOM 3103 C CA . MET B 1 124 ? -14.398 20.672 17.719 1 98.31 124 MET B CA 1
ATOM 3104 C C . MET B 1 124 ? -15.844 21.156 17.594 1 98.31 124 MET B C 1
ATOM 3106 O O . MET B 1 124 ? -16.719 20.688 18.312 1 98.31 124 MET B O 1
ATOM 3110 N N . ILE B 1 125 ? -16.094 22.078 16.688 1 98.06 125 ILE B N 1
ATOM 3111 C CA . ILE B 1 125 ? -17.453 22.547 16.391 1 98.06 125 ILE B CA 1
ATOM 3112 C C . ILE B 1 125 ? -17.625 22.672 14.891 1 98.06 125 ILE B C 1
ATOM 3114 O O . ILE B 1 125 ? -16.641 22.828 14.148 1 98.06 125 ILE B O 1
ATOM 3118 N N . ASN B 1 126 ? -18.828 22.578 14.398 1 97.5 126 ASN B N 1
ATOM 3119 C CA . ASN B 1 126 ? -19.109 22.781 12.977 1 97.5 126 ASN B CA 1
ATOM 3120 C C . ASN B 1 126 ? -18.688 24.188 12.531 1 97.5 126 ASN B C 1
ATOM 3122 O O . ASN B 1 126 ? -18.938 25.156 13.242 1 97.5 126 ASN B O 1
ATOM 3126 N N . SER B 1 127 ? -18.031 24.281 11.469 1 96.62 127 SER B N 1
ATOM 3127 C CA . SER B 1 127 ? -17.703 25.578 10.891 1 96.62 127 SER B CA 1
ATOM 3128 C C . SER B 1 127 ? -18.922 26.203 10.211 1 96.62 127 SER B C 1
ATOM 3130 O O . SER B 1 127 ? -19.766 25.484 9.672 1 96.62 127 SER B O 1
ATOM 3132 N N . ILE B 1 128 ? -18.922 27.469 10.156 1 94.25 128 ILE B N 1
ATOM 3133 C CA . ILE B 1 128 ? -20.016 28.188 9.523 1 94.25 128 ILE B CA 1
ATOM 3134 C C . ILE B 1 128 ? -19.797 28.25 8.016 1 94.25 128 ILE B C 1
ATOM 3136 O O . ILE B 1 128 ? -20.75 28.391 7.25 1 94.25 128 ILE B O 1
ATOM 3140 N N . THR B 1 129 ? -18.547 28.156 7.605 1 96.31 129 THR B N 1
ATOM 3141 C CA . THR B 1 129 ? -18.219 28.156 6.184 1 96.31 129 THR B CA 1
ATOM 3142 C C . THR B 1 129 ? -18 26.734 5.676 1 96.31 129 THR B C 1
ATOM 3144 O O . THR B 1 129 ? -17.641 25.844 6.449 1 96.31 129 THR B O 1
ATOM 3147 N N . SER B 1 130 ? -18.328 26.547 4.441 1 95.69 130 SER B N 1
ATOM 3148 C CA . SER B 1 130 ? -18.203 25.219 3.838 1 95.69 130 SER B CA 1
ATOM 3149 C C . SER B 1 130 ? -16.734 24.797 3.723 1 95.69 130 SER B C 1
ATOM 3151 O O . SER B 1 130 ? -15.867 25.625 3.447 1 95.69 130 SER B O 1
ATOM 3153 N N . PRO B 1 131 ? -16.453 23.531 3.945 1 94.88 131 PRO B N 1
ATOM 3154 C CA . PRO B 1 131 ? -15.109 23.031 3.682 1 94.88 131 PRO B CA 1
ATOM 3155 C C . PRO B 1 131 ? -14.758 23.016 2.195 1 94.88 131 PRO B C 1
ATOM 3157 O O . PRO B 1 131 ? -15.648 23.156 1.35 1 94.88 131 PRO B O 1
ATOM 3160 N N . ARG B 1 132 ? -13.43 22.891 1.979 1 91.38 132 ARG B N 1
ATOM 3161 C CA . ARG B 1 132 ? -13 22.703 0.595 1 91.38 132 ARG B CA 1
ATOM 3162 C C . ARG B 1 132 ? -13.578 21.422 0.009 1 91.38 132 ARG B C 1
ATOM 3164 O O . ARG B 1 132 ? -13.656 20.406 0.693 1 91.38 132 ARG B O 1
ATOM 3171 N N . PRO B 1 133 ? -14.023 21.5 -1.282 1 90.69 133 PRO B N 1
ATOM 3172 C CA . PRO B 1 133 ? -14.43 20.234 -1.917 1 90.69 133 PRO B CA 1
ATOM 3173 C C . PRO B 1 133 ? -13.297 19.219 -1.967 1 90.69 133 PRO B C 1
ATOM 3175 O O . PRO B 1 133 ? -12.133 19.578 -2.164 1 90.69 133 PRO B O 1
ATOM 3178 N N . ARG B 1 134 ? -13.617 17.969 -1.751 1 92.25 134 ARG B N 1
ATOM 3179 C CA . ARG B 1 134 ? -12.648 16.891 -1.873 1 92.25 134 ARG B CA 1
ATOM 3180 C C . ARG B 1 134 ? -12.414 16.531 -3.336 1 92.25 134 ARG B C 1
ATOM 3182 O O . ARG B 1 134 ? -13.359 16.484 -4.129 1 92.25 134 ARG B O 1
ATOM 3189 N N . PRO B 1 135 ? -11.117 16.281 -3.695 1 92.19 135 PRO B N 1
ATOM 3190 C CA . PRO B 1 135 ? -10.875 15.867 -5.078 1 92.19 135 PRO B CA 1
ATOM 3191 C C . PRO B 1 135 ? -11.648 14.602 -5.453 1 92.19 135 PRO B C 1
ATOM 3193 O O . PRO B 1 135 ? -11.617 13.617 -4.715 1 92.19 135 PRO B O 1
ATOM 3196 N N . GLU B 1 136 ? -12.391 14.656 -6.504 1 91.94 136 GLU B N 1
ATOM 3197 C CA . GLU B 1 136 ? -13.109 13.508 -7.043 1 91.94 136 GLU B CA 1
ATOM 3198 C C . GLU B 1 136 ? -12.5 13.047 -8.359 1 91.94 136 GLU B C 1
ATOM 3200 O O . GLU B 1 136 ? -12.531 13.773 -9.352 1 91.94 136 GLU B O 1
ATOM 3205 N N . LEU B 1 137 ? -11.984 11.867 -8.383 1 91.69 137 LEU B N 1
ATOM 3206 C CA . LEU B 1 137 ? -11.305 11.336 -9.562 1 91.69 137 LEU B CA 1
ATOM 3207 C C . LEU B 1 137 ? -12.312 10.742 -10.539 1 91.69 137 LEU B C 1
ATOM 3209 O O . LEU B 1 137 ? -13.211 10 -10.141 1 91.69 137 LEU B O 1
ATOM 3213 N N . LYS B 1 138 ? -12.227 11.094 -11.75 1 88.81 138 LYS B N 1
ATOM 3214 C CA . LYS B 1 138 ? -12.992 10.461 -12.82 1 88.81 138 LYS B CA 1
ATOM 3215 C C . LYS B 1 138 ? -12.234 9.281 -13.422 1 88.81 138 LYS B C 1
ATOM 3217 O O . LYS B 1 138 ? -12.844 8.352 -13.945 1 88.81 138 LYS B O 1
ATOM 3222 N N . SER B 1 139 ? -10.922 9.336 -13.383 1 87.38 139 SER B N 1
ATOM 3223 C CA . SER B 1 139 ? -10.023 8.297 -13.875 1 87.38 139 SER B CA 1
ATOM 3224 C C . SER B 1 139 ? -8.812 8.141 -12.961 1 87.38 139 SER B C 1
ATOM 3226 O O . SER B 1 139 ? -8.516 9.023 -12.156 1 87.38 139 SER B O 1
ATOM 3228 N N . PRO B 1 140 ? -8.188 7.031 -13.016 1 87.44 140 PRO B N 1
ATOM 3229 C CA . PRO B 1 140 ? -7.016 6.816 -12.164 1 87.44 140 PRO B CA 1
ATOM 3230 C C . PRO B 1 140 ? -5.891 7.809 -12.445 1 87.44 140 PRO B C 1
ATOM 3232 O O . PRO B 1 140 ? -5.75 8.289 -13.57 1 87.44 140 PRO B O 1
ATOM 3235 N N . ILE B 1 141 ? -5.109 8.133 -11.438 1 91.25 141 ILE B N 1
ATOM 3236 C CA . ILE B 1 141 ? -3.889 8.922 -11.594 1 91.25 141 ILE B CA 1
ATOM 3237 C C . ILE B 1 141 ? -2.732 8.227 -10.875 1 91.25 141 ILE B C 1
ATOM 3239 O O . ILE B 1 141 ? -2.947 7.473 -9.922 1 91.25 141 ILE B O 1
ATOM 3243 N N . PHE B 1 142 ? -1.535 8.414 -11.352 1 88.44 142 PHE B N 1
ATOM 3244 C CA . PHE B 1 142 ? -0.378 7.832 -10.688 1 88.44 142 PHE B CA 1
ATOM 3245 C C . PHE B 1 142 ? 0.852 8.711 -10.859 1 88.44 142 PHE B C 1
ATOM 3247 O O . PHE B 1 142 ? 0.924 9.508 -11.797 1 88.44 142 PHE B O 1
ATOM 3254 N N . VAL B 1 143 ? 1.735 8.641 -9.93 1 93.5 143 VAL B N 1
ATOM 3255 C CA . VAL B 1 143 ? 3.061 9.258 -9.938 1 93.5 143 VAL B CA 1
ATOM 3256 C C . VAL B 1 143 ? 4.113 8.219 -9.562 1 93.5 143 VAL B C 1
ATOM 3258 O O . VAL B 1 143 ? 3.906 7.418 -8.648 1 93.5 143 VAL B O 1
ATOM 3261 N N . SER B 1 144 ? 5.16 8.148 -10.32 1 90.38 144 SER B N 1
ATOM 3262 C CA . SER B 1 144 ? 6.242 7.215 -10.008 1 90.38 144 SER B CA 1
ATOM 3263 C C . SER B 1 144 ? 7.594 7.922 -9.992 1 90.38 144 SER B C 1
ATOM 3265 O O . SER B 1 144 ? 7.816 8.859 -10.766 1 9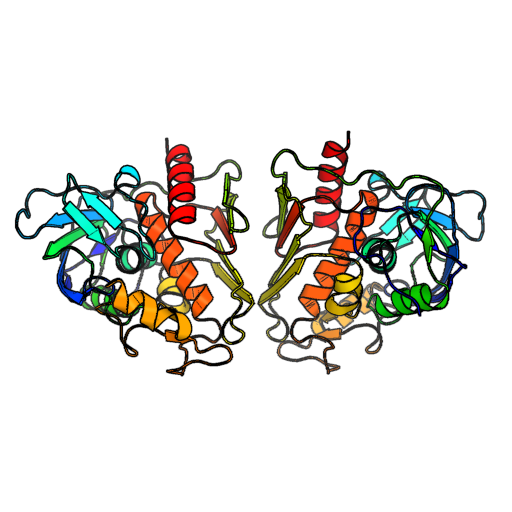0.38 144 SER B O 1
ATOM 3267 N N . LYS B 1 145 ? 8.453 7.566 -9.086 1 89.12 145 LYS B N 1
ATOM 3268 C CA . LYS B 1 145 ? 9.852 7.973 -8.961 1 89.12 145 LYS B CA 1
ATOM 3269 C C . LYS B 1 145 ? 10.742 6.781 -8.617 1 89.12 145 LYS B C 1
ATOM 3271 O O . LYS B 1 145 ? 10.852 6.391 -7.453 1 89.12 145 LYS B O 1
ATOM 3276 N N . GLY B 1 146 ? 11.508 6.312 -9.625 1 85.25 146 GLY B N 1
ATOM 3277 C CA . GLY B 1 146 ? 12.227 5.066 -9.406 1 85.25 146 GLY B CA 1
ATOM 3278 C C . GLY B 1 146 ? 11.312 3.893 -9.109 1 85.25 146 GLY B C 1
ATOM 3279 O O . GLY B 1 146 ? 10.406 3.588 -9.891 1 85.25 146 GLY B O 1
ATOM 3280 N N . GLU B 1 147 ? 11.555 3.305 -7.906 1 86.94 147 GLU B N 1
ATOM 3281 C CA . GLU B 1 147 ? 10.734 2.166 -7.5 1 86.94 147 GLU B CA 1
ATOM 3282 C C . GLU B 1 147 ? 9.508 2.623 -6.727 1 86.94 147 GLU B C 1
ATOM 3284 O O . GLU B 1 147 ? 8.578 1.84 -6.5 1 86.94 147 GLU B O 1
ATOM 3289 N N . SER B 1 148 ? 9.492 3.852 -6.348 1 93.25 148 SER B N 1
ATOM 3290 C CA . SER B 1 148 ? 8.383 4.387 -5.562 1 93.25 148 SER B CA 1
ATOM 3291 C C . SER B 1 148 ? 7.199 4.75 -6.457 1 93.25 148 SER B C 1
ATOM 3293 O O . SER B 1 148 ? 7.383 5.277 -7.555 1 93.25 148 SER B O 1
ATOM 3295 N N . VAL B 1 149 ? 6.055 4.434 -5.953 1 92.5 149 VAL B N 1
ATOM 3296 C CA . VAL B 1 149 ? 4.871 4.684 -6.77 1 92.5 149 VAL B CA 1
ATOM 3297 C C . VAL B 1 149 ? 3.688 5.031 -5.871 1 92.5 149 VAL B C 1
ATOM 3299 O O . VAL B 1 149 ? 3.545 4.473 -4.777 1 92.5 149 VAL B O 1
ATOM 3302 N N . ILE B 1 150 ? 2.891 5.922 -6.301 1 96.06 150 ILE B N 1
ATOM 3303 C CA . ILE B 1 150 ? 1.589 6.191 -5.699 1 96.06 150 ILE B CA 1
ATOM 3304 C C . ILE B 1 150 ? 0.519 6.238 -6.789 1 96.06 150 ILE B C 1
ATOM 3306 O O . ILE B 1 150 ? 0.724 6.844 -7.844 1 96.06 150 ILE B O 1
ATOM 3310 N N . PHE B 1 151 ? -0.523 5.531 -6.582 1 92.06 151 PHE B N 1
ATOM 3311 C CA . PHE B 1 151 ? -1.613 5.48 -7.551 1 92.06 151 PHE B CA 1
ATOM 3312 C C . PHE B 1 151 ? -2.963 5.562 -6.852 1 92.06 151 PHE B C 1
ATOM 3314 O O . PHE B 1 151 ? -3.137 5.012 -5.762 1 92.06 151 PHE B O 1
ATOM 3321 N N . ALA B 1 152 ? -3.916 6.258 -7.441 1 94.56 152 ALA B N 1
ATOM 3322 C CA . ALA B 1 152 ? -5.266 6.438 -6.906 1 94.56 152 ALA B CA 1
ATOM 3323 C C . ALA B 1 152 ? -6.316 6.07 -7.949 1 94.56 152 ALA B C 1
ATOM 3325 O O . ALA B 1 152 ? -6.203 6.453 -9.117 1 94.56 152 ALA B O 1
ATOM 3326 N N . ILE B 1 153 ? -7.289 5.336 -7.566 1 91.44 153 ILE B N 1
ATOM 3327 C CA . ILE B 1 153 ? -8.422 5 -8.422 1 91.44 153 ILE B CA 1
ATOM 3328 C C . ILE B 1 153 ? -9.711 5.535 -7.797 1 91.44 153 ILE B C 1
ATOM 3330 O O . ILE B 1 153 ? -9.828 5.609 -6.57 1 91.44 153 ILE B O 1
ATOM 3334 N N . PRO B 1 154 ? -10.688 5.922 -8.672 1 91.06 154 PRO B N 1
ATOM 3335 C CA . PRO B 1 154 ? -11.953 6.41 -8.133 1 91.06 154 PRO B CA 1
ATOM 3336 C C . PRO B 1 154 ? -12.617 5.406 -7.191 1 91.06 154 PRO B C 1
ATOM 3338 O O . PRO B 1 154 ? -12.602 4.203 -7.457 1 91.06 154 PRO B O 1
ATOM 3341 N N . SER B 1 155 ? -13.062 5.914 -6.117 1 91.56 155 SER B N 1
ATOM 3342 C CA . SER B 1 155 ? -13.773 5.105 -5.137 1 91.56 155 SER B CA 1
ATOM 3343 C C . SER B 1 155 ? -14.711 5.965 -4.293 1 91.56 155 SER B C 1
ATOM 3345 O O . SER B 1 155 ? -14.438 7.141 -4.043 1 91.56 155 SER B O 1
ATOM 3347 N N . GLU B 1 156 ? -15.82 5.309 -3.871 1 87.31 156 GLU B N 1
ATOM 3348 C CA . GLU B 1 156 ? -16.75 6.027 -3 1 87.31 156 GLU B CA 1
ATOM 3349 C C . GLU B 1 156 ? -16.141 6.258 -1.619 1 87.31 156 GLU B C 1
ATOM 3351 O O . GLU B 1 156 ? -16.328 7.32 -1.022 1 87.31 156 GLU B O 1
ATOM 3356 N N . LYS B 1 157 ? -15.414 5.262 -1.227 1 90.62 157 LYS B N 1
ATOM 3357 C CA . LYS B 1 157 ? -14.758 5.352 0.075 1 90.62 157 LYS B CA 1
ATOM 3358 C C . LYS B 1 157 ? -13.273 5.648 -0.08 1 90.62 157 LYS B C 1
ATOM 3360 O O . LYS B 1 157 ? -12.648 5.23 -1.059 1 90.62 157 LYS B O 1
ATOM 3365 N N . LEU B 1 158 ? -12.766 6.383 0.891 1 95.94 158 LEU B N 1
ATOM 3366 C CA . LEU B 1 158 ? -11.328 6.648 0.91 1 95.94 158 LEU B CA 1
ATOM 3367 C C . LEU B 1 158 ? -10.578 5.492 1.557 1 95.94 158 LEU B C 1
ATOM 3369 O O . LEU B 1 158 ? -10.727 5.238 2.754 1 95.94 158 LEU B O 1
ATOM 3373 N N . LYS B 1 159 ? -9.891 4.789 0.781 1 96.38 159 LYS B N 1
ATOM 3374 C CA . LYS B 1 159 ? -9.062 3.684 1.256 1 96.38 159 LYS B CA 1
ATOM 3375 C C . LYS B 1 159 ? -7.59 3.939 0.968 1 96.38 159 LYS B C 1
ATOM 3377 O O . LYS B 1 159 ? -7.23 4.371 -0.129 1 96.38 159 LYS B O 1
ATOM 3382 N N . LEU B 1 160 ? -6.762 3.783 1.967 1 98.12 160 LEU B N 1
ATOM 3383 C CA . LEU B 1 160 ? -5.316 3.914 1.828 1 98.12 160 LEU B CA 1
ATOM 3384 C C . LEU B 1 160 ? -4.629 2.562 1.989 1 98.12 160 LEU B C 1
ATOM 3386 O O . LEU B 1 160 ? -4.957 1.801 2.902 1 98.12 160 LEU B O 1
ATOM 3390 N N . VAL B 1 161 ? -3.742 2.221 1.07 1 97.5 161 VAL B N 1
ATOM 3391 C CA . VAL B 1 161 ? -2.893 1.038 1.169 1 97.5 161 VAL B CA 1
ATOM 3392 C C . VAL B 1 161 ? -1.424 1.447 1.088 1 97.5 161 VAL B C 1
ATOM 3394 O O . VAL B 1 161 ? -0.96 1.915 0.045 1 97.5 161 VAL B O 1
ATOM 3397 N N . GLY B 1 162 ? -0.74 1.303 2.205 1 98.06 162 GLY B N 1
ATOM 3398 C CA . GLY B 1 162 ? 0.677 1.624 2.258 1 98.06 162 GLY B CA 1
ATOM 3399 C C . GLY B 1 162 ? 1.569 0.399 2.213 1 98.06 162 GLY B C 1
ATOM 3400 O O . GLY B 1 162 ? 1.261 -0.624 2.828 1 98.06 162 GLY B O 1
ATOM 3401 N N . LEU B 1 163 ? 2.605 0.477 1.411 1 97.5 163 LEU B N 1
ATOM 3402 C CA . LEU B 1 163 ? 3.605 -0.579 1.293 1 97.5 163 LEU B CA 1
ATOM 3403 C C . LEU B 1 163 ? 5.012 -0.021 1.486 1 97.5 163 LEU B C 1
ATOM 3405 O O . LEU B 1 163 ? 5.375 0.983 0.87 1 97.5 163 LEU B O 1
ATOM 3409 N N . ILE B 1 164 ? 5.75 -0.683 2.361 1 97.88 164 ILE B N 1
ATOM 3410 C CA . ILE B 1 164 ? 7.137 -0.272 2.533 1 97.88 164 ILE B CA 1
ATOM 3411 C C . ILE B 1 164 ? 8.055 -1.485 2.396 1 97.88 164 ILE B C 1
ATOM 3413 O O . ILE B 1 164 ? 7.613 -2.625 2.561 1 97.88 164 ILE B O 1
ATOM 3417 N N . ASP B 1 165 ? 9.227 -1.249 2.047 1 96.31 165 ASP B N 1
ATOM 3418 C CA . ASP B 1 165 ? 10.273 -2.248 1.863 1 96.31 165 ASP B CA 1
ATOM 3419 C C . ASP B 1 165 ? 11.641 -1.691 2.256 1 96.31 165 ASP B C 1
ATOM 3421 O O . ASP B 1 165 ? 12.305 -1.044 1.446 1 96.31 165 ASP B O 1
ATOM 3425 N N . PHE B 1 166 ? 12.023 -1.905 3.502 1 96.69 166 PHE B N 1
ATOM 3426 C CA . PHE B 1 166 ? 13.312 -1.448 4.012 1 96.69 166 PHE B CA 1
ATOM 3427 C C . PHE B 1 166 ? 14.289 -2.609 4.129 1 96.69 166 PHE B C 1
ATOM 3429 O O . PHE B 1 166 ? 13.898 -3.732 4.453 1 96.69 166 PHE B O 1
ATOM 3436 N N . PRO B 1 167 ? 15.516 -2.285 3.912 1 94.94 167 PRO B N 1
ATOM 3437 C CA . PRO B 1 167 ? 16.5 -3.369 3.971 1 94.94 167 PRO B CA 1
ATOM 3438 C C . PRO B 1 167 ? 16.766 -3.846 5.395 1 94.94 167 PRO B C 1
ATOM 3440 O O . PRO B 1 167 ? 17.391 -4.891 5.594 1 94.94 167 PRO B O 1
ATOM 3443 N N . TYR B 1 168 ? 16.312 -3.174 6.422 1 96.31 168 TYR B N 1
ATOM 3444 C CA . TYR B 1 168 ? 16.469 -3.574 7.816 1 96.31 168 TYR B CA 1
ATOM 3445 C C . TYR B 1 168 ? 15.453 -4.652 8.188 1 96.31 168 TYR B C 1
ATOM 3447 O O . TYR B 1 168 ? 14.242 -4.438 8.094 1 96.31 168 TYR B O 1
ATOM 3455 N N . LYS B 1 169 ? 15.867 -5.723 8.695 1 95.94 169 LYS B N 1
ATOM 3456 C CA . LYS B 1 169 ? 15.023 -6.887 8.969 1 95.94 169 LYS B CA 1
ATOM 3457 C C . LYS B 1 169 ? 13.953 -6.559 10 1 95.94 169 LYS B C 1
ATOM 3459 O O . LYS B 1 169 ? 12.844 -7.094 9.945 1 95.94 169 LYS B O 1
ATOM 3464 N N . ALA B 1 170 ? 14.289 -5.602 10.992 1 96.62 170 ALA B N 1
ATOM 3465 C CA . ALA B 1 170 ? 13.328 -5.211 12.016 1 96.62 170 ALA B CA 1
ATOM 3466 C C . ALA B 1 170 ? 12.078 -4.594 11.398 1 96.62 170 ALA B C 1
ATOM 3468 O O . ALA B 1 170 ? 10.992 -4.637 11.984 1 96.62 170 ALA B O 1
ATOM 3469 N N . ILE B 1 171 ? 12.195 -4.008 10.156 1 97.5 171 ILE B N 1
ATOM 3470 C CA . ILE B 1 171 ? 11.078 -3.389 9.445 1 97.5 171 ILE B CA 1
ATOM 3471 C C . ILE B 1 171 ? 10.656 -4.277 8.281 1 97.5 171 ILE B C 1
ATOM 3473 O O . ILE B 1 171 ? 9.508 -4.723 8.211 1 97.5 171 ILE B O 1
ATOM 3477 N N . GLY B 1 172 ? 11.664 -4.582 7.41 1 95.81 172 GLY B N 1
ATOM 3478 C CA . GLY B 1 172 ? 11.383 -5.41 6.25 1 95.81 172 GLY B CA 1
ATOM 3479 C C . GLY B 1 172 ? 10.258 -4.879 5.387 1 95.81 172 GLY B C 1
ATOM 3480 O O . GLY B 1 172 ? 10.148 -3.666 5.18 1 95.81 172 GLY B O 1
ATOM 3481 N N . GLN B 1 173 ? 9.5 -5.875 4.746 1 95.69 173 GLN B N 1
ATOM 3482 C CA . GLN B 1 173 ? 8.328 -5.535 3.951 1 95.69 173 GLN B CA 1
ATOM 3483 C C . GLN B 1 173 ? 7.074 -5.473 4.824 1 95.69 173 GLN B C 1
ATOM 3485 O O . GLN B 1 173 ? 6.812 -6.387 5.605 1 95.69 173 GLN B O 1
ATOM 3490 N N . GLN B 1 174 ? 6.375 -4.352 4.746 1 96.81 174 GLN B N 1
ATOM 3491 C CA . GLN B 1 174 ? 5.133 -4.191 5.492 1 96.81 174 GLN B CA 1
ATOM 3492 C C . GLN B 1 174 ? 4.031 -3.609 4.613 1 96.81 174 GLN B C 1
ATOM 3494 O O . GLN B 1 174 ? 4.312 -2.863 3.67 1 96.81 174 GLN B O 1
ATOM 3499 N N . MET B 1 175 ? 2.863 -3.982 4.934 1 96.88 175 MET B N 1
ATOM 3500 C CA . MET B 1 175 ? 1.68 -3.381 4.328 1 96.88 175 MET B CA 1
ATOM 3501 C C . MET B 1 175 ? 0.643 -3.031 5.391 1 96.88 175 MET B C 1
ATOM 3503 O O . MET B 1 175 ? 0.591 -3.668 6.445 1 96.88 175 MET B O 1
ATOM 3507 N N . PHE B 1 176 ? -0.095 -2.043 5.191 1 97.75 176 PHE B N 1
ATOM 3508 C CA . PHE B 1 176 ? -1.252 -1.69 6.004 1 97.75 176 PHE B CA 1
ATOM 3509 C C . PHE B 1 176 ? -2.338 -1.044 5.152 1 97.75 176 PHE B C 1
ATOM 3511 O O . PHE B 1 176 ? -2.059 -0.138 4.367 1 97.75 176 PHE B O 1
ATOM 3518 N N . SER B 1 177 ? -3.461 -1.553 5.152 1 96.69 177 SER B N 1
ATOM 3519 C CA . SER B 1 177 ? -4.625 -1.038 4.441 1 96.69 177 SER B CA 1
ATOM 3520 C C . SER B 1 177 ? -5.699 -0.557 5.41 1 96.69 177 SER B C 1
ATOM 3522 O O . SER B 1 177 ? -6.004 -1.235 6.395 1 96.69 177 SER B O 1
ATOM 3524 N N . ILE B 1 178 ? -6.344 0.553 5.086 1 97.19 178 ILE B N 1
ATOM 3525 C CA . ILE B 1 178 ? -7.324 1.11 6.012 1 97.19 178 ILE B CA 1
ATOM 3526 C C . ILE B 1 178 ? -8.375 1.9 5.238 1 97.19 178 ILE B C 1
ATOM 3528 O O . ILE B 1 178 ? -8.047 2.635 4.305 1 97.19 178 ILE B O 1
ATOM 3532 N N . GLU B 1 179 ? -9.625 1.7 5.574 1 97.25 179 GLU B N 1
ATOM 3533 C CA . GLU B 1 179 ? -10.648 2.686 5.227 1 97.25 179 GLU B CA 1
ATOM 3534 C C . GLU B 1 179 ? -10.578 3.902 6.148 1 97.25 179 GLU B C 1
ATOM 3536 O O . GLU B 1 179 ? -10.914 3.814 7.328 1 97.25 179 GLU B O 1
ATOM 3541 N N . LEU B 1 180 ? -10.227 4.996 5.527 1 98.19 180 LEU B N 1
ATOM 3542 C CA . LEU B 1 180 ? -9.867 6.145 6.355 1 98.19 180 LEU B CA 1
ATOM 3543 C C . LEU B 1 180 ? -11.117 6.891 6.816 1 98.19 180 LEU B C 1
ATOM 3545 O O . LEU B 1 180 ? -12 7.195 6.008 1 98.19 180 LEU B O 1
ATOM 3549 N N . SER B 1 181 ? -11.289 7.137 8.055 1 98.5 181 SER B N 1
ATOM 3550 C CA . SER B 1 181 ? -12.203 7.996 8.797 1 98.5 181 SER B CA 1
ATOM 3551 C C . SER B 1 181 ? -11.5 8.672 9.969 1 98.5 181 SER B C 1
ATOM 3553 O O . SER B 1 181 ? -10.422 8.234 10.383 1 98.5 181 SER B O 1
ATOM 3555 N N . PRO B 1 182 ? -12.102 9.664 10.461 1 98.69 182 PRO B N 1
ATOM 3556 C CA . PRO B 1 182 ? -11.438 10.297 11.609 1 98.69 182 PRO B CA 1
ATOM 3557 C C . PRO B 1 182 ? -11.203 9.32 12.766 1 98.69 182 PRO B C 1
ATOM 3559 O O . PRO B 1 182 ? -10.117 9.297 13.344 1 98.69 182 PRO B O 1
ATOM 3562 N N . ASN B 1 183 ? -12.164 8.484 13.016 1 98.44 183 ASN B N 1
ATOM 3563 C CA . ASN B 1 183 ? -12.016 7.516 14.094 1 98.44 183 ASN B CA 1
ATOM 3564 C C . ASN B 1 183 ? -10.922 6.5 13.789 1 98.44 183 ASN B C 1
ATOM 3566 O O . ASN B 1 183 ? -10.102 6.191 14.656 1 98.44 183 ASN B O 1
ATOM 3570 N N . ASN B 1 184 ? -10.898 5.953 12.555 1 98.69 184 ASN B N 1
ATOM 3571 C CA . ASN B 1 184 ? -9.875 4.988 12.18 1 98.69 184 ASN B CA 1
ATOM 3572 C C . ASN B 1 184 ? -8.484 5.621 12.172 1 98.69 184 ASN B C 1
ATOM 3574 O O . ASN B 1 184 ? -7.5 4.969 12.523 1 98.69 184 ASN B O 1
ATOM 3578 N N . PHE B 1 185 ? -8.414 6.902 11.734 1 98.81 185 PHE B N 1
ATOM 3579 C CA . PHE B 1 185 ? -7.141 7.605 11.773 1 98.81 185 PHE B CA 1
ATOM 3580 C C . PHE B 1 185 ? -6.609 7.68 13.203 1 98.81 185 PHE B C 1
ATOM 3582 O O . PHE B 1 185 ? -5.457 7.324 13.453 1 98.81 185 PHE B O 1
ATOM 3589 N N . VAL B 1 186 ? -7.414 8.141 14.141 1 98.81 186 VAL B N 1
ATOM 3590 C CA . VAL B 1 186 ? -7.023 8.383 15.523 1 98.81 186 VAL B CA 1
ATOM 3591 C C . VAL B 1 186 ? -6.578 7.074 16.172 1 98.81 186 VAL B C 1
ATOM 3593 O O . VAL B 1 186 ? -5.586 7.043 16.906 1 98.81 186 VAL B O 1
ATOM 3596 N N . LYS B 1 187 ? -7.266 5.98 15.773 1 98.5 187 LYS B N 1
ATOM 3597 C CA . LYS B 1 187 ? -7.031 4.707 16.453 1 98.5 187 LYS B CA 1
ATOM 3598 C C . LYS B 1 187 ? -5.875 3.945 15.812 1 98.5 187 LYS B C 1
ATOM 3600 O O . LYS B 1 187 ? -5.062 3.334 16.516 1 98.5 187 LYS B O 1
ATOM 3605 N N . GLU B 1 188 ? -5.723 4.074 14.477 1 98.69 188 GLU B N 1
ATOM 3606 C CA . GLU B 1 188 ? -4.918 3.088 13.766 1 98.69 188 GLU B CA 1
ATOM 3607 C C . GLU B 1 188 ? -3.682 3.73 13.148 1 98.69 188 GLU B C 1
ATOM 3609 O O . GLU B 1 188 ? -2.766 3.031 12.703 1 98.69 188 GLU B O 1
ATOM 3614 N N . ILE B 1 189 ? -3.59 5.109 13.102 1 98.88 189 ILE B N 1
ATOM 3615 C CA . ILE B 1 189 ? -2.494 5.758 12.391 1 98.88 189 ILE B CA 1
ATOM 3616 C C . ILE B 1 189 ? -1.82 6.781 13.305 1 98.88 189 ILE B C 1
ATOM 3618 O O . ILE B 1 189 ? -0.595 6.781 13.445 1 98.88 189 ILE B O 1
ATOM 3622 N N . ALA B 1 190 ? -2.572 7.508 14.039 1 98.88 190 ALA B N 1
ATOM 3623 C CA . ALA B 1 190 ? -2.092 8.664 14.797 1 98.88 190 ALA B CA 1
ATOM 3624 C C . ALA B 1 190 ? -1.015 8.25 15.797 1 98.88 190 ALA B C 1
ATOM 3626 O O . ALA B 1 190 ? -0.041 8.977 16 1 98.88 190 ALA B O 1
ATOM 3627 N N . PRO B 1 191 ? -1.017 7.113 16.344 1 98.81 191 PRO B N 1
ATOM 3628 C CA . PRO B 1 191 ? -0.022 6.754 17.359 1 98.81 191 PRO B CA 1
ATOM 3629 C C . PRO B 1 191 ? 1.321 6.355 16.75 1 98.81 191 PRO B C 1
ATOM 3631 O O . PRO B 1 191 ? 2.309 6.199 17.484 1 98.81 191 PRO B O 1
ATOM 3634 N N . ALA B 1 192 ? 1.346 6.168 15.469 1 98.88 192 ALA B N 1
ATOM 3635 C CA . ALA B 1 192 ? 2.557 5.637 14.844 1 98.88 192 ALA B CA 1
ATOM 3636 C C . ALA B 1 192 ? 3.672 6.676 14.844 1 98.88 192 ALA B C 1
ATOM 3638 O O . ALA B 1 192 ? 3.535 7.742 14.234 1 98.88 192 ALA B O 1
ATOM 3639 N N . ARG B 1 193 ? 4.824 6.383 15.523 1 98.69 193 ARG B N 1
ATOM 3640 C CA . ARG B 1 193 ? 5.957 7.293 15.664 1 98.69 193 ARG B CA 1
ATOM 3641 C C . ARG B 1 193 ? 6.828 7.273 14.414 1 98.69 193 ARG B C 1
ATOM 3643 O O . ARG B 1 193 ? 6.887 6.266 13.703 1 98.69 193 ARG B O 1
ATOM 3650 N N . THR B 1 194 ? 7.527 8.453 14.203 1 98.44 194 THR B N 1
ATOM 3651 C CA . THR B 1 194 ? 8.578 8.477 13.188 1 98.44 194 THR B CA 1
ATOM 3652 C C . THR B 1 194 ? 9.727 7.559 13.578 1 98.44 194 THR B C 1
ATOM 3654 O O . THR B 1 194 ? 9.789 7.078 14.719 1 98.44 194 THR B O 1
ATOM 3657 N N . PHE B 1 195 ? 10.641 7.18 12.586 1 97.5 195 PHE B N 1
ATOM 3658 C CA . PHE B 1 195 ? 11.703 6.23 12.875 1 97.5 195 PHE B CA 1
ATOM 3659 C C . PHE B 1 195 ? 12.953 6.543 12.055 1 97.5 195 PHE B C 1
ATOM 3661 O O . PHE B 1 195 ? 12.875 7.238 11.039 1 97.5 195 PHE B O 1
ATOM 3668 N N . GLY B 1 196 ? 14.062 6.234 12.578 1 95.94 196 GLY B N 1
ATOM 3669 C CA . GLY B 1 196 ? 15.352 6.355 11.922 1 95.94 196 GLY B CA 1
ATOM 3670 C C . GLY B 1 196 ? 16.234 5.133 12.109 1 95.94 196 GLY B C 1
ATOM 3671 O O . GLY B 1 196 ? 15.812 4.148 12.727 1 95.94 196 GLY B O 1
ATOM 3672 N N . PHE B 1 197 ? 17.391 5.203 11.539 1 96.38 197 PHE B N 1
ATOM 3673 C CA . PHE B 1 197 ? 18.312 4.074 11.523 1 96.38 197 PHE B CA 1
ATOM 3674 C C . PHE B 1 197 ? 19.578 4.402 12.297 1 96.38 197 PHE B C 1
ATOM 3676 O O . PHE B 1 197 ? 20.234 5.406 12.016 1 96.38 197 PHE B O 1
ATOM 3683 N N . LEU B 1 198 ? 19.922 3.551 13.211 1 95.81 198 LEU B N 1
ATOM 3684 C CA . LEU B 1 198 ? 21.047 3.783 14.117 1 95.81 198 LEU B CA 1
ATOM 3685 C C . LEU B 1 198 ? 22.328 4.074 13.352 1 95.81 198 LEU B C 1
ATOM 3687 O O . LEU B 1 198 ? 23.094 4.969 13.719 1 95.81 198 LEU B O 1
ATOM 3691 N N . ASP B 1 199 ? 22.547 3.355 12.273 1 95.31 199 ASP B N 1
ATOM 3692 C CA . ASP B 1 199 ? 23.797 3.467 11.523 1 95.31 199 ASP B CA 1
ATOM 3693 C C . ASP B 1 199 ? 23.844 4.777 10.742 1 95.31 199 ASP B C 1
ATOM 3695 O O . ASP B 1 199 ? 24.906 5.168 10.25 1 95.31 199 ASP B O 1
ATOM 3699 N N . GLN B 1 200 ? 22.734 5.48 10.664 1 92.44 200 GLN B N 1
ATOM 3700 C CA . GLN B 1 200 ? 22.688 6.746 9.938 1 92.44 200 GLN B CA 1
ATOM 3701 C C . GLN B 1 200 ? 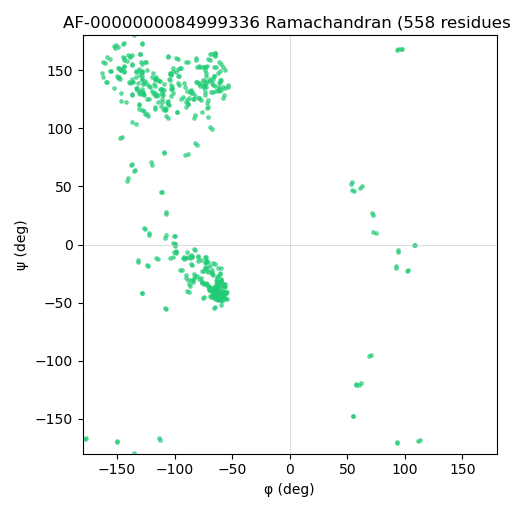22.688 7.93 10.898 1 92.44 200 GLN B C 1
ATOM 3703 O O . GLN B 1 200 ? 22.906 9.07 10.492 1 92.44 200 GLN B O 1
ATOM 3708 N N . LEU B 1 201 ? 22.5 7.668 12.164 1 90.31 201 LEU B N 1
ATOM 3709 C CA . LEU B 1 201 ? 22.266 8.727 13.141 1 90.31 201 LEU B CA 1
ATOM 3710 C C . LEU B 1 201 ? 23.5 9.594 13.305 1 90.31 201 LEU B C 1
ATOM 3712 O O . LEU B 1 201 ? 23.406 10.82 13.414 1 90.31 201 LEU B O 1
ATOM 3716 N N . GLU B 1 202 ? 24.672 8.938 13.312 1 87.62 202 GLU B N 1
ATOM 3717 C CA . GLU B 1 202 ? 25.906 9.688 13.5 1 87.62 202 GLU B CA 1
ATOM 3718 C C . GLU B 1 202 ? 26.125 10.688 12.367 1 87.62 202 GLU B C 1
ATOM 3720 O O . GLU B 1 202 ? 26.438 11.859 12.617 1 87.62 202 GLU B O 1
ATOM 3725 N N . GLU B 1 203 ? 25.938 10.219 11.227 1 91.06 203 GLU B N 1
ATOM 3726 C CA . GLU B 1 203 ? 26.109 11.086 10.062 1 91.06 203 GLU B CA 1
ATOM 3727 C C . GLU B 1 203 ? 25.078 12.219 10.07 1 91.06 203 GLU B C 1
ATOM 3729 O O . GLU B 1 203 ? 25.406 13.367 9.758 1 91.06 203 GLU B O 1
ATOM 3734 N N . LEU B 1 204 ? 23.875 11.953 10.398 1 89.81 204 LEU B N 1
ATOM 3735 C CA . LEU B 1 204 ? 22.812 12.953 10.438 1 89.81 204 LEU B CA 1
ATOM 3736 C C . LEU B 1 204 ? 23.078 13.984 11.523 1 89.81 204 LEU B C 1
ATOM 3738 O O . LEU B 1 204 ? 22.828 15.172 11.336 1 89.81 204 LEU B O 1
ATOM 3742 N N . LYS B 1 205 ? 23.609 13.5 12.586 1 88.25 205 LYS B N 1
ATOM 3743 C CA . LYS B 1 205 ? 23.953 14.391 13.688 1 88.25 205 LYS B CA 1
ATOM 3744 C C . LYS B 1 205 ? 25.078 15.336 13.289 1 88.25 205 LYS B C 1
ATOM 3746 O O . LYS B 1 205 ? 25.016 16.547 13.547 1 88.25 205 LYS B O 1
ATOM 3751 N N . LYS B 1 206 ? 26.094 14.812 12.656 1 91.06 206 LYS B N 1
ATOM 3752 C CA . LYS B 1 206 ? 27.234 15.617 12.211 1 91.06 206 LYS B CA 1
ATOM 3753 C C . LYS B 1 206 ? 26.797 16.688 11.211 1 91.06 206 LYS B C 1
ATOM 3755 O O . LYS B 1 206 ? 27.297 17.797 11.227 1 91.06 206 LYS B O 1
ATOM 3760 N N . ALA B 1 207 ? 25.828 16.297 10.453 1 90.25 207 ALA B N 1
ATOM 3761 C CA . ALA B 1 207 ? 25.312 17.219 9.445 1 90.25 207 ALA B CA 1
ATOM 3762 C C . ALA B 1 207 ? 24.312 18.203 10.047 1 90.25 207 ALA B C 1
ATOM 3764 O O . ALA B 1 207 ? 23.844 19.109 9.367 1 90.25 207 ALA B O 1
ATOM 3765 N N . GLY B 1 208 ? 23.984 18.031 11.336 1 88.19 208 GLY B N 1
ATOM 3766 C CA . GLY B 1 208 ? 23.062 18.922 12.031 1 88.19 208 GLY B CA 1
ATOM 3767 C C . GLY B 1 208 ? 21.625 18.734 11.602 1 88.19 208 GLY B C 1
ATOM 3768 O O . GLY B 1 208 ? 20.828 19.672 11.672 1 88.19 208 GLY B O 1
ATOM 3769 N N . LEU B 1 209 ? 21.219 17.516 11.086 1 88 209 LEU B N 1
ATOM 3770 C CA . LEU B 1 209 ? 19.906 17.281 10.484 1 88 209 LEU B CA 1
ATOM 3771 C C . LEU B 1 209 ? 18.953 16.625 11.484 1 88 209 LEU B C 1
ATOM 3773 O O . LEU B 1 209 ? 17.766 16.484 11.219 1 88 209 LEU B O 1
ATOM 3777 N N . ILE B 1 210 ? 19.453 16.266 12.664 1 91.69 210 ILE B N 1
ATOM 3778 C CA . ILE B 1 210 ? 18.609 15.625 13.664 1 91.69 210 ILE B CA 1
ATOM 3779 C C . ILE B 1 210 ? 18.984 16.141 15.055 1 91.69 210 ILE B C 1
ATOM 3781 O O . ILE B 1 210 ? 19.203 15.336 15.977 1 91.69 210 ILE B O 1
ATOM 3785 N N . LYS B 1 211 ? 18.969 17.422 15.219 1 93.12 211 LYS B N 1
ATOM 3786 C CA . LYS B 1 211 ? 19.438 18.062 16.453 1 93.12 211 LYS B CA 1
ATOM 3787 C C . LYS B 1 211 ? 18.422 17.859 17.578 1 93.12 211 LYS B C 1
ATOM 3789 O O . LYS B 1 211 ? 18.797 17.891 18.766 1 93.12 211 LYS B O 1
ATOM 3794 N N . GLY B 1 212 ? 17.219 17.609 17.234 1 94.12 212 GLY B N 1
ATOM 3795 C CA . GLY B 1 212 ? 16.188 17.469 18.25 1 94.12 212 GLY B CA 1
ATOM 3796 C C . GLY B 1 212 ? 15.727 16.031 18.422 1 94.12 212 GLY B C 1
ATOM 3797 O O . GLY B 1 212 ? 14.781 15.766 19.172 1 94.12 212 GLY B O 1
ATOM 3798 N N . GLY B 1 213 ? 16.375 15.133 17.75 1 92.62 213 GLY B N 1
ATOM 3799 C CA . GLY B 1 213 ? 16 13.734 17.844 1 92.62 213 GLY B CA 1
ATOM 3800 C C . GLY B 1 213 ? 16.422 13.078 19.141 1 92.62 213 GLY B C 1
ATOM 3801 O O . GLY B 1 213 ? 17.5 13.367 19.672 1 92.62 213 GLY B O 1
ATOM 3802 N N . ALA B 1 214 ? 15.523 12.211 19.656 1 92.5 214 ALA B N 1
ATOM 3803 C CA . ALA B 1 214 ? 15.773 11.445 20.875 1 92.5 214 ALA B CA 1
ATOM 3804 C C . ALA B 1 214 ? 15 10.133 20.859 1 92.5 214 ALA B C 1
ATOM 3806 O O . ALA B 1 214 ? 14.102 9.938 20.031 1 92.5 214 ALA B O 1
ATOM 3807 N N . LEU B 1 215 ? 15.281 9.211 21.781 1 94.06 215 LEU B N 1
ATOM 3808 C CA . LEU B 1 215 ? 14.633 7.906 21.844 1 94.06 215 LEU B CA 1
ATOM 3809 C C . LEU B 1 215 ? 13.18 8.039 22.297 1 94.06 215 LEU B C 1
ATOM 3811 O O . LEU B 1 215 ? 12.375 7.125 22.109 1 94.06 215 LEU B O 1
ATOM 3815 N N . GLU B 1 216 ? 12.828 9.203 22.844 1 94.12 216 GLU B N 1
ATOM 3816 C CA . GLU B 1 216 ? 11.469 9.445 23.312 1 94.12 216 GLU B CA 1
ATOM 3817 C C . GLU B 1 216 ? 10.57 9.922 22.172 1 94.12 216 GLU B C 1
ATOM 3819 O O . GLU B 1 216 ? 9.344 9.859 22.281 1 94.12 216 GLU B O 1
ATOM 3824 N N . ASN B 1 217 ? 11.25 10.367 21.109 1 96.56 217 ASN B N 1
ATOM 3825 C CA . ASN B 1 217 ? 10.398 10.984 20.094 1 96.56 217 ASN B CA 1
ATOM 3826 C C . ASN B 1 217 ? 10.594 10.352 18.719 1 96.56 217 ASN B C 1
ATOM 3828 O O . ASN B 1 217 ? 10.195 10.922 17.703 1 96.56 217 ASN B O 1
ATOM 3832 N N . ALA B 1 218 ? 11.234 9.234 18.656 1 97 218 ALA B N 1
ATOM 3833 C CA . ALA B 1 218 ? 11.398 8.469 17.422 1 97 218 ALA B CA 1
ATOM 3834 C C . ALA B 1 218 ? 11.797 7.027 17.719 1 97 218 ALA B C 1
ATOM 3836 O O . ALA B 1 218 ? 12.523 6.762 18.688 1 97 218 ALA B O 1
ATOM 3837 N N . LEU B 1 219 ? 11.305 6.086 16.922 1 97.81 219 LEU B N 1
ATOM 3838 C CA . LEU B 1 219 ? 11.844 4.727 16.938 1 97.81 219 LEU B CA 1
ATOM 3839 C C . LEU B 1 219 ? 13.195 4.668 16.25 1 97.81 219 LEU B C 1
ATOM 3841 O O . LEU B 1 219 ? 13.391 5.289 15.195 1 97.81 219 LEU B O 1
ATOM 3845 N N . VAL B 1 220 ? 14.133 3.943 16.859 1 97.69 220 VAL B N 1
ATOM 3846 C CA . VAL B 1 220 ? 15.453 3.787 16.25 1 97.69 220 VAL B CA 1
ATOM 3847 C C . VAL B 1 220 ? 15.695 2.318 15.922 1 97.69 220 VAL B C 1
ATOM 3849 O O . VAL B 1 220 ? 15.688 1.464 16.812 1 97.69 220 VAL B O 1
ATOM 3852 N N . CYS B 1 221 ? 15.836 2.057 14.641 1 97.75 221 CYS B N 1
ATOM 3853 C CA . CYS B 1 221 ? 16.062 0.704 14.141 1 97.75 221 CYS B CA 1
ATOM 3854 C C . CYS B 1 221 ? 17.547 0.357 14.141 1 97.75 221 CYS B C 1
ATOM 3856 O O . CYS B 1 221 ? 18.375 1.15 13.688 1 97.75 221 CYS B O 1
ATOM 3858 N N . ASN B 1 222 ? 17.922 -0.772 14.672 1 96.69 222 ASN B N 1
ATOM 3859 C CA . ASN B 1 222 ? 19.297 -1.288 14.695 1 96.69 222 ASN B CA 1
ATOM 3860 C C . ASN B 1 222 ? 19.391 -2.625 13.969 1 96.69 222 ASN B C 1
ATOM 3862 O O . ASN B 1 222 ? 19.672 -3.652 14.586 1 96.69 222 ASN B O 1
ATOM 3866 N N . GLY B 1 223 ? 19.203 -2.533 12.602 1 95.81 223 GLY B N 1
ATOM 3867 C CA . GLY B 1 223 ? 19.312 -3.729 11.781 1 95.81 223 GLY B CA 1
ATOM 3868 C C . GLY B 1 223 ? 18.156 -4.691 11.984 1 95.81 223 GLY B C 1
ATOM 3869 O O . GLY B 1 223 ? 17.078 -4.52 11.398 1 95.81 223 GLY B O 1
ATOM 3870 N N . ASP B 1 224 ? 18.344 -5.699 12.883 1 96.25 224 ASP B N 1
ATOM 3871 C CA . ASP B 1 224 ? 17.359 -6.758 13.055 1 96.25 224 ASP B CA 1
ATOM 3872 C C . ASP B 1 224 ? 16.484 -6.5 14.273 1 96.25 224 ASP B C 1
ATOM 3874 O O . ASP B 1 224 ? 15.562 -7.27 14.562 1 96.25 224 ASP B O 1
ATOM 3878 N N . SER B 1 225 ? 16.812 -5.34 14.922 1 97.5 225 SER B N 1
ATOM 3879 C CA . SER B 1 225 ? 16.109 -5.062 16.156 1 97.5 225 SER B CA 1
ATOM 3880 C C . SER B 1 225 ? 15.852 -3.57 16.328 1 97.5 225 SER B C 1
ATOM 3882 O O . SER B 1 225 ? 16.234 -2.768 15.484 1 97.5 225 SER B O 1
ATOM 3884 N N . TRP B 1 226 ? 15.094 -3.264 17.344 1 97.75 226 TRP B N 1
ATOM 3885 C CA . TRP B 1 226 ? 14.836 -1.877 17.719 1 97.75 226 TRP B CA 1
ATOM 3886 C C . TRP B 1 226 ? 15.641 -1.485 18.953 1 97.75 226 TRP B C 1
ATOM 3888 O O . TRP B 1 226 ? 15.766 -2.271 19.906 1 97.75 226 TRP B O 1
ATOM 3898 N N . VAL B 1 227 ? 16.156 -0.274 19.016 1 97.69 227 VAL B N 1
ATOM 3899 C CA . VAL B 1 227 ? 16.922 0.243 20.141 1 97.69 227 VAL B CA 1
ATOM 3900 C C . VAL B 1 227 ? 15.977 0.514 21.312 1 97.69 227 VAL B C 1
ATOM 3902 O O . VAL B 1 227 ? 16.344 0.292 22.469 1 97.69 227 VAL B O 1
ATOM 3905 N N . ASN B 1 228 ? 14.734 0.924 21.016 1 97.06 228 ASN B N 1
ATOM 3906 C CA . ASN B 1 228 ? 13.844 1.346 22.094 1 97.06 228 ASN B CA 1
ATOM 3907 C C . ASN B 1 228 ? 12.445 0.756 21.922 1 97.06 228 ASN B C 1
ATOM 3909 O O . ASN B 1 228 ? 11.469 1.495 21.781 1 97.06 228 ASN B O 1
ATOM 3913 N N . PRO B 1 229 ? 12.297 -0.539 21.969 1 95.56 229 PRO B N 1
ATOM 3914 C CA . PRO B 1 229 ? 10.969 -1.152 22.031 1 95.56 229 PRO B CA 1
ATOM 3915 C C . PRO B 1 229 ? 10.219 -0.81 23.312 1 95.56 229 PRO B C 1
ATOM 3917 O O . PRO B 1 229 ? 10.812 -0.292 24.266 1 95.56 229 PRO B O 1
ATOM 3920 N N . PRO B 1 230 ? 8.852 -1.03 23.422 1 96.94 230 PRO B N 1
ATOM 3921 C CA . PRO B 1 230 ? 8.016 -1.729 22.438 1 96.94 230 PRO B CA 1
ATOM 3922 C C . PRO B 1 230 ? 7.465 -0.797 21.359 1 96.94 230 PRO B C 1
ATOM 3924 O O . PRO B 1 230 ? 7.395 0.417 21.578 1 96.94 230 PRO B O 1
ATOM 3927 N N . LEU B 1 231 ? 7.125 -1.324 20.25 1 98 231 LEU B N 1
ATOM 3928 C CA . LEU B 1 231 ? 6.348 -0.621 19.234 1 98 231 LEU B CA 1
ATOM 3929 C C . LEU B 1 231 ? 4.891 -0.483 19.656 1 98 231 LEU B C 1
ATOM 3931 O O . LEU B 1 231 ? 4.398 -1.277 20.469 1 98 231 LEU B O 1
ATOM 3935 N N . ARG B 1 232 ? 4.293 0.475 19.188 1 98.25 232 ARG B N 1
ATOM 3936 C CA . ARG B 1 232 ? 2.877 0.67 19.484 1 98.25 232 ARG B CA 1
ATOM 3937 C C . ARG B 1 232 ? 2.008 -0.169 18.547 1 98.25 232 ARG B C 1
ATOM 3939 O O . ARG B 1 232 ? 0.851 -0.457 18.859 1 98.25 232 ARG B O 1
ATOM 3946 N N . PHE B 1 233 ? 2.471 -0.458 17.297 1 98 233 PHE B N 1
ATOM 3947 C CA . PHE B 1 233 ? 1.954 -1.418 16.328 1 98 233 PHE B CA 1
ATOM 3948 C C . PHE B 1 233 ? 3.062 -2.34 15.836 1 98 233 PHE B C 1
ATOM 3950 O O . PHE B 1 233 ? 4.211 -1.916 15.695 1 98 233 PHE B O 1
ATOM 3957 N N . ALA B 1 234 ? 2.717 -3.627 15.578 1 95.31 234 ALA B N 1
ATOM 3958 C CA . ALA B 1 234 ? 3.717 -4.523 15.008 1 95.31 234 ALA B CA 1
ATOM 3959 C C . ALA B 1 234 ? 4.273 -3.963 13.703 1 95.31 234 ALA B C 1
ATOM 3961 O O . ALA B 1 234 ? 5.465 -4.098 13.422 1 95.31 234 ALA B O 1
ATOM 3962 N N . ASN B 1 235 ? 3.404 -3.279 12.953 1 97.75 235 ASN B N 1
ATOM 3963 C CA . ASN B 1 235 ? 3.812 -2.654 11.703 1 97.75 235 ASN B CA 1
ATOM 3964 C C . ASN B 1 235 ? 3.777 -1.132 11.797 1 97.75 235 ASN B C 1
ATOM 3966 O O . ASN B 1 235 ? 3.264 -0.461 10.898 1 97.75 235 ASN B O 1
ATOM 3970 N N . GLU B 1 236 ? 4.305 -0.609 12.898 1 98.75 236 GLU B N 1
ATOM 3971 C CA . GLU B 1 236 ? 4.277 0.817 13.211 1 98.75 236 GLU B CA 1
ATOM 3972 C C . GLU B 1 236 ? 4.926 1.637 12.094 1 98.75 236 GLU B C 1
ATOM 3974 O O . GLU B 1 236 ? 4.422 2.697 11.727 1 98.75 236 GLU B O 1
ATOM 3979 N N . PRO B 1 237 ? 6.023 1.158 11.398 1 98.69 237 PRO B N 1
ATOM 3980 C CA . PRO B 1 237 ? 6.684 1.977 10.383 1 98.69 237 PRO B CA 1
ATOM 3981 C C . PRO B 1 237 ? 5.781 2.275 9.188 1 98.69 237 PRO B C 1
ATOM 3983 O O . PRO B 1 237 ? 5.727 3.416 8.719 1 98.69 237 PRO B O 1
ATOM 3986 N N . VAL B 1 238 ? 5.047 1.33 8.695 1 98.75 238 VAL B N 1
ATOM 3987 C CA . VAL B 1 238 ? 4.207 1.577 7.523 1 98.75 238 VAL B CA 1
ATOM 3988 C C . VAL B 1 238 ? 3.037 2.482 7.91 1 98.75 238 VAL B C 1
ATOM 3990 O O . VAL B 1 238 ? 2.594 3.307 7.109 1 98.75 238 VAL B O 1
ATOM 3993 N N . ARG B 1 239 ? 2.486 2.33 9.141 1 98.88 239 ARG B N 1
ATOM 3994 C CA . ARG B 1 239 ? 1.425 3.215 9.617 1 98.88 239 ARG B CA 1
ATOM 3995 C C . ARG B 1 239 ? 1.906 4.66 9.688 1 98.88 239 ARG B C 1
ATOM 3997 O O . ARG B 1 239 ? 1.173 5.582 9.328 1 98.88 239 ARG B O 1
ATOM 4004 N N . HIS B 1 240 ? 3.17 4.809 10.07 1 98.88 240 HIS B N 1
ATOM 4005 C CA . HIS B 1 240 ? 3.717 6.16 10.109 1 98.88 240 HIS B CA 1
ATOM 4006 C C . HIS B 1 240 ? 3.883 6.73 8.711 1 98.88 240 HIS B C 1
ATOM 4008 O O . HIS B 1 240 ? 3.693 7.934 8.492 1 98.88 240 HIS B O 1
ATOM 4014 N N . LYS B 1 241 ? 4.297 5.895 7.789 1 98.75 241 LYS B N 1
ATOM 4015 C CA . LYS B 1 241 ? 4.43 6.383 6.422 1 98.75 241 LYS B CA 1
ATOM 4016 C C . LYS B 1 241 ? 3.074 6.809 5.855 1 98.75 241 LYS B C 1
ATOM 4018 O O . LYS B 1 241 ? 2.994 7.746 5.062 1 98.75 241 LYS B O 1
ATOM 4023 N N . LEU B 1 242 ? 1.995 6.16 6.281 1 98.81 242 LEU B N 1
ATOM 4024 C CA . LEU B 1 242 ? 0.663 6.613 5.898 1 98.81 242 LEU B CA 1
ATOM 4025 C C . LEU B 1 242 ? 0.319 7.93 6.586 1 98.81 242 LEU B C 1
ATOM 4027 O O . LEU B 1 242 ? -0.361 8.781 6.004 1 98.81 242 LEU B O 1
ATOM 4031 N N . LEU B 1 243 ? 0.769 8.039 7.867 1 98.88 243 LEU B N 1
ATOM 4032 C CA . LEU B 1 243 ? 0.611 9.32 8.555 1 98.88 243 LEU B CA 1
ATOM 4033 C C . LEU B 1 243 ? 1.235 10.453 7.75 1 98.88 243 LEU B C 1
ATOM 4035 O O . LEU B 1 243 ? 0.609 11.492 7.555 1 98.88 243 LEU B O 1
ATOM 4039 N N . ASP B 1 244 ? 2.465 10.211 7.27 1 98.5 244 ASP B N 1
ATOM 4040 C CA . ASP B 1 244 ? 3.16 11.195 6.441 1 98.5 244 ASP B CA 1
ATOM 4041 C C . ASP B 1 244 ? 2.355 11.516 5.188 1 98.5 244 ASP B C 1
ATOM 4043 O O . ASP B 1 244 ? 2.238 12.688 4.801 1 98.5 244 ASP B O 1
ATOM 4047 N N . LEU B 1 245 ? 1.795 10.531 4.535 1 98.56 245 LEU B N 1
ATOM 4048 C CA . LEU B 1 245 ? 1.007 10.742 3.324 1 98.56 245 LEU B CA 1
ATOM 4049 C C . LEU B 1 245 ? -0.204 11.625 3.611 1 98.56 245 LEU B C 1
ATOM 4051 O O . LEU B 1 245 ? -0.479 12.57 2.867 1 98.56 245 LEU B O 1
ATOM 4055 N N . ILE B 1 246 ? -0.947 11.281 4.707 1 98.75 246 ILE B N 1
ATOM 4056 C CA . ILE B 1 246 ? -2.131 12.055 5.066 1 98.75 246 ILE B CA 1
ATOM 4057 C C . ILE B 1 246 ? -1.745 13.516 5.301 1 98.75 246 ILE B C 1
ATOM 4059 O O . ILE B 1 246 ? -2.432 14.43 4.836 1 98.75 246 ILE B O 1
ATOM 4063 N N . GLY B 1 247 ? -0.638 13.75 5.961 1 98.5 247 GLY B N 1
ATOM 4064 C CA . GLY B 1 247 ? -0.155 15.102 6.18 1 98.5 247 GLY B CA 1
ATOM 4065 C C . GLY B 1 247 ? 0.184 15.828 4.895 1 98.5 247 GLY B C 1
ATOM 4066 O O . GLY B 1 247 ? -0.127 17.016 4.742 1 98.5 247 GLY B O 1
ATOM 4067 N N . ASP B 1 248 ? 0.804 15.117 4.027 1 97.69 248 ASP B N 1
ATOM 4068 C CA . ASP B 1 248 ? 1.226 15.719 2.766 1 97.69 248 ASP B CA 1
ATOM 4069 C C . ASP B 1 248 ? 0.026 15.984 1.857 1 97.69 248 ASP B C 1
ATOM 4071 O O . ASP B 1 248 ? 0.111 16.797 0.931 1 97.69 248 ASP B O 1
ATOM 4075 N N . LEU B 1 249 ? -1.052 15.391 2.053 1 97.44 249 LEU B N 1
ATOM 4076 C CA . LEU B 1 249 ? -2.248 15.609 1.247 1 97.44 249 LEU B CA 1
ATOM 4077 C C . LEU B 1 249 ? -3.047 16.797 1.771 1 97.44 249 LEU B C 1
ATOM 4079 O O . LEU B 1 249 ? -4.004 17.234 1.133 1 97.44 249 LEU B O 1
ATOM 4083 N N . ALA B 1 250 ? -2.658 17.312 2.941 1 97 250 ALA B N 1
ATOM 4084 C CA . ALA B 1 250 ? -3.375 18.422 3.551 1 97 250 ALA B CA 1
ATOM 4085 C C . ALA B 1 250 ? -3.371 19.641 2.635 1 97 250 ALA B C 1
ATOM 4087 O O . ALA B 1 250 ? -4.254 20.5 2.73 1 97 250 ALA B O 1
ATOM 4088 N N . PHE B 1 251 ? -2.475 19.719 1.711 1 95.31 251 PHE B N 1
ATOM 4089 C CA . PHE B 1 251 ? -2.344 20.859 0.805 1 95.31 251 PHE B CA 1
ATOM 4090 C C . PHE B 1 251 ? -3.457 20.859 -0.235 1 95.31 251 PHE B C 1
ATOM 4092 O O . PHE B 1 251 ? -3.758 21.891 -0.835 1 95.31 251 PHE B O 1
ATOM 4099 N N . VAL B 1 252 ? -4.062 19.719 -0.425 1 94.88 252 VAL B N 1
ATOM 4100 C CA . VAL B 1 252 ? -5.059 19.609 -1.486 1 94.88 252 VAL B CA 1
ATOM 4101 C C . VAL B 1 252 ? -6.324 18.953 -0.947 1 94.88 252 VAL B C 1
ATOM 4103 O O . VAL B 1 252 ? -7.387 19.031 -1.567 1 94.88 252 VAL B O 1
ATOM 4106 N N . GLY B 1 253 ? -6.215 18.328 0.23 1 95.12 253 GLY B N 1
ATOM 4107 C CA . GLY B 1 253 ? -7.352 17.625 0.803 1 95.12 253 GLY B CA 1
ATOM 4108 C C . GLY B 1 253 ? -7.371 16.141 0.464 1 95.12 253 GLY B C 1
ATOM 4109 O O . GLY B 1 253 ? -6.602 15.688 -0.387 1 95.12 253 GLY B O 1
ATOM 4110 N N . LEU B 1 254 ? -8.227 15.414 1.153 1 96.81 254 LEU B N 1
ATOM 4111 C CA . LEU B 1 254 ? -8.367 13.977 0.966 1 96.81 254 LEU B CA 1
ATOM 4112 C C . LEU B 1 254 ? -9.297 13.664 -0.202 1 96.81 254 LEU B C 1
ATOM 4114 O O . LEU B 1 254 ? -10.445 14.125 -0.225 1 96.81 254 LEU B O 1
ATOM 4118 N N . PRO B 1 255 ? -8.883 12.898 -1.166 1 95.81 255 PRO B N 1
ATOM 4119 C CA . PRO B 1 255 ? -9.727 12.586 -2.318 1 95.81 255 PRO B CA 1
ATOM 4120 C C . PRO B 1 255 ? -10.719 11.453 -2.033 1 95.81 255 PRO B C 1
ATOM 4122 O O . PRO B 1 255 ? -10.57 10.734 -1.041 1 95.81 255 PRO B O 1
ATOM 4125 N N . LYS B 1 256 ? -11.773 11.359 -2.789 1 93.94 256 LYS B N 1
ATOM 4126 C CA . LYS B 1 256 ? -12.609 10.164 -2.848 1 93.94 256 LYS B CA 1
ATOM 4127 C C . LYS B 1 256 ? -11.992 9.102 -3.75 1 93.94 256 LYS B C 1
ATOM 4129 O O . LYS B 1 256 ? -12.305 9.031 -4.941 1 93.94 256 LYS B O 1
ATOM 4134 N N . ALA B 1 257 ? -11.094 8.273 -3.195 1 95.75 257 ALA B N 1
ATOM 4135 C CA . ALA B 1 257 ? -10.289 7.355 -3.994 1 95.75 257 ALA B CA 1
ATOM 4136 C C . ALA B 1 257 ? -9.734 6.223 -3.135 1 95.75 257 ALA B C 1
ATOM 4138 O O . ALA B 1 257 ? -9.742 6.309 -1.904 1 95.75 257 ALA B O 1
ATOM 4139 N N . GLN B 1 258 ? -9.438 5.16 -3.75 1 95 258 GLN B N 1
ATOM 4140 C CA . GLN B 1 258 ? -8.508 4.184 -3.193 1 95 258 GLN B CA 1
ATOM 4141 C C . GLN B 1 258 ? -7.066 4.508 -3.594 1 95 258 GLN B C 1
ATOM 4143 O O . GLN B 1 258 ? -6.75 4.582 -4.781 1 95 258 GLN B O 1
ATOM 4148 N N . ILE B 1 259 ? -6.23 4.707 -2.65 1 96.94 259 ILE B N 1
ATOM 4149 C CA . ILE B 1 259 ? -4.863 5.148 -2.908 1 96.94 259 ILE B CA 1
ATOM 4150 C C . ILE B 1 259 ? -3.881 4.055 -2.504 1 96.94 259 ILE B C 1
ATOM 4152 O O . ILE B 1 259 ? -3.965 3.516 -1.396 1 96.94 259 ILE B O 1
ATOM 4156 N N . PHE B 1 260 ? -2.965 3.676 -3.367 1 95.75 260 PHE B N 1
ATOM 4157 C CA . PHE B 1 260 ? -1.852 2.77 -3.111 1 95.75 260 PHE B CA 1
ATOM 4158 C C . PHE B 1 260 ? -0.526 3.521 -3.129 1 95.75 260 PHE B C 1
ATOM 4160 O O . PHE B 1 260 ? -0.247 4.277 -4.066 1 95.75 260 PHE B O 1
ATOM 4167 N N . VAL B 1 261 ? 0.25 3.361 -2.121 1 97.56 261 VAL B N 1
ATOM 4168 C CA . VAL B 1 261 ? 1.55 4.023 -2.092 1 97.56 261 VAL B CA 1
ATOM 4169 C C . VAL B 1 261 ? 2.635 3.012 -1.724 1 97.56 261 VAL B C 1
ATOM 4171 O O . VAL B 1 261 ? 2.549 2.35 -0.687 1 97.56 261 VAL B O 1
ATOM 4174 N N . TYR B 1 262 ? 3.561 2.758 -2.627 1 95.62 262 TYR B N 1
ATOM 4175 C CA . TYR B 1 262 ? 4.715 1.886 -2.451 1 95.62 262 TYR B CA 1
ATOM 4176 C C . TYR B 1 262 ? 5.996 2.701 -2.293 1 95.62 262 TYR B C 1
ATOM 4178 O O . TYR B 1 262 ? 6.363 3.471 -3.184 1 95.62 262 TYR B O 1
ATOM 4186 N N . LYS B 1 263 ? 6.691 2.508 -1.105 1 96.38 263 LYS B N 1
ATOM 4187 C CA . LYS B 1 263 ? 7.934 3.217 -0.812 1 96.38 263 LYS B CA 1
ATOM 4188 C C . LYS B 1 263 ? 7.75 4.727 -0.954 1 96.38 263 LYS B C 1
ATOM 4190 O O . LYS B 1 263 ? 8.523 5.391 -1.645 1 96.38 263 LYS B O 1
ATOM 4195 N N . GLY B 1 264 ? 6.754 5.223 -0.24 1 95.62 264 GLY B N 1
ATOM 4196 C CA . GLY B 1 264 ? 6.406 6.633 -0.292 1 95.62 264 GLY B CA 1
ATOM 4197 C C . GLY B 1 264 ? 7.484 7.535 0.276 1 95.62 264 GLY B C 1
ATOM 4198 O O . GLY B 1 264 ? 8.234 7.133 1.169 1 95.62 264 GLY B O 1
ATOM 4199 N N . SER B 1 265 ? 7.484 8.75 -0.233 1 95.44 265 SER B N 1
ATOM 4200 C CA . SER B 1 265 ? 8.328 9.836 0.235 1 95.44 265 SER B CA 1
ATOM 4201 C C . SER B 1 265 ? 7.609 11.18 0.141 1 95.44 265 SER B C 1
ATOM 4203 O O . SER B 1 265 ? 6.617 11.305 -0.581 1 95.44 265 SER B O 1
ATOM 4205 N N . HIS B 1 266 ? 8.133 12.102 0.861 1 96.69 266 HIS B N 1
ATOM 4206 C CA . HIS B 1 266 ? 7.523 13.43 0.798 1 96.69 266 HIS B CA 1
ATOM 4207 C C . HIS B 1 266 ? 7.574 13.992 -0.617 1 96.69 266 HIS B C 1
ATOM 4209 O O . HIS B 1 266 ? 6.633 14.656 -1.061 1 96.69 266 HIS B O 1
ATOM 4215 N N . ALA B 1 267 ? 8.672 13.758 -1.268 1 95.06 267 ALA B N 1
ATOM 4216 C CA . ALA B 1 267 ? 8.789 14.234 -2.646 1 95.06 267 ALA B CA 1
ATOM 4217 C C . ALA B 1 267 ? 7.734 13.57 -3.535 1 95.06 267 ALA B C 1
ATOM 4219 O O . ALA B 1 267 ? 7.09 14.242 -4.344 1 95.06 267 ALA B O 1
ATOM 4220 N N . LEU B 1 268 ? 7.555 12.297 -3.459 1 96.06 268 LEU B N 1
ATOM 4221 C CA . LEU B 1 268 ? 6.531 11.57 -4.203 1 96.06 268 LEU B CA 1
ATOM 4222 C C . LEU B 1 268 ? 5.137 12.086 -3.854 1 96.06 268 LEU B C 1
ATOM 4224 O O . LEU B 1 268 ? 4.312 12.312 -4.742 1 96.06 268 LEU B O 1
ATOM 4228 N N . HIS B 1 269 ? 4.871 12.305 -2.555 1 96.88 269 HIS B N 1
ATOM 4229 C CA . HIS B 1 269 ? 3.58 12.789 -2.086 1 96.88 269 HIS B CA 1
ATOM 4230 C C . HIS B 1 269 ? 3.266 14.164 -2.668 1 96.88 269 HIS B C 1
ATOM 4232 O O . HIS B 1 269 ? 2.129 14.43 -3.064 1 96.88 269 HIS B O 1
ATOM 4238 N N . ALA B 1 270 ? 4.289 15.008 -2.686 1 95.81 270 ALA B N 1
ATOM 4239 C CA . ALA B 1 270 ? 4.094 16.359 -3.201 1 95.81 270 ALA B CA 1
ATOM 4240 C C . ALA B 1 270 ? 3.686 16.328 -4.672 1 95.81 270 ALA B C 1
ATOM 4242 O O . ALA B 1 270 ? 2.77 17.047 -5.082 1 95.81 270 ALA B O 1
ATOM 4243 N N . GLU B 1 271 ? 4.332 15.539 -5.438 1 95.5 271 GLU B N 1
ATOM 4244 C CA . GLU B 1 271 ? 3.988 15.414 -6.852 1 95.5 271 GLU B CA 1
ATOM 4245 C C . GLU B 1 271 ? 2.582 14.852 -7.031 1 95.5 271 GLU B C 1
ATOM 4247 O O . GLU B 1 271 ? 1.839 15.289 -7.91 1 95.5 271 GLU B O 1
ATOM 4252 N N . PHE B 1 272 ? 2.271 13.906 -6.262 1 96.38 272 PHE B N 1
ATOM 4253 C CA . PHE B 1 272 ? 0.933 13.328 -6.301 1 96.38 272 PHE B CA 1
ATOM 4254 C C . PHE B 1 272 ? -0.117 14.367 -5.934 1 96.38 272 PHE B C 1
ATOM 4256 O O . PHE B 1 272 ? -1.14 14.492 -6.609 1 96.38 272 PHE B O 1
ATOM 4263 N N . ALA B 1 273 ? 0.164 15.125 -4.84 1 96.19 273 ALA B N 1
ATOM 4264 C CA . ALA B 1 273 ? -0.745 16.188 -4.426 1 96.19 273 ALA B CA 1
ATOM 4265 C C . ALA B 1 273 ? -0.935 17.219 -5.539 1 96.19 273 ALA B C 1
ATOM 4267 O O . ALA B 1 273 ? -2.049 17.688 -5.773 1 96.19 273 ALA B O 1
ATOM 4268 N N . ALA B 1 274 ? 0.118 17.578 -6.152 1 94.62 274 ALA B N 1
ATOM 4269 C CA . ALA B 1 274 ? 0.027 18.5 -7.273 1 94.62 274 ALA B CA 1
ATOM 4270 C C . ALA B 1 274 ? -0.862 17.953 -8.383 1 94.62 274 ALA B C 1
ATOM 4272 O O . ALA B 1 274 ? -1.651 18.688 -8.984 1 94.62 274 ALA B O 1
ATOM 4273 N N . SER B 1 275 ? -0.743 16.688 -8.688 1 94.56 275 SER B N 1
ATOM 4274 C CA . SER B 1 275 ? -1.585 16.031 -9.688 1 94.56 275 SER B CA 1
ATOM 4275 C C . SER B 1 275 ? -3.051 16.047 -9.266 1 94.56 275 SER B C 1
ATOM 4277 O O . SER B 1 275 ? -3.939 16.234 -10.102 1 94.56 275 SER B O 1
ATOM 4279 N N . LEU B 1 276 ? -3.311 15.812 -7.957 1 94.81 276 LEU B N 1
ATOM 4280 C CA . LEU B 1 276 ? -4.672 15.852 -7.438 1 94.81 276 LEU B CA 1
ATOM 4281 C C . LEU B 1 276 ? -5.266 17.25 -7.559 1 94.81 276 LEU B C 1
ATOM 4283 O O . LEU B 1 276 ? -6.457 17.406 -7.844 1 94.81 276 LEU B O 1
ATOM 4287 N N . LYS B 1 277 ? -4.414 18.25 -7.285 1 93.75 277 LYS B N 1
ATOM 4288 C CA . LYS B 1 277 ? -4.867 19.641 -7.387 1 93.75 277 LYS B CA 1
ATOM 4289 C C . LYS B 1 277 ? -5.391 19.938 -8.789 1 93.75 277 LYS B C 1
ATOM 4291 O O . LYS B 1 277 ? -6.371 20.672 -8.953 1 93.75 277 LYS B O 1
ATOM 4296 N N . LYS B 1 278 ? -4.754 19.328 -9.812 1 90.62 278 LYS B N 1
ATOM 4297 C CA . LYS B 1 278 ? -5.16 19.547 -11.203 1 90.62 278 LYS B CA 1
ATOM 4298 C C . LYS B 1 278 ? -6.547 18.969 -11.461 1 90.62 278 LYS B C 1
ATOM 4300 O O . LYS B 1 278 ? -7.262 19.438 -12.352 1 90.62 278 LYS B O 1
ATOM 4305 N N . VAL B 1 279 ? -6.926 18 -10.711 1 84.25 279 VAL B N 1
ATOM 4306 C CA . VAL B 1 279 ? -8.227 17.359 -10.867 1 84.25 279 VAL B CA 1
ATOM 4307 C C . VAL B 1 279 ? -9.312 18.266 -10.289 1 84.25 279 VAL B C 1
ATOM 4309 O O . VAL B 1 279 ? -10.484 18.172 -10.68 1 84.25 279 VAL B O 1
ATOM 4312 N N . LEU B 1 280 ? -9.062 19.031 -9.242 1 81.06 280 LEU B N 1
ATOM 4313 C CA . LEU B 1 280 ? -9.992 19.969 -8.617 1 81.06 280 LEU B CA 1
ATOM 4314 C C . LEU B 1 280 ? -10.305 21.141 -9.539 1 81.06 280 LEU B C 1
ATOM 4316 O O . LEU B 1 280 ? -11.352 21.781 -9.414 1 81.06 280 LEU B O 1
ATOM 4320 N N . THR B 1 281 ? -9.406 21.453 -10.477 1 71.06 281 THR B N 1
ATOM 4321 C CA . THR B 1 281 ? -9.602 22.578 -11.375 1 71.06 281 THR B CA 1
ATOM 4322 C C . THR B 1 281 ? -10.219 22.125 -12.695 1 71.06 281 THR B C 1
ATOM 4324 O O . THR B 1 281 ? -11.047 22.828 -13.273 1 71.06 281 THR B O 1
#